Protein AF-A0A3D4S3R5-F1 (afdb_monomer)

pLDDT: mean 88.66, std 10.58, range [30.69, 97.94]

Foldseek 3Di:
DPDPDDAPVLLLLLVLQVQQVVVVHFFDFLVLSVCQQLQVQWLVNVLVCLVSVPLLRGNLPVPDDPVNSVVSVVVCVVVVQKDFDFPPDDPDTRGGIHGDPVVVVSSVVCCLVQPALRDSCCNLQVVCLVLLLLLQLQLLQVVQCVVVVHDAPDGPDPDPVSVVLSVVLCVPDDDPVQSVQLVVLLVVLLVPDDVLLSVLLVLCHDYYPPDDNDDLVRSCVVSVHDSSSSSSSNSSSLSVSCVRGPSSVVSSVSSCVPVNSDPPLLVLLVVVVVVVDDLVRSCVVSVHDSLVSLRSQSSVCQNDVVGDPCVVPDPVLLVLLLVLVVVCVVVVHDDDVVVSCVVVVHPPDHCVSNSSSSCVVSVGRPPD

InterPro domains:
  IPR029491 Helicase Helix-turn-helix domain [PF14493] (265-344)
  IPR036390 Winged helix DNA-binding domain superfamily [SSF46785] (48-116)

Radius of gyration: 23.1 Å; Cα contacts (8 Å, |Δi|>4): 407; chains: 1; bounding box: 52×61×65 Å

Secondary structure (DSSP, 8-state):
----PPPHHHHHHHHHHHHHHHTTPPPEEHHHHHHHHTT---HHHHHHHHHHT-GGGTTS-TT--HHHHHHHHHHHHHTTSEEEE--TT-SS---EEEE-HHHHHHHHHHTTTS-----THHHHTGGGHHHHHHHHHHHHHHHHHHHTT---SS-S---HHHHHHHHHHHHHH--HHHHHHHHHHHHHHHHTS-HHHHHHHHHTS---TTS----HHHHHHHHT--HHHHHHHHHHHHHHHHHH-HHHHHHHHHHHHHH-SS-HHHHHHHHHHHTT--HHHHHHHHT--HHHHHHHHHHHHHH-TT---GGGS-HHHHHHHHHHHHHHHHTTPPP-HHHHHHHHT-TT--THHHHHHHHHHTTS-TT-

Structure (mmCIF, N/CA/C/O backbone):
data_AF-A0A3D4S3R5-F1
#
_entry.id   AF-A0A3D4S3R5-F1
#
loop_
_atom_site.group_PDB
_atom_site.id
_atom_site.type_symbol
_atom_site.label_atom_id
_atom_site.label_alt_id
_atom_site.label_comp_id
_atom_site.label_asym_id
_atom_site.label_entity_id
_atom_site.label_seq_id
_atom_site.pdbx_PDB_ins_code
_atom_site.Cartn_x
_atom_site.Cartn_y
_atom_site.Cartn_z
_atom_site.occupancy
_atom_site.B_iso_or_equiv
_atom_site.auth_seq_id
_atom_site.auth_comp_id
_atom_site.auth_asym_id
_atom_site.auth_atom_id
_atom_site.pdbx_PDB_model_num
ATOM 1 N N . MET A 1 1 ? -4.062 -32.949 -12.580 1.00 30.69 1 MET A N 1
ATOM 2 C CA . MET A 1 1 ? -4.046 -33.232 -11.127 1.00 30.69 1 MET A CA 1
ATOM 3 C C . MET A 1 1 ? -4.423 -31.963 -10.367 1.00 30.69 1 MET A C 1
ATOM 5 O O . MET A 1 1 ? -3.618 -31.046 -10.301 1.00 30.69 1 MET A O 1
ATOM 9 N N . LYS A 1 2 ? -5.662 -31.863 -9.866 1.00 34.22 2 LYS A N 1
ATOM 10 C CA . LYS A 1 2 ? -6.122 -30.742 -9.023 1.00 34.22 2 LYS A CA 1
ATOM 11 C C . LYS A 1 2 ? -5.593 -30.979 -7.603 1.00 34.22 2 LYS A C 1
ATOM 13 O O . LYS A 1 2 ? -6.209 -31.703 -6.832 1.00 34.22 2 LYS A O 1
ATOM 18 N N . GLY A 1 3 ? -4.374 -30.515 -7.340 1.00 36.66 3 GLY A N 1
ATOM 19 C CA . GLY A 1 3 ? -3.618 -30.845 -6.133 1.00 36.66 3 GLY A CA 1
ATOM 20 C C . GLY A 1 3 ? -4.146 -30.146 -4.883 1.00 36.66 3 GLY A C 1
ATOM 21 O O . GLY A 1 3 ? -4.466 -28.962 -4.917 1.00 36.66 3 GLY A O 1
ATOM 22 N N . ASN A 1 4 ? -4.158 -30.887 -3.775 1.00 49.03 4 ASN A N 1
ATOM 23 C CA . ASN A 1 4 ? -4.386 -30.465 -2.388 1.00 49.03 4 ASN A CA 1
ATOM 24 C C . ASN A 1 4 ? -3.340 -29.448 -1.853 1.00 49.03 4 ASN A C 1
ATOM 26 O O . ASN A 1 4 ? -3.006 -29.470 -0.670 1.00 49.03 4 ASN A O 1
ATOM 30 N N . GLY A 1 5 ? -2.786 -28.589 -2.711 1.00 62.84 5 GLY A N 1
ATOM 31 C CA . GLY A 1 5 ? -1.850 -27.530 -2.339 1.00 62.84 5 GLY A CA 1
ATOM 32 C C . GLY A 1 5 ? -2.590 -26.266 -1.908 1.00 62.84 5 GLY A C 1
ATOM 33 O O . GLY A 1 5 ? -3.635 -25.930 -2.469 1.00 62.84 5 GLY A O 1
ATOM 34 N N . MET A 1 6 ? -2.046 -25.569 -0.912 1.00 72.50 6 MET A N 1
ATOM 35 C CA . MET A 1 6 ? -2.471 -24.209 -0.571 1.00 72.50 6 MET A CA 1
ATOM 36 C C . MET A 1 6 ? -2.291 -23.311 -1.799 1.00 72.50 6 MET A C 1
ATOM 38 O O . MET A 1 6 ? -1.356 -23.519 -2.569 1.00 72.50 6 MET A O 1
ATOM 42 N N . ASN A 1 7 ? -3.178 -22.340 -2.019 1.00 86.44 7 ASN A N 1
ATOM 43 C CA . ASN A 1 7 ? -2.943 -21.321 -3.046 1.00 86.44 7 ASN A CA 1
ATOM 44 C C . ASN A 1 7 ? -2.188 -20.121 -2.451 1.00 86.44 7 ASN A C 1
ATOM 46 O O . ASN A 1 7 ? -2.168 -19.921 -1.238 1.00 86.44 7 ASN A O 1
ATOM 50 N N . TYR A 1 8 ? -1.574 -19.298 -3.298 1.00 90.19 8 TYR A N 1
ATOM 51 C CA . TYR A 1 8 ? -0.766 -18.180 -2.813 1.00 90.19 8 TYR A CA 1
ATOM 52 C C . TYR A 1 8 ? -1.550 -17.198 -1.923 1.00 90.19 8 TYR A C 1
ATOM 54 O O . TYR A 1 8 ? -1.038 -16.733 -0.907 1.00 90.19 8 TYR A O 1
ATOM 62 N N . SER A 1 9 ? -2.823 -16.939 -2.239 1.00 91.62 9 SER A N 1
ATOM 63 C CA . SER A 1 9 ? -3.667 -16.074 -1.408 1.00 91.62 9 SER A CA 1
ATOM 64 C C . SER A 1 9 ? -3.864 -16.609 0.009 1.00 91.62 9 SER A C 1
ATOM 66 O O . SER A 1 9 ? -3.768 -15.846 0.963 1.00 91.62 9 SER A O 1
ATOM 68 N N . GLU A 1 10 ? -4.064 -17.915 0.180 1.00 92.19 10 GLU A N 1
ATOM 69 C CA . GLU A 1 10 ? -4.159 -18.533 1.506 1.00 92.19 10 GLU A CA 1
ATOM 70 C C . GLU A 1 10 ? -2.847 -18.470 2.271 1.00 92.19 10 GLU A C 1
ATOM 72 O O . GLU A 1 10 ? -2.863 -18.254 3.478 1.00 92.19 10 GLU A O 1
ATOM 77 N N . TYR A 1 11 ? -1.717 -18.610 1.579 1.00 92.56 11 TYR A N 1
ATOM 78 C CA . TYR A 1 11 ? -0.407 -18.451 2.199 1.00 92.56 11 TYR A CA 1
ATOM 79 C C . TYR A 1 11 ? -0.210 -17.040 2.757 1.00 92.56 11 TYR A C 1
ATOM 81 O O . TYR A 1 11 ? 0.256 -16.884 3.886 1.00 92.56 11 TYR A O 1
ATOM 89 N N . ILE A 1 12 ? -0.618 -16.014 2.008 1.00 93.38 12 ILE A N 1
ATOM 90 C CA . ILE A 1 12 ? -0.563 -14.621 2.462 1.00 93.38 12 ILE A CA 1
ATOM 91 C C . ILE A 1 12 ? -1.546 -14.368 3.612 1.00 93.38 12 ILE A C 1
ATOM 93 O O . ILE A 1 12 ? -1.168 -13.744 4.603 1.00 93.38 12 ILE A O 1
ATOM 97 N N . LEU A 1 13 ? -2.770 -14.902 3.543 1.00 94.25 13 LEU A N 1
ATOM 98 C CA . LEU A 1 13 ? -3.733 -14.814 4.648 1.00 94.25 13 LEU A CA 1
ATOM 99 C C . LEU A 1 13 ? -3.191 -15.468 5.923 1.00 94.25 13 LEU A C 1
ATOM 101 O O . LEU A 1 13 ? -3.239 -14.863 6.991 1.00 94.25 13 LEU A O 1
ATOM 105 N N . LEU A 1 14 ? -2.634 -16.674 5.815 1.00 93.88 14 LEU A N 1
ATOM 106 C CA . LEU A 1 14 ? -2.057 -17.391 6.948 1.00 93.88 14 LEU A CA 1
ATOM 107 C C . LEU A 1 14 ? -0.825 -16.668 7.507 1.00 93.88 14 LEU A C 1
ATOM 109 O O . LEU A 1 14 ? -0.657 -16.605 8.721 1.00 93.88 14 LEU A O 1
ATOM 113 N N . SER A 1 15 ? -0.008 -16.066 6.637 1.00 93.50 15 SER A N 1
ATOM 114 C CA . SER A 1 15 ? 1.143 -15.237 7.018 1.00 93.50 15 SER A CA 1
ATOM 115 C C . SER A 1 15 ? 0.746 -13.982 7.795 1.00 93.50 15 SER A C 1
ATOM 117 O O . SER A 1 15 ? 1.459 -13.588 8.719 1.00 93.50 15 SER A O 1
ATOM 119 N N . LEU A 1 16 ? -0.373 -13.353 7.423 1.00 93.44 16 LEU A N 1
ATOM 120 C CA . LEU A 1 16 ? -0.936 -12.208 8.135 1.00 93.44 16 LEU A CA 1
ATOM 121 C C . LEU A 1 16 ? -1.467 -12.623 9.511 1.00 93.44 16 LEU A C 1
ATOM 123 O O . LEU A 1 16 ? -1.192 -11.950 10.502 1.00 93.44 16 LEU A O 1
ATOM 127 N N . ILE A 1 17 ? -2.186 -13.747 9.585 1.00 93.25 17 ILE A N 1
ATOM 128 C CA . ILE A 1 17 ? -2.691 -14.275 10.860 1.00 93.25 17 ILE A CA 1
ATOM 129 C C . ILE A 1 17 ? -1.519 -14.594 11.801 1.00 93.25 17 ILE A C 1
ATOM 131 O O . ILE A 1 17 ? -1.517 -14.118 12.932 1.00 93.25 17 ILE A O 1
ATOM 135 N N . ASP A 1 18 ? -0.495 -15.305 11.315 1.00 92.12 18 ASP A N 1
ATOM 136 C CA . ASP A 1 18 ? 0.716 -15.640 12.082 1.00 92.12 18 ASP A CA 1
ATOM 137 C C . ASP A 1 18 ? 1.411 -14.394 12.646 1.00 92.12 18 ASP A C 1
ATOM 139 O O . ASP A 1 18 ? 1.724 -14.339 13.834 1.00 92.12 18 ASP A O 1
ATOM 143 N N . GLN A 1 19 ? 1.591 -13.354 11.821 1.00 90.19 19 GLN A N 1
ATOM 144 C CA . GLN A 1 19 ? 2.233 -12.119 12.269 1.00 90.19 19 GLN A CA 1
ATOM 145 C C . GLN A 1 19 ? 1.462 -11.440 13.407 1.00 90.19 19 GLN A C 1
ATOM 147 O O . GLN A 1 19 ? 2.077 -10.956 14.356 1.00 90.19 19 GLN A O 1
ATOM 152 N N . VAL A 1 20 ? 0.131 -11.392 13.325 1.00 86.88 20 VAL A N 1
ATOM 153 C CA . VAL A 1 20 ? -0.670 -10.741 14.366 1.00 86.88 20 VAL A CA 1
ATOM 154 C C . VAL A 1 20 ? -0.701 -11.569 15.649 1.00 86.88 20 VAL A C 1
ATOM 156 O O . VAL A 1 20 ? -0.605 -10.992 16.732 1.00 86.88 20 VAL A O 1
ATOM 159 N N . THR A 1 21 ? -0.765 -12.900 15.553 1.00 80.06 21 THR A N 1
ATOM 160 C CA . THR A 1 21 ? -0.706 -13.784 16.728 1.00 80.06 21 THR A CA 1
ATOM 161 C C . THR A 1 21 ? 0.629 -13.649 17.472 1.00 80.06 21 THR A C 1
ATOM 163 O O . THR A 1 21 ? 0.643 -13.615 18.701 1.00 80.06 21 THR A O 1
ATOM 166 N N . LEU A 1 22 ? 1.753 -13.516 16.755 1.00 69.31 22 LEU A N 1
ATOM 167 C CA . LEU A 1 22 ? 3.079 -13.324 17.363 1.00 69.31 22 LEU A CA 1
ATOM 168 C C . LEU A 1 22 ? 3.221 -11.995 18.120 1.00 69.31 22 LEU A C 1
ATOM 170 O O . LEU A 1 22 ? 4.012 -11.910 19.054 1.00 69.31 22 LEU A O 1
ATOM 174 N N . ALA A 1 23 ? 2.455 -10.971 17.747 1.00 61.44 23 ALA A N 1
ATOM 175 C CA . ALA A 1 23 ? 2.529 -9.639 18.344 1.00 61.44 23 ALA A CA 1
ATOM 176 C C . ALA A 1 23 ? 1.763 -9.504 19.680 1.00 61.44 23 ALA A C 1
ATOM 178 O O . ALA A 1 23 ? 1.451 -8.382 20.080 1.00 61.44 23 ALA A O 1
ATOM 179 N N . GLU A 1 24 ? 1.368 -10.619 20.319 1.00 59.91 24 GLU A N 1
ATOM 180 C CA . GLU A 1 24 ? 0.471 -10.673 21.498 1.00 59.91 24 GLU A CA 1
ATOM 181 C C . GLU A 1 24 ? -0.800 -9.812 21.344 1.00 59.91 24 GLU A C 1
ATOM 183 O O . GLU A 1 24 ? -1.431 -9.359 22.305 1.00 59.91 24 GLU A O 1
ATOM 188 N N . SER A 1 25 ? -1.182 -9.562 20.094 1.00 62.59 25 SER A N 1
ATOM 189 C CA . SER A 1 25 ? -2.311 -8.725 19.740 1.00 62.59 25 SER A CA 1
ATOM 190 C C . SER A 1 25 ? -3.612 -9.516 19.885 1.00 62.59 25 SER A C 1
ATOM 192 O O . SER A 1 25 ? -3.612 -10.746 19.807 1.00 62.59 25 SER A O 1
ATOM 194 N N . PRO A 1 26 ? -4.759 -8.847 20.112 1.00 63.31 26 PRO A N 1
ATOM 195 C CA . PRO A 1 26 ? -6.033 -9.548 20.165 1.00 63.31 26 PRO A CA 1
ATOM 196 C C . PRO A 1 26 ? -6.274 -10.302 18.845 1.00 63.31 26 PRO A C 1
ATOM 198 O O . PRO A 1 26 ? -5.944 -9.761 17.785 1.00 63.31 26 PRO A O 1
ATOM 201 N N . PRO A 1 27 ? -6.881 -11.504 18.891 1.00 66.25 27 PRO A N 1
ATOM 202 C CA . PRO A 1 27 ? -7.106 -12.319 17.704 1.00 66.25 27 PRO A CA 1
ATOM 203 C C . PRO A 1 27 ? -7.849 -11.540 16.613 1.00 66.25 27 PRO A C 1
ATOM 205 O O . PRO A 1 27 ? -8.713 -10.693 16.884 1.00 66.25 27 PRO A O 1
ATOM 208 N N . LEU A 1 28 ? -7.484 -11.817 15.361 1.00 81.31 28 LEU A N 1
ATOM 209 C CA . LEU A 1 28 ? -7.977 -11.082 14.203 1.00 81.31 28 LEU A CA 1
ATOM 210 C C . LEU A 1 28 ? -9.455 -11.369 13.975 1.00 81.31 28 LEU A C 1
ATOM 212 O O . LEU A 1 28 ? -9.889 -12.510 13.871 1.00 81.31 28 LEU A O 1
ATOM 216 N N . ASN A 1 29 ? -10.233 -10.308 13.803 1.00 86.94 29 ASN A N 1
ATOM 217 C CA . ASN A 1 29 ? -11.565 -10.435 13.232 1.00 86.94 29 ASN A CA 1
ATOM 218 C C . ASN A 1 29 ? -11.438 -10.750 11.733 1.00 86.94 29 ASN A C 1
ATOM 220 O O . ASN A 1 29 ? -10.788 -9.992 11.012 1.00 86.94 29 ASN A O 1
ATOM 224 N N . SER A 1 30 ? -12.140 -11.780 11.261 1.00 89.75 30 SER A N 1
ATOM 225 C CA . SER A 1 30 ? -12.278 -12.123 9.837 1.00 89.75 30 SER A CA 1
ATOM 226 C C . SER A 1 30 ? -12.567 -10.914 8.923 1.00 89.75 30 SER A C 1
ATOM 228 O O . SER A 1 30 ? -11.934 -10.735 7.884 1.00 89.75 30 SER A O 1
ATOM 230 N N . SER A 1 31 ? -13.445 -9.995 9.342 1.00 90.75 31 SER A N 1
ATOM 231 C CA . SER A 1 31 ? -13.747 -8.773 8.577 1.00 90.75 31 SER A CA 1
ATOM 232 C C . SER A 1 31 ? -12.573 -7.789 8.517 1.00 90.75 31 SER A C 1
ATOM 234 O O . SER A 1 31 ? -12.401 -7.109 7.507 1.00 90.75 31 SER A O 1
ATOM 236 N N . LEU A 1 32 ? -11.766 -7.699 9.581 1.00 91.75 32 LEU A N 1
ATOM 237 C CA . LEU A 1 32 ? -10.557 -6.873 9.573 1.00 91.75 32 LEU A CA 1
ATOM 238 C C . LEU A 1 32 ? -9.513 -7.480 8.633 1.00 91.75 32 LEU A C 1
ATOM 240 O O . LEU A 1 32 ? -8.953 -6.754 7.821 1.00 91.75 32 LEU A O 1
ATOM 244 N N . LEU A 1 33 ? -9.325 -8.801 8.700 1.00 94.12 33 LEU A N 1
ATOM 245 C CA . LEU A 1 33 ? -8.437 -9.542 7.809 1.00 94.12 33 LEU A CA 1
ATOM 246 C C . LEU A 1 33 ? -8.792 -9.284 6.336 1.00 94.12 33 LEU A C 1
ATOM 248 O O . LEU A 1 33 ? -7.930 -8.852 5.574 1.00 94.12 33 LEU A O 1
ATOM 252 N N . TYR A 1 34 ? -10.069 -9.446 5.971 1.00 95.81 34 TYR A N 1
ATOM 253 C CA . TYR A 1 34 ? -10.574 -9.142 4.629 1.00 95.81 34 TYR A CA 1
ATOM 254 C C . TYR A 1 34 ? -10.280 -7.692 4.221 1.00 95.81 34 TYR A C 1
ATOM 256 O O . TYR A 1 34 ? -9.699 -7.440 3.172 1.00 95.81 34 TYR A O 1
ATOM 264 N N . HIS A 1 35 ? -10.624 -6.723 5.071 1.00 95.69 35 HIS A N 1
ATOM 265 C CA . HIS A 1 35 ? -10.443 -5.305 4.760 1.00 95.69 35 HIS A CA 1
ATOM 266 C C . HIS A 1 35 ? -8.984 -4.871 4.601 1.00 95.69 35 HIS A C 1
ATOM 268 O O . HIS A 1 35 ? -8.727 -3.965 3.807 1.00 95.69 35 HIS A O 1
ATOM 274 N N . ILE A 1 36 ? -8.048 -5.498 5.319 1.00 95.75 36 ILE A N 1
ATOM 275 C CA . ILE A 1 36 ? -6.612 -5.262 5.139 1.00 95.75 36 ILE A CA 1
ATOM 276 C C . ILE A 1 36 ? -6.196 -5.731 3.744 1.00 95.75 36 ILE A C 1
ATOM 278 O O . ILE A 1 36 ? -5.699 -4.928 2.953 1.00 95.75 36 ILE A O 1
ATOM 282 N N . VAL A 1 37 ? -6.468 -6.995 3.406 1.00 95.44 37 VAL A N 1
ATOM 283 C CA . VAL A 1 37 ? -5.958 -7.594 2.161 1.00 95.44 37 VAL A CA 1
ATOM 284 C C . VAL A 1 37 ? -6.624 -7.020 0.914 1.00 95.44 37 VAL A C 1
ATOM 286 O O . VAL A 1 37 ? -5.979 -6.937 -0.127 1.00 95.44 37 VAL A O 1
ATOM 289 N N . THR A 1 38 ? -7.873 -6.550 1.014 1.00 96.19 38 THR A N 1
ATOM 290 C CA . THR A 1 38 ? -8.558 -5.859 -0.091 1.00 96.19 38 THR A CA 1
ATOM 291 C C . THR A 1 38 ? -8.263 -4.362 -0.152 1.00 96.19 38 THR A C 1
ATOM 293 O O . THR A 1 38 ? -8.701 -3.699 -1.085 1.00 96.19 38 THR A O 1
ATOM 296 N N . GLY A 1 39 ? -7.577 -3.789 0.842 1.00 95.69 39 GLY A N 1
ATOM 297 C CA . GLY A 1 39 ? -7.182 -2.381 0.801 1.00 95.69 39 GLY A CA 1
ATOM 298 C C . GLY A 1 39 ? -8.291 -1.384 1.145 1.00 95.69 39 GLY A C 1
ATOM 299 O O . GLY A 1 39 ? -8.355 -0.303 0.560 1.00 95.69 39 GLY A O 1
ATOM 300 N N . LYS A 1 40 ? -9.205 -1.711 2.071 1.00 95.31 40 LYS A N 1
ATOM 301 C CA . LYS A 1 40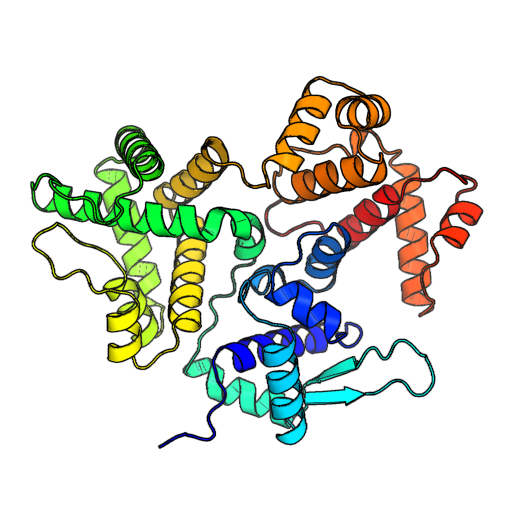 ? -10.273 -0.774 2.459 1.00 95.31 40 LYS A CA 1
ATOM 302 C C . LYS A 1 40 ? -9.671 0.493 3.075 1.00 95.31 40 LYS A C 1
ATOM 304 O O . LYS A 1 40 ? -9.192 0.486 4.205 1.00 95.31 40 LYS A O 1
ATOM 309 N N . ASN A 1 41 ? -9.751 1.599 2.344 1.00 93.69 41 ASN A N 1
ATOM 310 C CA . ASN A 1 41 ? -9.077 2.842 2.694 1.00 93.69 41 ASN A CA 1
ATOM 311 C C . ASN A 1 41 ? -9.920 3.738 3.620 1.00 93.69 41 ASN A C 1
ATOM 313 O O . ASN A 1 41 ? -10.631 4.624 3.156 1.00 93.69 41 ASN A O 1
ATOM 317 N N . THR A 1 42 ? -9.862 3.506 4.933 1.00 93.56 42 THR A N 1
ATOM 318 C CA . THR A 1 42 ? -10.481 4.392 5.940 1.00 93.56 42 T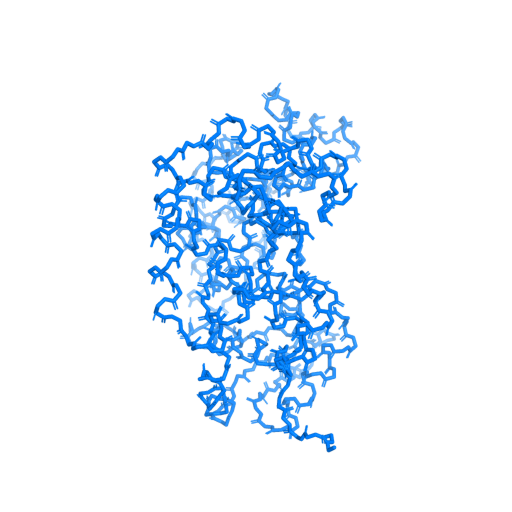HR A CA 1
ATOM 319 C C . THR A 1 42 ? -9.513 4.687 7.077 1.00 93.56 42 THR A C 1
ATOM 321 O O . THR A 1 42 ? -8.617 3.883 7.348 1.00 93.56 42 THR A O 1
ATOM 324 N N . SER A 1 43 ? -9.714 5.789 7.809 1.00 93.81 43 SER A N 1
ATOM 325 C CA . SER A 1 43 ? -8.828 6.147 8.932 1.00 93.81 43 SER A CA 1
ATOM 326 C C . SER A 1 43 ? -8.725 5.036 9.977 1.00 93.81 43 SER A C 1
ATOM 328 O O . SER A 1 43 ? -7.668 4.820 10.564 1.00 93.81 43 SER A O 1
ATOM 330 N N . TYR A 1 44 ? -9.821 4.304 10.204 1.00 91.56 44 TYR A N 1
ATOM 331 C CA . TYR A 1 44 ? -9.832 3.159 11.114 1.00 91.56 44 TYR A CA 1
ATOM 332 C C . TYR A 1 44 ? -8.906 2.034 10.642 1.00 91.56 44 TYR A C 1
ATOM 334 O O . TYR A 1 44 ? -8.181 1.473 11.459 1.00 91.56 44 TYR A O 1
ATOM 342 N N . GLN A 1 45 ? -8.934 1.704 9.348 1.00 93.94 45 GLN A N 1
ATOM 343 C CA . GLN A 1 45 ? -8.103 0.633 8.797 1.00 93.94 45 GLN A CA 1
ATOM 344 C C . GLN A 1 45 ? -6.626 0.997 8.879 1.00 93.94 45 GLN A C 1
ATOM 346 O O . GLN A 1 45 ? -5.836 0.199 9.356 1.00 93.94 45 GLN A O 1
ATOM 351 N N . TRP A 1 46 ? -6.271 2.235 8.550 1.00 94.69 46 TRP A N 1
ATOM 352 C CA . TRP A 1 46 ? -4.898 2.725 8.663 1.00 94.69 46 TRP A CA 1
ATOM 353 C C . TRP A 1 46 ? -4.352 2.710 10.090 1.00 94.69 46 TRP A C 1
ATOM 355 O O . TRP A 1 46 ? -3.233 2.266 10.325 1.00 94.69 46 TRP A O 1
ATOM 365 N N . VAL A 1 47 ? -5.172 3.104 11.065 1.00 93.69 47 VAL A N 1
ATOM 366 C CA . VAL A 1 47 ? -4.829 2.942 12.482 1.00 93.69 47 VAL A CA 1
ATOM 367 C C . VAL A 1 47 ? -4.639 1.467 12.844 1.00 93.69 47 VAL A C 1
ATOM 369 O O . VAL A 1 47 ? -3.767 1.149 13.644 1.00 93.69 47 VAL A O 1
ATOM 372 N N . LYS A 1 48 ? -5.418 0.551 12.256 1.00 92.50 48 LYS A N 1
ATOM 373 C CA . LYS A 1 48 ? -5.244 -0.890 12.476 1.00 92.50 48 LYS A CA 1
ATOM 374 C C . LYS A 1 48 ? -3.989 -1.460 11.833 1.00 92.50 48 LYS A C 1
ATOM 376 O O . LYS A 1 48 ? -3.354 -2.292 12.468 1.00 92.50 48 LYS A O 1
ATOM 381 N N . LEU A 1 49 ? -3.605 -0.995 10.647 1.00 94.06 49 LEU A N 1
ATOM 382 C CA . LEU A 1 49 ? -2.317 -1.349 10.048 1.00 94.06 49 LEU A CA 1
ATOM 383 C C . LEU A 1 49 ? -1.166 -0.943 10.970 1.00 94.06 49 LEU A C 1
ATOM 385 O O . LEU A 1 49 ? -0.262 -1.743 11.184 1.00 94.06 49 LEU A O 1
ATOM 389 N N . ALA A 1 50 ? -1.254 0.252 11.561 1.00 93.38 50 ALA A N 1
ATOM 390 C CA . ALA A 1 50 ? -0.277 0.758 12.516 1.00 93.38 50 ALA A CA 1
ATOM 391 C C . ALA A 1 50 ? -0.231 -0.060 13.809 1.00 93.38 50 ALA A C 1
ATOM 393 O O . ALA A 1 50 ? 0.839 -0.490 14.218 1.00 93.38 50 ALA A O 1
ATOM 394 N N . GLU A 1 51 ? -1.387 -0.308 14.433 1.00 90.69 51 GLU A N 1
ATOM 395 C CA . GLU A 1 51 ? -1.486 -1.069 15.688 1.00 90.69 51 GLU A CA 1
ATOM 396 C C . GLU A 1 51 ? -0.990 -2.517 15.543 1.00 90.69 51 GLU A C 1
ATOM 398 O O . GLU A 1 51 ? -0.546 -3.103 16.523 1.00 90.69 51 GLU A O 1
ATOM 403 N N . LEU A 1 52 ? -1.096 -3.096 14.343 1.00 91.12 52 LEU A N 1
ATOM 404 C CA . LEU A 1 52 ? -0.737 -4.488 14.062 1.00 91.12 52 LEU A CA 1
ATOM 405 C C . LEU A 1 52 ? 0.601 -4.636 13.316 1.00 91.12 52 LEU A C 1
ATOM 407 O O . LEU A 1 52 ? 1.065 -5.757 13.132 1.00 91.12 52 LEU A O 1
ATOM 411 N N . HIS A 1 53 ? 1.212 -3.534 12.869 1.00 91.12 53 HIS A N 1
ATOM 412 C CA . HIS A 1 53 ? 2.417 -3.505 12.029 1.00 91.12 53 HIS A CA 1
ATOM 413 C C . HIS A 1 53 ? 2.315 -4.331 10.727 1.00 91.12 53 HIS A C 1
ATOM 415 O O . HIS A 1 53 ? 3.276 -4.956 10.297 1.00 91.12 53 HIS A O 1
ATOM 421 N N . VAL A 1 54 ? 1.147 -4.347 10.075 1.00 93.38 54 VAL A N 1
ATOM 422 C CA . VAL A 1 54 ? 0.839 -5.218 8.910 1.00 93.38 54 VAL A CA 1
ATOM 423 C C . VAL A 1 54 ? 0.718 -4.452 7.589 1.00 93.38 54 VAL A C 1
ATOM 425 O O . VAL A 1 54 ? -0.077 -4.810 6.719 1.00 93.38 54 VAL A O 1
ATOM 428 N N . TYR A 1 55 ? 1.489 -3.379 7.419 1.00 94.44 55 TYR A N 1
ATOM 429 C CA . TYR A 1 55 ? 1.432 -2.536 6.219 1.00 94.44 55 TYR A CA 1
ATOM 430 C C . TYR A 1 55 ? 1.740 -3.313 4.933 1.00 94.44 55 TYR A C 1
ATOM 432 O O . TYR A 1 55 ? 1.036 -3.153 3.938 1.00 94.44 55 TYR A O 1
ATOM 440 N N . SER A 1 56 ? 2.708 -4.229 4.969 1.00 92.94 56 SER A N 1
ATOM 441 C CA . SER A 1 56 ? 3.040 -5.108 3.836 1.00 92.94 56 SER A CA 1
ATOM 442 C C . SER A 1 56 ? 1.884 -5.994 3.331 1.00 92.94 56 SER A C 1
ATOM 444 O O . SER A 1 56 ? 1.963 -6.513 2.223 1.00 92.94 56 SER A O 1
ATOM 446 N N . PHE A 1 57 ? 0.786 -6.138 4.085 1.00 93.94 57 PHE A N 1
ATOM 447 C CA . PHE A 1 57 ? -0.402 -6.896 3.667 1.00 93.94 57 PHE A CA 1
ATOM 448 C C . PHE A 1 57 ? -1.540 -6.028 3.133 1.00 93.94 57 PHE A C 1
ATOM 450 O O . PHE A 1 57 ? -2.582 -6.550 2.729 1.00 93.94 57 PHE A O 1
ATOM 457 N N . PHE A 1 58 ? -1.397 -4.705 3.160 1.00 95.12 58 PHE A N 1
ATOM 458 C CA . PHE A 1 58 ? -2.463 -3.827 2.711 1.00 95.12 58 PHE A CA 1
ATOM 459 C C . PHE A 1 58 ? -2.637 -3.915 1.193 1.00 95.12 58 PHE A C 1
ATOM 461 O O . PHE A 1 58 ? -1.673 -3.782 0.437 1.00 95.12 58 PHE A O 1
ATOM 468 N N . ALA A 1 59 ? -3.882 -4.121 0.756 1.00 94.38 59 ALA A N 1
ATOM 469 C CA . ALA A 1 59 ? -4.270 -4.150 -0.655 1.00 94.38 59 ALA A CA 1
ATOM 470 C C . ALA A 1 59 ? -3.486 -5.161 -1.524 1.00 94.38 59 ALA A C 1
ATOM 472 O O . ALA A 1 59 ? -3.298 -4.928 -2.717 1.00 94.38 59 ALA A O 1
ATOM 473 N N . VAL A 1 60 ? -3.031 -6.284 -0.953 1.00 92.94 60 VAL A N 1
ATOM 474 C CA . VAL A 1 60 ? -2.371 -7.375 -1.704 1.00 92.94 60 VAL A CA 1
ATOM 475 C C . VAL A 1 60 ? -3.323 -8.080 -2.678 1.00 92.94 60 VAL A C 1
ATOM 477 O O . VAL A 1 60 ? -2.896 -8.534 -3.735 1.00 92.94 60 VAL A O 1
ATOM 480 N N . PHE A 1 61 ? -4.622 -8.137 -2.358 1.00 93.75 61 PHE A N 1
ATOM 481 C CA . PHE A 1 61 ? -5.661 -8.758 -3.186 1.00 93.75 61 PHE A CA 1
ATOM 482 C C . PHE A 1 61 ? -6.884 -7.836 -3.325 1.00 93.75 61 PHE A C 1
ATOM 484 O O . PHE A 1 61 ? -7.960 -8.142 -2.803 1.00 93.75 61 PHE A O 1
ATOM 491 N N . PRO A 1 62 ? -6.766 -6.702 -4.038 1.00 92.69 62 PRO A N 1
ATOM 492 C CA . PRO A 1 62 ? -7.839 -5.709 -4.134 1.00 92.69 62 PRO A CA 1
ATOM 493 C C . PRO A 1 62 ? -9.096 -6.247 -4.838 1.00 92.69 62 PRO A C 1
ATOM 495 O O . PRO A 1 62 ? -10.196 -5.758 -4.596 1.00 92.69 62 PRO A O 1
ATOM 498 N N . SER A 1 63 ? -8.949 -7.274 -5.679 1.00 93.19 63 SER A N 1
ATOM 499 C CA . SER A 1 63 ? -10.050 -7.910 -6.416 1.00 93.19 63 SER A CA 1
ATOM 500 C C . SER A 1 63 ? -10.633 -9.146 -5.716 1.00 93.19 63 SER A C 1
ATOM 502 O O . SER A 1 63 ? -11.498 -9.813 -6.283 1.00 93.19 63 SER A O 1
ATOM 504 N N . LEU A 1 64 ? -10.167 -9.488 -4.507 1.00 94.44 64 LEU A N 1
ATOM 505 C CA . LEU A 1 64 ? -10.680 -10.633 -3.753 1.00 94.44 64 LEU A CA 1
ATOM 506 C C . LEU A 1 64 ? -12.121 -10.374 -3.307 1.00 94.44 64 LEU A C 1
ATOM 508 O O . LEU A 1 64 ? -12.397 -9.422 -2.580 1.00 94.44 64 LEU A O 1
ATOM 512 N N . THR A 1 65 ? -13.041 -11.247 -3.714 1.00 95.69 65 THR A N 1
ATOM 513 C CA . THR A 1 65 ? -14.444 -11.154 -3.303 1.00 95.69 65 THR A CA 1
ATOM 514 C C . THR A 1 65 ? -14.655 -11.747 -1.912 1.00 95.69 65 THR A C 1
ATOM 516 O O . THR A 1 65 ? -13.922 -12.640 -1.476 1.00 95.69 65 THR A O 1
ATOM 519 N N . GLN A 1 66 ? -15.703 -11.287 -1.223 1.00 94.44 66 GLN A N 1
ATOM 520 C CA . GLN A 1 66 ? -16.077 -11.807 0.094 1.00 94.44 66 GLN A CA 1
ATOM 521 C C . GLN A 1 66 ? -16.356 -13.318 0.058 1.00 94.44 66 GLN A C 1
ATOM 523 O O . GLN A 1 66 ? -15.964 -14.027 0.981 1.00 94.44 66 GLN A O 1
ATOM 528 N N . ASP A 1 67 ? -16.987 -13.824 -1.005 1.00 95.12 67 ASP A N 1
ATOM 529 C CA . ASP A 1 67 ? -17.312 -15.249 -1.134 1.00 95.12 67 ASP A CA 1
ATOM 530 C C . ASP A 1 67 ? -16.057 -16.110 -1.274 1.00 95.12 67 ASP A C 1
ATOM 532 O O . ASP A 1 67 ? -15.916 -17.112 -0.571 1.00 95.12 67 ASP A O 1
ATOM 536 N N . VAL A 1 68 ? -15.112 -15.700 -2.128 1.00 94.38 68 VAL A N 1
ATOM 537 C CA . VAL A 1 68 ? -13.836 -16.412 -2.298 1.00 94.38 68 VAL A CA 1
ATOM 538 C C . VAL A 1 68 ? -13.030 -16.362 -1.003 1.00 94.38 68 VAL A C 1
ATOM 540 O O . VAL A 1 68 ? -12.492 -17.384 -0.578 1.00 94.38 68 VAL A O 1
ATOM 543 N N . PHE A 1 69 ? -12.992 -15.209 -0.334 1.00 95.06 69 PHE A N 1
ATOM 544 C CA . PHE A 1 69 ? -12.349 -15.072 0.970 1.00 95.06 69 PHE A CA 1
ATOM 545 C C . PHE A 1 69 ? -12.965 -16.019 2.012 1.00 95.06 69 PHE A C 1
ATOM 547 O O . PHE A 1 69 ? -12.247 -16.794 2.640 1.00 95.06 69 PHE A O 1
ATOM 554 N N . ASN A 1 70 ? -14.293 -16.028 2.154 1.00 93.88 70 ASN A N 1
ATOM 555 C CA . ASN A 1 70 ? -14.987 -16.903 3.099 1.00 93.88 70 ASN A CA 1
ATOM 556 C C . ASN A 1 70 ? -14.705 -18.387 2.804 1.00 93.88 70 ASN A C 1
ATOM 558 O O . ASN A 1 70 ? -14.448 -19.159 3.726 1.00 93.88 70 ASN A O 1
ATOM 562 N N . GLN A 1 71 ? -14.681 -18.785 1.527 1.00 94.06 71 GLN A N 1
ATOM 563 C CA . GLN A 1 71 ? -14.324 -20.148 1.120 1.00 94.06 71 GLN A CA 1
ATOM 564 C C . GLN A 1 71 ? -12.889 -20.524 1.518 1.00 94.06 71 GLN A C 1
ATOM 566 O O . GLN A 1 71 ? -12.660 -21.650 1.965 1.00 94.06 71 GLN A O 1
ATOM 571 N N . GLN A 1 72 ? -11.934 -19.597 1.385 1.00 94.25 72 GLN A N 1
ATOM 572 C CA . GLN A 1 72 ? -10.545 -19.796 1.810 1.00 94.25 72 GLN A CA 1
ATOM 573 C C . GLN A 1 72 ? -10.441 -19.955 3.330 1.00 94.25 72 GLN A C 1
ATOM 575 O O . GLN A 1 72 ? -9.827 -20.914 3.795 1.00 94.25 72 GLN A O 1
ATOM 580 N N . ILE A 1 73 ? -11.112 -19.097 4.108 1.00 93.50 73 ILE A N 1
ATOM 581 C CA . ILE A 1 73 ? -11.176 -19.225 5.574 1.00 93.50 73 ILE A CA 1
ATOM 582 C C . ILE A 1 73 ? -11.758 -20.589 5.972 1.00 93.50 73 ILE A C 1
ATOM 584 O O . ILE A 1 73 ? -11.116 -21.339 6.705 1.00 93.50 73 ILE A O 1
ATOM 588 N N . SER A 1 74 ? -12.915 -20.980 5.425 1.00 92.38 74 SER A N 1
ATOM 589 C CA . SER A 1 74 ? -13.533 -22.280 5.730 1.00 92.38 74 SER A CA 1
ATOM 590 C C . SER A 1 74 ? -12.684 -23.476 5.284 1.00 92.38 74 SER A C 1
ATOM 592 O O . SER A 1 74 ? -12.761 -24.555 5.876 1.00 92.38 74 SER A O 1
ATOM 594 N N . ARG A 1 75 ? -11.880 -23.347 4.222 1.00 93.19 75 ARG A N 1
ATOM 595 C CA . ARG A 1 75 ? -10.939 -24.398 3.810 1.00 93.19 75 ARG A CA 1
ATOM 596 C C . ARG A 1 75 ? -9.776 -24.513 4.793 1.00 93.19 75 ARG A C 1
ATOM 598 O O . ARG A 1 75 ? -9.491 -25.628 5.224 1.00 93.19 75 ARG A O 1
ATOM 605 N N . MET A 1 76 ? -9.160 -23.396 5.180 1.00 93.31 76 MET A N 1
ATOM 606 C CA . MET A 1 76 ? -8.071 -23.376 6.163 1.00 93.31 76 MET A CA 1
ATOM 607 C C . MET A 1 76 ? -8.521 -23.895 7.536 1.00 93.31 76 MET A C 1
ATOM 609 O O . MET A 1 76 ? -7.779 -24.639 8.176 1.00 93.31 76 MET A O 1
ATOM 613 N N . GLU A 1 77 ? -9.744 -23.572 7.965 1.00 93.69 77 GLU A N 1
ATOM 614 C CA . GLU A 1 77 ? -10.340 -24.094 9.202 1.00 93.69 77 GLU A CA 1
ATOM 615 C C . GLU A 1 77 ? -10.539 -25.617 9.126 1.00 93.69 77 GLU A C 1
ATOM 617 O O . GLU A 1 77 ? -10.061 -26.347 9.992 1.00 93.69 77 GLU A O 1
ATOM 622 N N . ARG A 1 78 ? -11.151 -26.135 8.047 1.00 93.44 78 ARG A N 1
ATOM 623 C CA . ARG A 1 78 ? -11.334 -27.591 7.847 1.00 93.44 78 ARG A CA 1
ATOM 624 C C . ARG A 1 78 ? -10.018 -28.362 7.768 1.00 93.44 78 ARG A C 1
ATOM 626 O O . ARG A 1 78 ? -9.959 -29.525 8.156 1.00 93.44 78 ARG A O 1
ATOM 633 N N . GLN A 1 79 ? -8.964 -27.733 7.257 1.00 93.31 79 GLN A N 1
ATOM 634 C CA . GLN A 1 79 ? -7.617 -28.304 7.223 1.00 93.31 79 GLN A CA 1
ATOM 635 C C . GLN A 1 79 ? -6.905 -28.236 8.585 1.00 93.31 79 GLN A C 1
ATOM 637 O O . GLN A 1 79 ? -5.803 -28.773 8.724 1.00 93.31 79 GLN A O 1
ATOM 642 N N . GLY A 1 80 ? -7.516 -27.595 9.585 1.00 93.94 80 GLY A N 1
ATOM 643 C CA . GLY A 1 80 ? -6.946 -27.387 10.909 1.00 93.94 80 GLY A CA 1
ATOM 644 C C . GLY A 1 80 ? -5.735 -26.463 10.888 1.00 93.94 80 GLY A C 1
ATOM 645 O O . GLY A 1 80 ? -4.835 -26.656 11.693 1.00 93.94 80 GLY A O 1
ATOM 646 N N . LEU A 1 81 ? -5.656 -25.526 9.936 1.00 93.81 81 LEU A N 1
ATOM 647 C CA . LEU A 1 81 ? -4.575 -24.537 9.861 1.00 93.81 81 LEU A CA 1
ATOM 648 C C . LEU A 1 81 ? -4.869 -23.335 10.758 1.00 93.81 81 LEU A C 1
ATOM 650 O O . LEU A 1 81 ? -3.963 -22.823 11.413 1.00 93.81 81 LEU A O 1
ATOM 654 N N . ILE A 1 82 ? -6.139 -22.948 10.845 1.00 93.75 82 ILE A N 1
ATOM 655 C CA . ILE A 1 82 ? -6.636 -21.873 11.704 1.00 93.75 82 ILE A CA 1
ATOM 656 C C . ILE A 1 82 ? -7.742 -22.405 12.616 1.00 93.75 82 ILE A C 1
ATOM 658 O O . ILE A 1 82 ? -8.380 -23.409 12.297 1.00 93.75 82 ILE A O 1
ATOM 662 N N . SER A 1 83 ? -7.973 -21.725 13.733 1.00 90.81 83 SER A N 1
ATOM 663 C CA . SER A 1 83 ? -9.146 -21.915 14.581 1.00 90.81 83 SER A CA 1
ATOM 664 C C . SER A 1 83 ? -10.034 -20.675 14.509 1.00 90.81 83 SER A C 1
ATOM 666 O O . SER A 1 83 ? -9.548 -19.542 14.536 1.00 90.81 83 SER A O 1
ATOM 668 N N . CYS A 1 84 ? -11.348 -20.879 14.398 1.00 87.06 84 CYS A N 1
ATOM 669 C CA . CYS A 1 84 ? -12.326 -19.799 14.431 1.00 87.06 84 CYS A CA 1
ATOM 670 C C . CYS A 1 84 ? -13.161 -19.908 15.709 1.00 87.06 84 CYS A C 1
ATOM 672 O O . CYS A 1 84 ? -14.029 -20.770 15.845 1.00 87.06 84 CYS A O 1
ATOM 674 N N . ASN A 1 85 ? -12.910 -19.013 16.664 1.00 78.38 85 ASN A N 1
ATOM 675 C CA . ASN A 1 85 ? -13.708 -18.929 17.880 1.00 78.38 85 ASN A CA 1
ATOM 676 C C . ASN A 1 85 ? -14.939 -18.060 17.617 1.00 78.38 85 ASN A C 1
ATOM 678 O O . ASN A 1 85 ? -14.855 -16.829 17.559 1.00 78.38 85 ASN A O 1
ATOM 682 N N . LYS A 1 86 ? -16.100 -18.708 17.490 1.00 65.69 86 LYS A N 1
ATOM 683 C CA . LYS A 1 86 ? -17.396 -18.024 17.473 1.00 65.69 86 LYS A CA 1
ATOM 684 C C . LYS A 1 86 ? -17.681 -17.530 18.887 1.00 65.69 86 LYS A C 1
ATOM 686 O O . LYS A 1 86 ? -17.894 -18.332 19.793 1.00 65.69 86 LYS A O 1
ATOM 691 N N . GLN A 1 87 ? -17.659 -16.216 19.112 1.00 54.66 87 GLN A N 1
ATOM 692 C CA . GLN A 1 87 ? -18.117 -15.683 20.395 1.00 54.66 87 GLN A CA 1
ATOM 693 C C . GLN A 1 87 ? -19.627 -15.920 20.519 1.00 54.66 87 GLN A C 1
ATOM 695 O O . GLN A 1 87 ? -20.431 -15.221 19.905 1.00 54.66 87 GLN A O 1
ATOM 700 N N . ASN A 1 88 ? -20.005 -16.928 21.308 1.00 39.78 88 ASN A N 1
ATOM 701 C CA . ASN A 1 88 ? -21.395 -17.276 21.584 1.00 39.78 88 ASN A CA 1
ATOM 702 C C . ASN A 1 88 ? -22.174 -16.051 22.108 1.00 39.78 88 ASN A C 1
ATOM 704 O O . ASN A 1 88 ? -21.839 -15.494 23.151 1.00 39.78 88 ASN A O 1
ATOM 708 N N . GLY A 1 89 ? -23.245 -15.660 21.405 1.00 44.66 89 GLY A N 1
ATOM 709 C CA . GLY A 1 89 ? -24.336 -14.859 21.977 1.00 44.66 89 GLY A CA 1
ATOM 710 C C . GLY A 1 89 ? -24.466 -13.386 21.564 1.00 44.66 89 GLY A C 1
ATOM 711 O O . GLY A 1 89 ? -25.412 -12.741 22.012 1.00 44.66 89 GLY A O 1
ATOM 712 N N . GLN A 1 90 ? -23.613 -12.824 20.699 1.00 40.84 90 GLN A N 1
ATOM 713 C CA . GLN A 1 90 ? -23.850 -11.481 20.138 1.00 40.84 90 GLN A CA 1
ATOM 714 C C . GLN A 1 90 ? -24.218 -11.562 18.654 1.00 40.84 90 GLN A C 1
ATOM 716 O O . GLN A 1 90 ? -23.479 -12.123 17.856 1.00 40.84 90 GLN A O 1
ATOM 721 N N . LYS A 1 91 ? -25.340 -10.930 18.272 1.00 38.09 91 LYS A N 1
ATOM 722 C CA . LYS A 1 91 ? -25.909 -10.855 16.903 1.00 38.09 91 LYS A CA 1
ATOM 723 C C . LYS A 1 91 ? -24.946 -10.373 15.798 1.00 38.09 91 LYS A C 1
ATOM 725 O O . LYS A 1 91 ? -25.302 -10.428 14.630 1.00 38.09 91 LYS A O 1
ATOM 730 N N . ASN A 1 92 ? -23.735 -9.945 16.155 1.00 40.47 92 ASN A N 1
ATOM 731 C CA . ASN A 1 92 ? -22.663 -9.561 15.246 1.00 40.47 92 ASN A CA 1
ATOM 732 C C . ASN A 1 92 ? -21.463 -10.501 15.457 1.00 40.47 92 ASN A C 1
ATOM 734 O O . ASN A 1 92 ? -20.463 -10.083 16.045 1.00 40.47 92 ASN A O 1
ATOM 738 N N . ASN A 1 93 ? -21.583 -11.763 15.023 1.00 45.03 93 ASN A N 1
ATOM 739 C CA . ASN A 1 93 ? -20.497 -12.751 15.042 1.00 45.03 93 ASN A CA 1
ATOM 740 C C . ASN A 1 93 ? -19.236 -12.144 14.412 1.00 45.03 93 ASN A C 1
ATOM 742 O O . ASN A 1 93 ? -19.172 -11.918 13.204 1.00 45.03 93 ASN A O 1
ATOM 746 N N . ARG A 1 94 ? -18.234 -11.847 15.238 1.00 55.94 94 ARG A N 1
ATOM 747 C CA . ARG A 1 94 ? -16.870 -11.621 14.772 1.00 55.94 94 ARG A CA 1
ATOM 748 C C . ARG A 1 94 ? -16.139 -12.914 15.043 1.00 55.94 94 ARG A C 1
ATOM 750 O O . ARG A 1 94 ? -15.754 -13.155 16.184 1.00 55.94 94 ARG A O 1
ATOM 757 N N . ASP A 1 95 ? -16.008 -13.736 14.013 1.00 71.62 95 ASP A N 1
ATOM 758 C CA . ASP A 1 95 ? -15.189 -14.936 14.097 1.00 71.62 95 ASP A CA 1
ATOM 759 C C . ASP A 1 95 ? -13.754 -14.471 14.346 1.00 71.62 95 ASP A C 1
ATOM 761 O O . ASP A 1 95 ? -13.140 -13.796 13.510 1.00 71.62 95 ASP A O 1
ATOM 765 N N . LEU A 1 96 ? -13.286 -14.729 15.566 1.00 84.50 96 LEU A N 1
ATOM 766 C CA . LEU A 1 96 ? -11.912 -14.481 15.962 1.00 84.50 96 LEU A CA 1
ATOM 767 C C . LEU A 1 96 ? -11.079 -15.613 15.381 1.00 84.50 96 LEU A C 1
ATOM 769 O O . LEU A 1 96 ? -11.340 -16.780 15.675 1.00 84.50 96 LEU A O 1
ATOM 773 N N . ILE A 1 97 ? -10.125 -15.250 14.535 1.00 89.31 97 ILE A N 1
ATOM 774 C CA . ILE A 1 97 ? -9.258 -16.177 13.825 1.00 89.31 97 ILE A CA 1
ATOM 775 C C . ILE A 1 97 ? -7.902 -16.197 14.516 1.00 89.31 97 ILE A C 1
ATOM 777 O O . ILE A 1 97 ? -7.318 -15.140 14.769 1.00 89.31 97 ILE A O 1
ATOM 781 N N . ASP A 1 98 ? -7.408 -17.403 14.772 1.00 89.44 98 ASP A N 1
ATOM 782 C CA . ASP A 1 98 ? -6.054 -17.638 15.259 1.00 89.44 98 ASP A CA 1
ATOM 783 C C . ASP A 1 98 ? -5.369 -18.743 14.449 1.00 89.44 98 ASP A C 1
ATOM 785 O O . ASP A 1 98 ? -6.025 -19.630 13.891 1.00 89.44 98 ASP A O 1
ATOM 789 N N . ILE A 1 99 ? -4.043 -18.688 14.361 1.00 92.50 99 ILE A N 1
ATOM 790 C CA . ILE A 1 99 ? -3.252 -19.726 13.705 1.00 92.50 99 ILE A CA 1
ATOM 791 C C . ILE A 1 99 ? -3.023 -20.892 14.670 1.00 92.50 99 ILE A C 1
ATOM 793 O O . ILE A 1 99 ? -2.699 -20.718 15.842 1.00 92.50 99 ILE A O 1
ATOM 797 N N . THR A 1 100 ? -3.157 -22.119 14.176 1.00 93.19 100 THR A N 1
ATOM 798 C CA . THR A 1 100 ? -2.838 -23.317 14.966 1.00 93.19 100 THR A CA 1
ATOM 799 C C . THR A 1 100 ? -1.360 -23.692 14.830 1.00 93.19 100 THR A C 1
ATOM 801 O O . THR A 1 100 ? -0.690 -23.315 13.869 1.00 93.19 100 THR A O 1
ATOM 804 N N . GLU A 1 101 ? -0.850 -24.558 15.707 1.00 93.50 101 GLU A N 1
ATOM 805 C CA . GLU A 1 101 ? 0.498 -25.135 15.556 1.00 93.50 101 GLU A CA 1
ATOM 806 C C . GLU A 1 101 ? 0.676 -25.936 14.256 1.00 93.50 101 GLU A C 1
ATOM 808 O O . GLU A 1 101 ? 1.771 -26.033 13.694 1.00 93.50 101 GLU A O 1
ATOM 813 N N . ARG A 1 102 ? -0.409 -26.513 13.728 1.00 93.81 102 ARG A N 1
ATOM 814 C CA . ARG A 1 102 ? -0.392 -27.117 12.393 1.00 93.81 102 ARG A CA 1
ATOM 815 C C . ARG A 1 102 ? -0.253 -26.040 11.319 1.00 93.81 102 ARG A C 1
ATOM 817 O O . ARG A 1 102 ? 0.564 -26.217 10.424 1.00 93.81 102 ARG A O 1
ATOM 824 N N . GLY A 1 103 ? -0.995 -24.940 11.433 1.00 93.81 103 GLY A N 1
ATOM 825 C CA . GLY A 1 103 ? -0.885 -23.768 10.565 1.00 93.81 103 GLY A CA 1
ATOM 826 C C . GLY A 1 103 ? 0.530 -23.201 10.523 1.00 93.81 103 GLY A C 1
ATOM 827 O O . GLY A 1 103 ? 1.063 -23.014 9.437 1.00 93.81 103 GLY A O 1
ATOM 828 N N . LYS A 1 104 ? 1.184 -23.026 11.676 1.00 92.94 104 LYS A N 1
ATOM 829 C CA . LYS A 1 104 ? 2.574 -22.540 11.753 1.00 92.94 104 LYS A CA 1
ATOM 830 C C . LYS A 1 104 ? 3.565 -23.473 11.057 1.00 92.94 104 LYS A C 1
ATOM 832 O O . LYS A 1 104 ? 4.370 -23.027 10.241 1.00 92.94 104 LYS A O 1
ATOM 837 N N . ARG A 1 105 ? 3.490 -24.783 11.332 1.00 92.00 105 ARG A N 1
ATOM 838 C CA . ARG A 1 105 ? 4.342 -25.790 10.666 1.00 92.00 105 ARG A CA 1
ATOM 839 C C . ARG A 1 105 ? 4.101 -25.833 9.162 1.00 92.00 105 ARG A C 1
ATOM 841 O O . ARG A 1 105 ? 5.052 -25.921 8.391 1.00 92.00 105 ARG A O 1
ATOM 848 N N . PHE A 1 106 ? 2.837 -25.739 8.761 1.00 89.69 106 PHE A N 1
ATOM 849 C CA . PHE A 1 106 ? 2.452 -25.654 7.361 1.00 89.69 106 PHE A CA 1
ATOM 850 C C . PHE A 1 106 ? 3.024 -24.386 6.719 1.00 89.69 106 PHE A C 1
ATOM 852 O O . PHE A 1 106 ? 3.671 -24.462 5.687 1.00 89.69 106 PHE A O 1
ATOM 859 N N . LEU A 1 107 ? 2.885 -23.219 7.348 1.00 90.81 107 LEU A N 1
ATOM 860 C CA . LEU A 1 107 ? 3.443 -21.970 6.838 1.00 90.81 107 LEU A CA 1
ATOM 861 C C . LEU A 1 107 ? 4.965 -22.071 6.647 1.00 90.81 107 LEU A C 1
ATOM 863 O O . LEU A 1 107 ? 5.484 -21.701 5.594 1.00 90.81 107 LEU A O 1
ATOM 867 N N . ALA A 1 108 ? 5.673 -22.643 7.624 1.00 89.19 108 ALA A N 1
ATOM 868 C CA . ALA A 1 108 ? 7.117 -22.851 7.557 1.00 89.19 108 ALA A CA 1
ATOM 869 C C . ALA A 1 108 ? 7.550 -23.719 6.361 1.00 89.19 108 ALA A C 1
ATOM 871 O O . ALA A 1 108 ? 8.589 -23.434 5.763 1.00 89.19 108 ALA A O 1
ATOM 872 N N . SER A 1 109 ? 6.757 -24.722 5.957 1.00 87.62 109 SER A N 1
ATOM 873 C CA . SER A 1 109 ? 7.091 -25.558 4.794 1.00 87.62 109 SER A CA 1
ATOM 874 C C . SER A 1 109 ? 6.962 -24.825 3.454 1.00 87.62 109 SER A C 1
ATOM 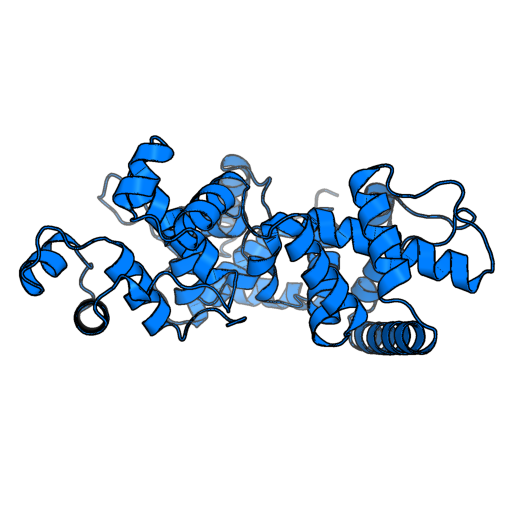876 O O . SER A 1 109 ? 7.649 -25.193 2.506 1.00 87.62 109 SER A O 1
ATOM 878 N N . TYR A 1 110 ? 6.134 -23.774 3.369 1.00 85.25 110 TYR A N 1
ATOM 879 C CA . TYR A 1 110 ? 5.937 -22.985 2.142 1.00 85.25 110 TYR A CA 1
ATOM 880 C C . TYR A 1 110 ? 6.824 -21.736 2.061 1.00 85.25 110 TYR A C 1
ATOM 882 O O . TYR A 1 110 ? 6.994 -21.199 0.969 1.00 85.25 110 TYR A O 1
ATOM 890 N N . ARG A 1 111 ? 7.464 -21.301 3.159 1.00 81.50 111 ARG A N 1
ATOM 891 C CA . ARG A 1 111 ? 8.345 -20.112 3.161 1.00 81.50 111 ARG A CA 1
ATOM 892 C C . ARG A 1 111 ? 9.481 -20.185 2.139 1.00 81.50 111 ARG A C 1
ATOM 894 O O . ARG A 1 111 ? 9.860 -19.160 1.587 1.00 81.50 111 ARG A O 1
ATOM 901 N N . ARG A 1 112 ? 10.015 -21.385 1.873 1.00 75.94 112 ARG A N 1
ATOM 902 C CA . ARG A 1 112 ? 11.049 -21.588 0.839 1.00 75.94 112 ARG A CA 1
ATOM 903 C C . ARG A 1 112 ? 10.495 -21.473 -0.580 1.00 75.94 112 ARG A C 1
ATOM 905 O O . ARG A 1 112 ? 11.206 -21.022 -1.465 1.00 75.94 112 ARG A O 1
ATOM 912 N N . GLN A 1 113 ? 9.248 -21.894 -0.789 1.00 76.25 113 GLN A N 1
ATOM 913 C CA . GLN A 1 113 ? 8.584 -21.835 -2.090 1.00 76.25 113 GLN A CA 1
ATOM 914 C C . GLN A 1 113 ? 8.106 -20.413 -2.410 1.00 76.25 113 GLN A C 1
ATOM 916 O O . GLN A 1 113 ? 8.212 -19.973 -3.550 1.00 76.25 113 GLN A O 1
ATOM 921 N N . TRP A 1 114 ? 7.601 -19.697 -1.405 1.00 82.19 114 TRP A N 1
ATOM 922 C CA . TRP A 1 114 ? 7.072 -18.340 -1.525 1.00 82.19 114 TRP A CA 1
ATOM 923 C C . TRP A 1 114 ? 7.760 -17.400 -0.534 1.00 82.19 114 TRP A C 1
ATOM 925 O O . TRP A 1 114 ? 7.164 -17.013 0.480 1.00 82.19 114 TRP A O 1
ATOM 935 N N . PRO A 1 115 ? 9.024 -17.032 -0.801 1.00 75.56 115 PRO A N 1
ATOM 936 C CA . PRO A 1 115 ? 9.716 -16.037 0.006 1.00 75.56 115 PRO A CA 1
ATOM 937 C C . PRO A 1 115 ? 8.918 -14.727 -0.015 1.00 75.56 115 PRO A C 1
ATOM 939 O O . PRO A 1 115 ? 8.450 -14.288 -1.064 1.00 75.56 115 PRO A O 1
ATOM 942 N N . MET A 1 116 ? 8.732 -14.123 1.156 1.00 72.06 116 MET A N 1
ATOM 943 C CA . MET A 1 116 ? 8.113 -12.804 1.273 1.00 72.06 116 MET A CA 1
ATOM 944 C C . MET A 1 116 ? 9.215 -11.777 1.485 1.00 72.06 116 MET A C 1
ATOM 946 O O . MET A 1 116 ? 9.999 -11.917 2.421 1.00 72.06 116 MET A O 1
ATOM 950 N N . ILE A 1 117 ? 9.243 -10.743 0.655 1.00 69.12 117 ILE A N 1
ATOM 951 C CA . ILE A 1 117 ? 10.217 -9.650 0.746 1.00 69.12 117 ILE A CA 1
ATOM 952 C C . ILE A 1 117 ? 9.698 -8.536 1.681 1.00 69.12 117 ILE A C 1
ATOM 954 O O . ILE A 1 117 ? 10.475 -7.694 2.106 1.00 69.12 117 ILE A O 1
ATOM 958 N N . ARG A 1 118 ? 8.412 -8.589 2.081 1.00 73.75 118 ARG A N 1
ATOM 959 C CA . ARG A 1 118 ? 7.743 -7.771 3.123 1.00 73.75 118 ARG A CA 1
ATOM 960 C C . ARG A 1 118 ? 8.266 -6.336 3.199 1.00 73.75 118 ARG A C 1
ATOM 962 O O . ARG A 1 118 ? 9.050 -5.992 4.077 1.00 73.75 118 ARG A O 1
ATOM 969 N N . CYS A 1 119 ? 7.755 -5.480 2.322 1.00 83.06 119 CYS A N 1
ATOM 970 C CA . CYS A 1 119 ? 8.046 -4.056 2.385 1.00 83.06 119 CYS A CA 1
ATOM 971 C C . CYS A 1 119 ? 6.833 -3.271 2.893 1.00 83.06 119 CYS A C 1
ATOM 973 O O . CYS A 1 119 ? 5.792 -3.238 2.239 1.00 83.06 119 CYS A O 1
ATOM 975 N N . ASP A 1 120 ? 6.963 -2.608 4.042 1.00 88.00 120 ASP A N 1
ATOM 976 C CA . ASP A 1 120 ? 5.865 -1.831 4.628 1.00 88.00 120 ASP A CA 1
ATOM 977 C C . ASP A 1 120 ? 5.451 -0.629 3.769 1.00 88.00 120 ASP A C 1
ATOM 979 O O . ASP A 1 120 ? 4.275 -0.259 3.744 1.00 88.00 120 ASP A O 1
ATOM 983 N N . GLU A 1 121 ? 6.375 -0.061 2.986 1.00 90.38 121 GLU A N 1
ATOM 984 C CA . GLU A 1 121 ? 6.063 1.034 2.061 1.00 90.38 121 GLU A CA 1
ATOM 985 C C . GLU A 1 121 ? 5.077 0.637 0.950 1.00 90.38 121 GLU A C 1
ATOM 987 O O . GLU A 1 121 ? 4.489 1.517 0.318 1.00 90.38 121 GLU A O 1
ATOM 992 N N . GLN A 1 122 ? 4.806 -0.656 0.736 1.00 89.75 122 GLN A N 1
ATOM 993 C CA . GLN A 1 122 ? 3.739 -1.092 -0.166 1.00 89.75 122 GLN A CA 1
ATOM 994 C C . GLN A 1 122 ? 2.398 -0.427 0.168 1.00 89.75 122 GLN A C 1
ATOM 996 O O . GLN A 1 122 ? 1.711 0.042 -0.742 1.00 89.75 122 GLN A O 1
ATOM 1001 N N . ALA A 1 123 ? 2.034 -0.348 1.455 1.00 93.06 123 ALA A N 1
ATOM 1002 C CA . ALA A 1 123 ? 0.783 0.287 1.862 1.00 93.06 123 ALA A CA 1
ATOM 1003 C C . ALA A 1 123 ? 0.737 1.757 1.450 1.00 93.06 123 ALA A C 1
ATOM 1005 O O . ALA A 1 123 ? -0.323 2.257 1.090 1.00 93.06 123 ALA A O 1
ATOM 1006 N N . ARG A 1 124 ? 1.878 2.453 1.485 1.00 94.06 124 ARG A N 1
ATOM 1007 C CA . ARG A 1 124 ? 1.974 3.872 1.139 1.00 94.06 124 ARG A CA 1
ATOM 1008 C C . ARG A 1 124 ? 1.613 4.121 -0.324 1.00 94.06 124 ARG A C 1
ATOM 1010 O O . ARG A 1 124 ? 0.897 5.068 -0.634 1.00 94.06 124 ARG A O 1
ATOM 1017 N N . TYR A 1 125 ? 2.092 3.258 -1.214 1.00 94.12 125 TYR A N 1
ATOM 1018 C CA . TYR A 1 125 ? 1.981 3.439 -2.662 1.00 94.12 125 TYR A CA 1
ATOM 1019 C C . TYR A 1 125 ? 0.866 2.611 -3.308 1.00 94.12 125 TYR A C 1
ATOM 1021 O O . TYR A 1 125 ? 0.798 2.550 -4.532 1.00 94.12 125 TYR A O 1
ATOM 1029 N N . TYR A 1 126 ? -0.034 2.002 -2.530 1.00 91.69 126 TYR A N 1
ATOM 1030 C CA . TYR A 1 126 ? -1.043 1.072 -3.056 1.00 91.69 126 TYR A CA 1
ATOM 1031 C C . TYR A 1 126 ? -1.897 1.660 -4.200 1.00 91.69 126 TYR A C 1
ATOM 1033 O O . TYR A 1 126 ? -2.129 0.980 -5.197 1.00 91.69 126 TYR A O 1
ATOM 1041 N N . ASN A 1 127 ? -2.296 2.937 -4.110 1.00 93.06 127 ASN A N 1
ATOM 1042 C CA . ASN A 1 127 ? -3.061 3.626 -5.162 1.00 93.06 127 ASN A CA 1
ATOM 1043 C C . ASN A 1 127 ? -2.260 3.847 -6.451 1.00 93.06 127 ASN A C 1
ATOM 1045 O O . ASN A 1 127 ? -2.841 3.982 -7.523 1.00 93.06 127 ASN A O 1
ATOM 1049 N N . LEU A 1 128 ? -0.933 3.904 -6.344 1.00 94.88 128 LEU A N 1
ATOM 1050 C CA . LEU A 1 128 ? -0.021 4.147 -7.457 1.00 94.88 128 LEU A CA 1
ATOM 1051 C C . LEU A 1 128 ? 0.647 2.869 -7.965 1.00 94.88 128 LEU A C 1
ATOM 1053 O O . LEU A 1 128 ? 1.343 2.935 -8.975 1.00 94.88 128 LEU A O 1
ATOM 1057 N N . LYS A 1 129 ? 0.418 1.714 -7.324 1.00 94.50 129 LYS A N 1
ATOM 1058 C CA . LYS A 1 129 ? 1.054 0.428 -7.650 1.00 94.50 129 LYS A CA 1
ATOM 1059 C C . LYS A 1 129 ? 1.058 0.151 -9.154 1.00 94.50 129 LYS A C 1
ATOM 1061 O O . LYS A 1 129 ? 2.120 -0.010 -9.747 1.00 94.50 129 LYS A O 1
ATOM 1066 N N . SER A 1 130 ? -0.118 0.169 -9.790 1.00 93.50 130 SER A N 1
ATOM 1067 C CA . SER A 1 130 ? -0.220 -0.113 -11.228 1.00 93.50 130 SER A CA 1
ATOM 1068 C C . SER A 1 130 ? 0.497 0.923 -12.092 1.00 93.50 130 SER A C 1
ATOM 1070 O O . SER A 1 130 ? 1.026 0.548 -13.135 1.00 93.50 130 SER A O 1
ATOM 1072 N N . ILE A 1 131 ? 0.480 2.201 -11.710 1.00 95.75 131 ILE A N 1
ATOM 1073 C CA . ILE A 1 131 ? 1.126 3.270 -12.479 1.00 95.75 131 ILE A CA 1
ATOM 1074 C C . ILE A 1 131 ? 2.638 3.092 -12.389 1.00 95.75 131 ILE A C 1
ATOM 1076 O O . ILE A 1 131 ? 3.307 3.018 -13.410 1.00 95.75 131 ILE A O 1
ATOM 1080 N N . ILE A 1 132 ? 3.166 2.927 -11.177 1.00 96.81 132 ILE A N 1
ATOM 1081 C CA . ILE A 1 132 ? 4.598 2.768 -10.923 1.00 96.81 132 ILE A CA 1
ATOM 1082 C C . ILE A 1 132 ? 5.141 1.503 -11.593 1.00 96.81 132 ILE A C 1
ATOM 1084 O O . ILE A 1 132 ? 6.174 1.575 -12.252 1.00 96.81 132 ILE A O 1
ATOM 1088 N N . MET A 1 133 ? 4.441 0.368 -11.488 1.00 94.75 133 MET A N 1
ATOM 1089 C CA . MET A 1 133 ? 4.855 -0.872 -12.156 1.00 94.75 133 MET A CA 1
ATOM 1090 C C . MET A 1 133 ? 4.919 -0.700 -13.676 1.00 94.75 133 MET A C 1
ATOM 1092 O O . MET A 1 133 ? 5.931 -1.039 -14.282 1.00 94.75 133 MET A O 1
ATOM 1096 N N . LYS A 1 134 ? 3.880 -0.126 -14.299 1.00 94.19 134 LYS A N 1
ATOM 1097 C CA . LYS A 1 134 ? 3.871 0.114 -15.751 1.00 94.19 134 LYS A CA 1
ATOM 1098 C C . LYS A 1 134 ? 4.955 1.108 -16.170 1.00 94.19 134 LYS A C 1
ATOM 1100 O O . LYS A 1 134 ? 5.629 0.876 -17.170 1.00 94.19 134 LYS A O 1
ATOM 1105 N N . SER A 1 135 ? 5.161 2.176 -15.399 1.00 95.31 135 SER A N 1
ATOM 1106 C CA . SER A 1 135 ? 6.241 3.132 -15.645 1.00 95.31 135 SER A CA 1
ATOM 1107 C C . SER A 1 135 ? 7.609 2.470 -15.547 1.00 95.31 135 SER A C 1
ATOM 1109 O O . SER A 1 135 ? 8.455 2.718 -16.393 1.00 95.31 135 SER A O 1
ATOM 1111 N N . PHE A 1 136 ? 7.830 1.600 -14.560 1.00 94.94 136 PHE A N 1
ATOM 1112 C CA . PHE A 1 136 ? 9.093 0.884 -14.397 1.00 94.94 136 PHE A CA 1
ATOM 1113 C C . PHE A 1 136 ? 9.361 -0.094 -15.551 1.00 94.94 136 PHE A C 1
ATOM 1115 O O . PHE A 1 136 ? 10.476 -0.116 -16.074 1.00 94.94 136 PHE A O 1
ATOM 1122 N N . VAL A 1 137 ? 8.344 -0.835 -16.011 1.00 92.44 137 VAL A N 1
ATOM 1123 C CA . VAL A 1 137 ? 8.427 -1.657 -17.236 1.00 92.44 137 VAL A CA 1
ATOM 1124 C C . VAL A 1 137 ? 8.849 -0.799 -18.427 1.00 92.44 137 VAL A C 1
ATOM 1126 O O . VAL A 1 137 ? 9.804 -1.123 -19.130 1.00 92.44 137 VAL A O 1
ATOM 1129 N N . GLN A 1 138 ? 8.164 0.325 -18.629 1.00 91.69 138 GLN A N 1
ATOM 1130 C CA . GLN A 1 138 ? 8.423 1.206 -19.756 1.00 91.69 138 GLN A CA 1
ATOM 1131 C C . GLN A 1 138 ? 9.822 1.837 -19.664 1.00 91.69 138 GLN A C 1
ATOM 1133 O O . GLN A 1 138 ? 10.535 1.838 -20.659 1.00 91.69 138 GLN A O 1
ATOM 1138 N N . VAL A 1 139 ? 10.263 2.301 -18.488 1.00 92.50 139 VAL A N 1
ATOM 1139 C CA . VAL A 1 139 ? 11.630 2.810 -18.263 1.00 92.50 139 VAL A CA 1
ATOM 1140 C C . VAL A 1 139 ? 12.673 1.765 -18.661 1.00 92.50 139 VAL A C 1
ATOM 1142 O O . VAL A 1 139 ? 13.612 2.104 -19.375 1.00 92.50 139 VAL A O 1
ATOM 1145 N N . ASN A 1 140 ? 12.492 0.498 -18.281 1.00 91.50 140 ASN A N 1
ATOM 1146 C CA . ASN A 1 140 ? 13.407 -0.579 -18.673 1.00 91.50 140 ASN A CA 1
ATOM 1147 C C . ASN A 1 140 ? 13.446 -0.810 -20.189 1.00 91.50 140 ASN A C 1
ATOM 1149 O O . ASN A 1 140 ? 14.528 -1.031 -20.736 1.00 91.50 140 ASN A O 1
ATOM 1153 N N . GLN A 1 141 ? 12.314 -0.659 -20.882 1.00 90.56 141 GLN A N 1
ATOM 1154 C CA . GLN A 1 141 ? 12.289 -0.689 -22.345 1.00 90.56 141 GLN A CA 1
ATOM 1155 C C . GLN A 1 141 ? 13.163 0.431 -22.938 1.00 90.56 141 GLN A C 1
ATOM 1157 O O . GLN A 1 141 ? 13.958 0.166 -23.839 1.00 90.56 141 GLN A O 1
ATOM 1162 N N . TYR A 1 142 ? 13.074 1.661 -22.409 1.00 89.50 142 TYR A N 1
ATOM 1163 C CA . TYR A 1 142 ? 13.942 2.773 -22.830 1.00 89.50 142 TYR A CA 1
ATOM 1164 C C . TYR A 1 142 ? 15.419 2.502 -22.514 1.00 89.50 142 TYR A C 1
ATOM 1166 O O . TYR A 1 142 ? 16.263 2.753 -23.371 1.00 89.50 142 TYR A O 1
ATOM 1174 N N . ILE A 1 143 ? 15.741 1.926 -21.346 1.00 89.75 143 ILE A N 1
ATOM 1175 C CA . ILE A 1 143 ? 17.116 1.520 -20.991 1.00 89.75 143 ILE A CA 1
ATOM 1176 C C . ILE A 1 143 ? 17.664 0.520 -22.012 1.00 89.75 143 ILE A C 1
ATOM 1178 O O . ILE A 1 143 ? 18.772 0.694 -22.516 1.00 89.75 143 ILE A O 1
ATOM 1182 N N . SER A 1 144 ? 16.881 -0.511 -22.334 1.00 89.56 144 SER A N 1
ATOM 1183 C CA . SER A 1 144 ? 17.268 -1.564 -23.274 1.00 89.56 144 SER A CA 1
ATOM 1184 C C . SER A 1 144 ? 17.440 -1.050 -24.706 1.00 89.56 144 SER A C 1
ATOM 1186 O O . SER A 1 144 ? 18.340 -1.491 -25.417 1.00 89.56 144 SER A O 1
ATOM 1188 N N . ALA A 1 145 ? 16.591 -0.115 -25.135 1.00 88.25 145 ALA A N 1
ATOM 1189 C CA . ALA A 1 145 ? 16.681 0.500 -26.454 1.00 88.25 145 ALA A CA 1
ATOM 1190 C C . ALA A 1 145 ? 17.891 1.445 -26.552 1.00 88.25 145 ALA A C 1
ATOM 1192 O O . ALA A 1 145 ? 18.652 1.369 -27.512 1.00 88.25 145 ALA A O 1
ATOM 1193 N N . TYR A 1 146 ? 18.124 2.261 -25.517 1.00 87.19 146 TYR A N 1
ATOM 1194 C CA . TYR A 1 146 ? 19.278 3.155 -25.427 1.00 87.19 146 TYR A CA 1
ATOM 1195 C C . TYR A 1 146 ? 20.608 2.395 -25.463 1.00 87.19 146 TYR A C 1
ATOM 1197 O O . TYR A 1 146 ? 21.509 2.782 -26.200 1.00 87.19 146 TYR A O 1
ATOM 1205 N N . SER A 1 147 ? 20.729 1.289 -24.719 1.00 85.12 147 SER A N 1
ATOM 1206 C CA . SER A 1 147 ? 21.961 0.487 -24.712 1.00 85.12 147 SER A CA 1
ATOM 1207 C C . SER A 1 147 ? 22.235 -0.232 -26.036 1.00 85.12 147 SER A C 1
ATOM 1209 O O . SER A 1 147 ? 23.381 -0.583 -26.308 1.00 85.12 147 SER A O 1
ATOM 1211 N N . ALA A 1 148 ? 21.204 -0.441 -26.857 1.00 86.06 148 ALA A N 1
ATOM 1212 C CA . ALA A 1 148 ? 21.307 -1.054 -28.177 1.00 86.06 148 ALA A CA 1
ATOM 1213 C C . ALA A 1 148 ? 21.390 -0.034 -29.329 1.00 86.06 148 ALA A C 1
ATOM 1215 O O . ALA A 1 148 ? 21.453 -0.455 -30.480 1.00 86.06 148 ALA A O 1
ATOM 1216 N N . ASP A 1 149 ? 21.363 1.273 -29.035 1.00 86.69 149 ASP A N 1
ATOM 1217 C CA . ASP A 1 149 ? 21.244 2.357 -30.025 1.00 86.69 149 ASP A CA 1
ATOM 1218 C C . ASP A 1 149 ? 20.035 2.187 -30.972 1.00 86.69 149 ASP A C 1
ATOM 1220 O O . ASP A 1 149 ? 20.081 2.448 -32.174 1.00 86.69 149 ASP A O 1
ATOM 1224 N N . VAL A 1 150 ? 18.915 1.715 -30.412 1.00 87.62 150 VAL A N 1
ATOM 1225 C CA . VAL A 1 150 ? 17.649 1.501 -31.125 1.00 87.62 150 VAL A CA 1
ATOM 1226 C C . VAL A 1 150 ? 16.618 2.528 -30.664 1.00 87.62 150 VAL A C 1
ATOM 1228 O O . VAL A 1 150 ? 16.493 2.837 -29.479 1.00 87.62 150 VAL A O 1
ATOM 1231 N N . LYS A 1 151 ? 15.828 3.055 -31.603 1.00 83.50 151 LYS A N 1
ATOM 1232 C CA . LYS A 1 151 ? 14.678 3.908 -31.276 1.00 83.50 151 LYS A CA 1
ATOM 1233 C C . LYS A 1 151 ? 13.465 3.049 -30.936 1.00 83.50 151 LYS A C 1
ATOM 1235 O O . LYS A 1 151 ? 13.154 2.105 -31.652 1.00 83.50 151 LYS A O 1
ATOM 1240 N N . ILE A 1 152 ? 12.721 3.431 -29.902 1.00 82.31 152 ILE A N 1
ATOM 1241 C CA . ILE A 1 152 ? 11.417 2.820 -29.622 1.00 82.31 152 ILE A CA 1
ATOM 1242 C C . ILE A 1 152 ? 10.403 3.369 -30.625 1.00 82.31 152 ILE A C 1
ATOM 1244 O O . ILE A 1 152 ? 10.015 4.534 -30.547 1.00 82.31 152 ILE A O 1
ATOM 1248 N N . THR A 1 153 ? 9.990 2.529 -31.568 1.00 78.31 153 THR A N 1
ATOM 1249 C CA . THR A 1 153 ? 8.906 2.809 -32.522 1.00 78.31 153 THR A CA 1
ATOM 1250 C C . THR A 1 153 ? 7.541 2.440 -31.951 1.00 78.31 153 THR A C 1
ATOM 1252 O O . THR A 1 153 ? 6.561 3.130 -32.217 1.00 78.31 153 THR A O 1
ATOM 1255 N N . GLU A 1 154 ? 7.490 1.390 -31.128 1.00 81.25 154 GLU A N 1
ATOM 1256 C CA . GLU A 1 154 ? 6.271 0.858 -30.521 1.00 81.25 154 GLU A CA 1
ATOM 1257 C C . GLU A 1 154 ? 6.484 0.659 -29.009 1.00 81.25 154 GLU A C 1
ATOM 1259 O O . GLU A 1 154 ? 7.211 -0.249 -28.589 1.00 81.25 154 GLU A O 1
ATOM 1264 N N . PRO A 1 155 ? 5.910 1.530 -28.160 1.00 84.12 155 PRO A N 1
ATOM 1265 C CA . PRO A 1 155 ? 6.009 1.376 -26.717 1.00 84.12 155 PRO A CA 1
ATOM 1266 C C . PRO A 1 155 ? 5.175 0.181 -26.250 1.00 84.12 155 PRO A C 1
ATOM 1268 O O . PRO A 1 155 ? 4.058 -0.034 -26.714 1.00 84.12 155 PRO A O 1
ATOM 1271 N N . TYR A 1 156 ? 5.690 -0.570 -25.278 1.00 85.19 156 TYR A N 1
ATOM 1272 C CA . TYR A 1 156 ? 4.969 -1.713 -24.712 1.00 85.19 156 TYR A CA 1
ATOM 1273 C C . TYR A 1 156 ? 3.672 -1.291 -24.005 1.00 85.19 156 TYR A C 1
ATOM 1275 O O . TYR A 1 156 ? 2.675 -2.013 -24.030 1.00 85.19 156 TYR A O 1
ATOM 1283 N N . ILE A 1 157 ? 3.660 -0.106 -23.383 1.00 87.56 157 ILE A N 1
ATOM 1284 C CA . ILE A 1 157 ? 2.458 0.474 -22.783 1.00 87.56 157 ILE A CA 1
ATOM 1285 C C . ILE A 1 157 ? 1.904 1.582 -23.682 1.00 87.56 157 ILE A C 1
ATOM 1287 O O . ILE A 1 157 ? 2.543 2.612 -23.875 1.00 87.56 157 ILE A O 1
ATOM 1291 N N . MET A 1 158 ? 0.671 1.405 -24.163 1.00 87.19 158 MET A N 1
ATOM 1292 C CA . MET A 1 158 ? -0.001 2.327 -25.099 1.00 87.19 158 MET A CA 1
ATOM 1293 C C . MET A 1 158 ? -0.679 3.545 -24.439 1.00 87.19 158 MET A C 1
ATOM 1295 O O . MET A 1 158 ? -1.282 4.360 -25.127 1.00 87.19 158 MET A O 1
ATOM 1299 N N . ASP A 1 159 ? -0.609 3.678 -23.113 1.00 93.38 159 ASP A N 1
ATOM 1300 C CA . ASP A 1 159 ? -1.189 4.811 -22.378 1.00 93.38 159 ASP A CA 1
ATOM 1301 C C . ASP A 1 159 ? -0.374 6.095 -22.620 1.00 93.38 159 ASP A C 1
ATOM 1303 O O . ASP A 1 159 ? 0.764 6.210 -22.163 1.00 93.38 159 ASP A O 1
ATOM 1307 N N . GLU A 1 160 ? -0.953 7.066 -23.330 1.00 91.94 160 GLU A N 1
ATOM 1308 C CA . GLU A 1 160 ? -0.267 8.304 -23.725 1.00 91.94 160 GLU A CA 1
ATOM 1309 C C . GLU A 1 160 ? 0.201 9.152 -22.534 1.00 91.94 160 GLU A C 1
ATOM 1311 O O . GLU A 1 160 ? 1.300 9.716 -22.571 1.00 91.94 160 GLU A O 1
ATOM 1316 N N . ALA A 1 161 ? -0.599 9.232 -21.465 1.00 92.75 161 ALA A N 1
ATOM 1317 C CA . ALA A 1 161 ? -0.257 10.011 -20.277 1.00 92.75 161 ALA A CA 1
ATOM 1318 C C . ALA A 1 161 ? 0.915 9.366 -19.529 1.00 92.75 161 ALA A C 1
ATOM 1320 O O . ALA A 1 161 ? 1.846 10.057 -19.104 1.00 92.75 161 ALA A O 1
ATOM 1321 N N . LEU A 1 162 ? 0.911 8.035 -19.424 1.00 94.81 162 LEU A N 1
ATOM 1322 C CA . LEU A 1 162 ? 2.025 7.282 -18.861 1.00 94.81 162 LEU A CA 1
ATOM 1323 C C . LEU A 1 162 ? 3.287 7.412 -19.722 1.00 94.81 162 LEU A C 1
ATOM 1325 O O . LEU A 1 162 ? 4.379 7.591 -19.190 1.00 94.81 162 LEU A O 1
ATOM 1329 N N . GLN A 1 163 ? 3.160 7.348 -21.048 1.00 93.25 163 GLN A N 1
ATOM 1330 C CA . GLN A 1 163 ? 4.299 7.518 -21.946 1.00 93.25 163 GLN A CA 1
ATOM 1331 C C . GLN A 1 163 ? 4.916 8.912 -21.824 1.00 93.25 163 GLN A C 1
ATOM 1333 O O . GLN A 1 163 ? 6.140 9.027 -21.778 1.00 93.25 163 GLN A O 1
ATOM 1338 N N . ALA A 1 164 ? 4.094 9.964 -21.759 1.00 93.31 164 ALA A N 1
ATOM 1339 C CA . ALA A 1 164 ? 4.572 11.324 -21.527 1.00 93.31 164 ALA A CA 1
ATOM 1340 C C . ALA A 1 164 ? 5.323 11.421 -20.193 1.00 93.31 164 ALA A C 1
ATOM 1342 O O . ALA A 1 164 ? 6.466 11.871 -20.170 1.00 93.31 164 ALA A O 1
ATOM 1343 N N . PHE A 1 165 ? 4.739 10.880 -19.120 1.00 96.81 165 PHE A N 1
ATOM 1344 C CA . PHE A 1 165 ? 5.381 10.799 -17.810 1.00 96.81 165 PHE A CA 1
ATOM 1345 C C . PHE A 1 165 ? 6.747 10.096 -17.859 1.00 96.81 165 PHE A C 1
ATOM 1347 O O . PHE A 1 165 ? 7.726 10.611 -17.321 1.00 96.81 165 PHE A O 1
ATOM 1354 N N . VAL A 1 166 ? 6.838 8.936 -18.519 1.00 95.00 166 VAL A N 1
ATOM 1355 C CA . VAL A 1 166 ? 8.091 8.171 -18.612 1.00 95.00 166 VAL A CA 1
ATOM 1356 C C . VAL A 1 166 ? 9.138 8.904 -19.450 1.00 95.00 166 VAL A C 1
ATOM 1358 O O . VAL A 1 166 ? 10.310 8.890 -19.079 1.00 95.00 166 VAL A O 1
ATOM 1361 N N . ARG A 1 167 ? 8.745 9.578 -20.539 1.00 92.00 167 ARG A N 1
ATOM 1362 C CA . ARG A 1 167 ? 9.667 10.403 -21.339 1.00 92.00 167 ARG A CA 1
ATOM 1363 C C . ARG A 1 167 ? 10.226 11.573 -20.533 1.00 92.00 167 ARG A C 1
ATOM 1365 O O . ARG A 1 167 ? 11.437 11.778 -20.537 1.00 92.00 167 ARG A O 1
ATOM 1372 N N . ASP A 1 168 ? 9.374 12.295 -19.812 1.00 94.75 168 ASP A N 1
ATOM 1373 C CA . ASP A 1 168 ? 9.803 13.419 -18.973 1.00 94.75 168 ASP A CA 1
ATOM 1374 C C . ASP A 1 168 ? 10.723 12.942 -17.843 1.00 94.75 168 ASP A C 1
ATOM 1376 O O . ASP A 1 168 ? 11.759 13.551 -17.569 1.00 94.75 168 ASP A O 1
ATOM 1380 N N . PHE A 1 169 ? 10.383 11.807 -17.224 1.00 95.81 169 PHE A N 1
ATOM 1381 C CA . PHE A 1 169 ? 11.222 11.155 -16.226 1.00 95.81 169 PHE A CA 1
ATOM 1382 C C . PHE A 1 169 ? 12.595 10.774 -16.801 1.00 95.81 169 PHE A C 1
ATOM 1384 O O . PHE A 1 169 ? 13.623 11.084 -16.197 1.00 95.81 169 PHE A O 1
ATOM 1391 N N . TRP A 1 170 ? 12.615 10.144 -17.979 1.00 90.56 170 TRP A N 1
ATOM 1392 C CA . TRP A 1 170 ? 13.831 9.728 -18.674 1.00 90.56 170 TRP A CA 1
ATOM 1393 C C . TRP A 1 170 ? 14.762 10.909 -18.952 1.00 90.56 170 TRP A C 1
ATOM 1395 O O . TRP A 1 170 ? 15.925 10.874 -18.558 1.00 90.56 170 TRP A O 1
ATOM 1405 N N . ILE A 1 171 ? 14.235 11.974 -19.568 1.00 91.25 171 ILE A N 1
ATOM 1406 C CA . ILE A 1 171 ? 14.998 13.184 -19.911 1.00 91.25 171 ILE A CA 1
ATOM 1407 C C . ILE A 1 171 ? 15.576 13.841 -18.654 1.00 91.25 171 ILE A C 1
ATOM 1409 O O . ILE A 1 171 ? 16.694 14.352 -18.676 1.00 91.25 171 ILE A O 1
ATOM 1413 N N . LYS A 1 172 ? 14.816 13.845 -17.557 1.00 94.44 172 LYS A N 1
ATOM 1414 C CA . LYS A 1 172 ? 15.192 14.551 -16.332 1.00 94.44 172 LYS A CA 1
ATOM 1415 C C . LYS A 1 172 ? 16.212 13.801 -15.477 1.00 94.44 172 LYS A C 1
ATOM 1417 O O . LYS A 1 172 ? 17.039 14.449 -14.837 1.00 94.44 172 LYS A O 1
ATOM 1422 N N . TYR A 1 173 ? 16.121 12.475 -15.396 1.00 92.94 173 TYR A N 1
ATOM 1423 C CA . TYR A 1 173 ? 16.842 11.705 -14.376 1.00 92.94 173 TYR A CA 1
ATOM 1424 C C . TYR A 1 173 ? 17.882 10.734 -14.905 1.00 92.94 173 TYR A C 1
ATOM 1426 O O . TYR A 1 173 ? 18.731 10.302 -14.119 1.00 92.94 173 TYR A O 1
ATOM 1434 N N . LEU A 1 174 ? 17.832 10.362 -16.182 1.00 86.94 174 LEU A N 1
ATOM 1435 C CA . LEU A 1 174 ? 18.775 9.384 -16.688 1.00 86.94 174 LEU A CA 1
ATOM 1436 C C . LEU A 1 174 ? 20.092 10.032 -17.122 1.00 86.94 174 LEU A C 1
ATOM 1438 O O . LEU A 1 174 ? 20.130 10.965 -17.917 1.00 86.94 174 LEU A O 1
ATOM 1442 N N . SER A 1 175 ? 21.184 9.456 -16.634 1.00 89.19 175 SER A N 1
ATOM 1443 C CA . SER A 1 175 ? 22.546 9.670 -17.111 1.00 89.19 175 SER A CA 1
ATOM 1444 C C . SER A 1 175 ? 23.285 8.330 -17.135 1.00 89.19 175 SER A C 1
ATOM 1446 O O . SER A 1 175 ? 22.811 7.354 -16.545 1.00 89.19 175 SER A O 1
ATOM 1448 N N . ALA A 1 176 ? 24.453 8.276 -17.781 1.00 88.19 176 ALA A N 1
ATOM 1449 C CA . ALA A 1 176 ? 25.291 7.075 -17.793 1.00 88.19 176 ALA A CA 1
ATOM 1450 C C . ALA A 1 176 ? 25.623 6.586 -16.367 1.00 88.19 176 ALA A C 1
ATOM 1452 O O . ALA A 1 176 ? 25.452 5.405 -16.067 1.00 88.19 176 ALA A O 1
ATOM 1453 N N . ASP A 1 177 ? 25.984 7.501 -15.462 1.00 90.88 177 ASP A N 1
ATOM 1454 C CA . ASP A 1 177 ? 26.293 7.172 -14.063 1.00 90.88 177 ASP A CA 1
ATOM 1455 C C . ASP A 1 177 ? 25.078 6.599 -13.322 1.00 90.88 177 ASP A C 1
ATOM 1457 O O . ASP A 1 177 ? 25.184 5.590 -12.624 1.00 90.88 177 ASP A O 1
ATOM 1461 N N . ARG A 1 178 ? 23.894 7.204 -13.503 1.00 90.19 178 ARG A N 1
ATOM 1462 C CA . ARG A 1 178 ? 22.649 6.727 -12.876 1.00 90.19 178 ARG A CA 1
ATOM 1463 C C . ARG A 1 178 ? 22.201 5.382 -13.429 1.00 90.19 178 ARG A C 1
ATOM 1465 O O . ARG A 1 178 ? 21.663 4.573 -12.677 1.00 90.19 178 ARG A O 1
ATOM 1472 N N . LEU A 1 179 ? 22.432 5.132 -14.716 1.00 90.69 179 LEU A N 1
ATOM 1473 C CA . LEU A 1 179 ? 22.186 3.831 -15.327 1.00 90.69 179 LEU A CA 1
ATOM 1474 C C . LEU A 1 179 ? 23.113 2.765 -14.730 1.00 90.69 179 LEU A C 1
ATOM 1476 O O . LEU A 1 179 ? 22.642 1.697 -14.345 1.00 90.69 179 LEU A O 1
ATOM 1480 N N . GLN A 1 180 ? 24.406 3.058 -14.596 1.00 92.00 180 GLN A N 1
ATOM 1481 C CA . GLN A 1 180 ? 25.359 2.125 -13.997 1.00 92.00 180 GLN A CA 1
ATOM 1482 C C . GLN A 1 180 ? 25.027 1.832 -12.525 1.00 92.00 180 GLN A C 1
ATOM 1484 O O . GLN A 1 180 ? 25.076 0.676 -12.098 1.00 92.00 180 GLN A O 1
ATOM 1489 N N . GLU A 1 181 ? 24.644 2.855 -11.755 1.00 92.94 181 GLU A N 1
ATOM 1490 C CA . GLU A 1 181 ? 24.164 2.710 -10.376 1.00 92.94 181 GLU A CA 1
ATOM 1491 C C . GLU A 1 181 ? 22.912 1.820 -10.318 1.00 92.94 181 GLU A C 1
ATOM 1493 O O . GLU A 1 181 ? 22.856 0.884 -9.521 1.00 92.94 181 GLU A O 1
ATOM 1498 N N . TYR A 1 182 ? 21.935 2.066 -11.199 1.00 93.38 182 TYR A N 1
ATOM 1499 C CA . TYR A 1 182 ? 20.723 1.254 -11.329 1.00 93.38 182 TYR A CA 1
ATOM 1500 C C . TYR A 1 182 ? 21.023 -0.218 -11.599 1.00 93.38 182 TYR A C 1
ATOM 1502 O O . TYR A 1 182 ? 20.554 -1.077 -10.852 1.00 93.38 182 TYR A O 1
ATOM 1510 N N . LEU A 1 183 ? 21.837 -0.509 -12.614 1.00 92.31 183 LEU A N 1
ATOM 1511 C CA . LEU A 1 183 ? 22.205 -1.881 -12.952 1.00 92.31 183 LEU A CA 1
ATOM 1512 C C . LEU A 1 183 ? 22.936 -2.554 -11.787 1.00 92.31 183 LEU A C 1
ATOM 1514 O O . LEU A 1 183 ? 22.618 -3.686 -11.442 1.00 92.31 183 LEU A O 1
ATOM 1518 N N . THR A 1 184 ? 23.858 -1.847 -11.130 1.00 93.88 184 THR A N 1
ATOM 1519 C CA . THR A 1 184 ? 24.618 -2.382 -9.990 1.00 93.88 184 THR A CA 1
ATOM 1520 C C . THR A 1 184 ? 23.712 -2.735 -8.806 1.00 93.88 184 THR A C 1
ATOM 1522 O O . THR A 1 184 ? 23.859 -3.813 -8.229 1.00 93.88 184 THR A O 1
ATOM 1525 N N . SER A 1 185 ? 22.772 -1.855 -8.437 1.00 94.00 185 SER A N 1
ATOM 1526 C CA . SER A 1 185 ? 21.795 -2.141 -7.375 1.00 94.00 185 SER A CA 1
ATOM 1527 C C . SER A 1 185 ? 20.878 -3.301 -7.764 1.00 94.00 185 SER A C 1
ATOM 1529 O O . SER A 1 185 ? 20.641 -4.186 -6.946 1.00 94.00 185 SER A O 1
ATOM 1531 N N . LEU A 1 186 ? 20.416 -3.341 -9.019 1.00 92.56 186 LEU A N 1
ATOM 1532 C CA . LEU A 1 186 ? 19.566 -4.419 -9.519 1.00 92.56 186 LEU A CA 1
ATOM 1533 C C . LEU A 1 186 ? 20.276 -5.781 -9.457 1.00 92.56 186 LEU A C 1
ATOM 1535 O O . LEU A 1 186 ? 19.716 -6.723 -8.904 1.00 92.56 186 LEU A O 1
ATOM 1539 N N . TYR A 1 187 ? 21.509 -5.891 -9.965 1.00 92.62 187 TYR A N 1
ATOM 1540 C CA . TYR A 1 187 ? 22.276 -7.143 -9.920 1.00 92.62 187 TYR A CA 1
ATOM 1541 C C . TYR A 1 187 ? 22.476 -7.637 -8.488 1.00 92.62 187 TYR A C 1
ATOM 1543 O O . TYR A 1 187 ? 22.174 -8.790 -8.191 1.00 92.62 187 TYR A O 1
ATOM 1551 N N . ARG A 1 188 ? 22.900 -6.750 -7.582 1.00 92.25 188 ARG A N 1
ATOM 1552 C CA . ARG A 1 188 ? 23.100 -7.084 -6.166 1.00 92.25 188 ARG A CA 1
ATOM 1553 C C . ARG A 1 188 ? 21.822 -7.601 -5.512 1.00 92.25 188 ARG A C 1
ATOM 1555 O O . ARG A 1 188 ? 21.865 -8.565 -4.752 1.00 92.25 188 ARG A O 1
ATOM 1562 N N . GLN A 1 189 ? 20.689 -6.962 -5.801 1.00 90.19 189 GLN A N 1
ATOM 1563 C CA . GLN A 1 189 ? 19.405 -7.390 -5.264 1.00 90.19 189 GLN A CA 1
ATOM 1564 C C . GLN A 1 189 ? 19.017 -8.763 -5.821 1.00 90.19 189 GLN A C 1
ATOM 1566 O O . GLN A 1 189 ? 18.564 -9.611 -5.063 1.00 90.19 189 GLN A O 1
ATOM 1571 N N . LEU A 1 190 ? 19.230 -9.017 -7.115 1.00 91.12 190 LEU A N 1
ATOM 1572 C CA . LEU A 1 190 ? 18.913 -10.305 -7.735 1.00 91.12 190 LEU A CA 1
ATOM 1573 C C . LEU A 1 190 ? 19.783 -11.456 -7.212 1.00 91.12 190 LEU A C 1
ATOM 1575 O O . LEU A 1 190 ? 19.272 -12.561 -7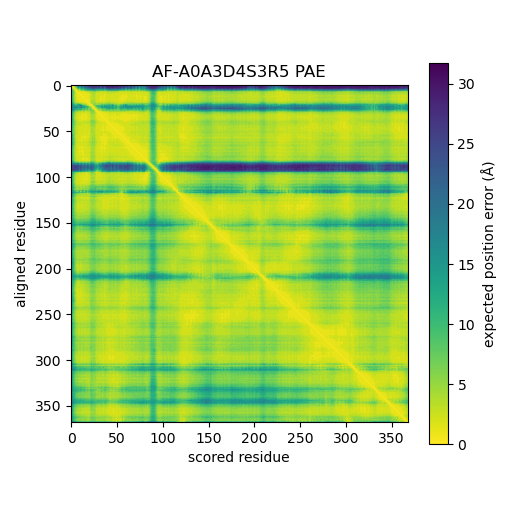.048 1.00 91.12 190 LEU A O 1
ATOM 1579 N N . GLU A 1 191 ? 21.057 -11.203 -6.899 1.00 91.56 191 GLU A N 1
ATOM 1580 C CA . GLU A 1 191 ? 21.995 -12.214 -6.383 1.00 91.56 191 GLU A CA 1
ATOM 1581 C C . GLU A 1 191 ? 21.581 -12.808 -5.031 1.00 91.56 191 GLU A C 1
ATOM 1583 O O . GLU A 1 191 ? 21.880 -13.968 -4.745 1.00 91.56 191 GLU A O 1
ATOM 1588 N N . VAL A 1 192 ? 20.886 -12.035 -4.192 1.00 88.81 192 VAL A N 1
ATOM 1589 C CA . VAL A 1 192 ? 20.459 -12.486 -2.856 1.00 88.81 192 VAL A CA 1
ATOM 1590 C C . VAL A 1 192 ? 19.071 -13.134 -2.852 1.00 88.81 192 VAL A C 1
ATOM 1592 O O . VAL A 1 192 ? 18.627 -13.642 -1.818 1.00 88.81 192 VAL A O 1
ATOM 1595 N N . LEU A 1 193 ? 18.367 -13.129 -3.988 1.00 88.25 193 LEU A N 1
ATOM 1596 C CA . LEU A 1 193 ? 17.029 -13.703 -4.107 1.00 88.25 193 LEU A CA 1
ATOM 1597 C C . LEU A 1 193 ? 17.072 -15.198 -4.422 1.00 88.25 193 LEU A C 1
ATOM 1599 O O . LEU A 1 193 ? 17.986 -15.689 -5.083 1.00 88.25 193 LEU A O 1
ATOM 1603 N N . PRO A 1 194 ? 16.029 -15.950 -4.031 1.00 88.31 194 PRO A N 1
ATOM 1604 C CA . PRO A 1 194 ? 15.847 -17.305 -4.530 1.00 88.31 194 PRO A CA 1
ATOM 1605 C C . PRO A 1 194 ? 15.790 -17.324 -6.070 1.00 88.31 194 PRO A C 1
ATOM 1607 O O . PRO A 1 194 ? 15.085 -16.487 -6.639 1.00 88.31 194 PRO A O 1
ATOM 1610 N N . PRO A 1 195 ? 16.442 -18.288 -6.752 1.00 89.25 195 PRO A N 1
ATOM 1611 C CA . PRO A 1 195 ? 16.593 -18.273 -8.212 1.00 89.25 195 PRO A CA 1
ATOM 1612 C C . PRO A 1 195 ? 15.282 -18.082 -8.982 1.00 89.25 195 PRO A C 1
ATOM 1614 O O . PRO A 1 195 ? 15.188 -17.208 -9.832 1.00 89.25 195 PRO A O 1
ATOM 1617 N N . LEU A 1 196 ? 14.223 -18.805 -8.598 1.00 87.00 196 LEU A N 1
ATOM 1618 C CA . LEU A 1 196 ? 12.898 -18.669 -9.215 1.00 87.00 196 LEU A CA 1
ATOM 1619 C C . LEU A 1 196 ? 12.352 -17.232 -9.148 1.00 87.00 196 LEU A C 1
ATOM 1621 O O . LEU A 1 196 ? 11.695 -16.774 -10.076 1.00 87.00 196 LEU A O 1
ATOM 1625 N N . VAL A 1 197 ? 12.592 -16.526 -8.043 1.00 89.25 197 VAL A N 1
ATOM 1626 C CA . VAL A 1 197 ? 12.123 -15.149 -7.846 1.00 89.25 197 VAL A CA 1
ATOM 1627 C C . VAL A 1 197 ? 12.906 -14.183 -8.728 1.00 89.25 197 VAL A C 1
ATOM 1629 O O . VAL A 1 197 ? 12.297 -13.322 -9.362 1.00 89.25 197 VAL A O 1
ATOM 1632 N N . ALA A 1 198 ? 14.229 -14.352 -8.800 1.00 91.25 198 ALA A N 1
ATOM 1633 C CA . ALA A 1 198 ? 15.083 -13.570 -9.687 1.00 91.25 198 ALA A CA 1
ATOM 1634 C C . ALA A 1 198 ? 14.702 -13.788 -11.161 1.00 91.25 198 ALA A C 1
ATOM 1636 O O . ALA A 1 198 ? 14.520 -12.816 -11.894 1.00 91.25 198 ALA A O 1
ATOM 1637 N N . ASP A 1 199 ? 14.477 -15.041 -11.565 1.00 90.94 199 ASP A N 1
ATOM 1638 C CA . ASP A 1 199 ? 14.059 -15.403 -12.922 1.00 90.94 199 ASP A CA 1
ATOM 1639 C C . ASP A 1 199 ? 12.699 -14.794 -13.282 1.00 90.94 199 ASP A C 1
ATOM 1641 O O . ASP A 1 199 ? 12.547 -14.217 -14.359 1.00 90.94 199 ASP A O 1
ATOM 1645 N N . ILE A 1 200 ? 11.709 -14.874 -12.381 1.00 89.75 200 ILE A N 1
ATOM 1646 C CA . ILE A 1 200 ? 10.389 -14.253 -12.582 1.00 89.75 200 ILE A CA 1
ATOM 1647 C C . ILE A 1 200 ? 10.532 -12.741 -12.755 1.00 89.75 200 ILE A C 1
ATOM 1649 O O . ILE A 1 200 ? 9.917 -12.173 -13.660 1.00 89.75 200 ILE A O 1
ATOM 1653 N N . PHE A 1 201 ? 11.321 -12.083 -11.902 1.00 91.12 201 PHE A N 1
ATOM 1654 C CA . PHE A 1 201 ? 11.510 -10.636 -11.975 1.00 91.12 201 PHE A CA 1
ATOM 1655 C C . PHE A 1 201 ? 12.172 -10.226 -13.291 1.00 91.12 201 PHE A C 1
ATOM 1657 O O . PHE A 1 201 ? 11.646 -9.358 -13.986 1.00 91.12 201 PHE A O 1
ATOM 1664 N N . MET A 1 202 ? 13.261 -10.899 -13.674 1.00 90.25 202 MET A N 1
ATOM 1665 C CA . MET A 1 202 ? 13.982 -10.630 -14.920 1.00 90.25 202 MET A CA 1
ATOM 1666 C C . MET A 1 202 ? 13.129 -10.892 -16.157 1.00 90.25 202 MET A C 1
ATOM 1668 O O . MET A 1 202 ? 13.099 -10.061 -17.060 1.00 90.25 202 MET A O 1
ATOM 1672 N N . ALA A 1 203 ? 12.381 -11.995 -16.185 1.00 89.75 203 ALA A N 1
ATOM 1673 C CA . ALA A 1 203 ? 11.478 -12.314 -17.288 1.00 89.75 203 ALA A CA 1
ATOM 1674 C C . ALA A 1 203 ? 10.271 -11.360 -17.379 1.00 89.75 203 ALA A C 1
ATOM 1676 O O . ALA A 1 203 ? 9.620 -11.298 -18.418 1.00 89.75 203 ALA A O 1
ATOM 1677 N N . SER A 1 204 ? 9.965 -10.624 -16.304 1.00 88.62 204 SER A N 1
ATOM 1678 C CA . SER A 1 204 ? 8.921 -9.590 -16.287 1.00 88.62 204 SER A CA 1
ATOM 1679 C C . SER A 1 204 ? 9.412 -8.227 -16.792 1.00 88.62 204 SER A C 1
ATOM 1681 O O . SER A 1 204 ? 8.602 -7.311 -16.954 1.00 88.62 204 SER A O 1
ATOM 1683 N N . LEU A 1 205 ? 10.721 -8.056 -17.009 1.00 88.19 205 LEU A N 1
ATOM 1684 C CA . LEU A 1 205 ? 11.263 -6.855 -17.637 1.00 88.19 205 LEU A CA 1
ATOM 1685 C C . LEU A 1 205 ? 11.018 -6.898 -19.147 1.00 88.19 205 LEU A C 1
ATOM 1687 O O . LEU A 1 205 ? 11.061 -7.952 -19.777 1.00 88.19 205 LEU A O 1
ATOM 1691 N N . VAL A 1 206 ? 10.771 -5.726 -19.723 1.00 86.06 206 VAL A N 1
ATOM 1692 C CA . VAL A 1 206 ? 10.530 -5.556 -21.157 1.00 86.06 206 VAL A CA 1
ATOM 1693 C C . VAL A 1 206 ? 11.766 -4.927 -21.781 1.00 86.06 206 VAL A C 1
ATOM 1695 O O . VAL A 1 206 ? 12.234 -3.881 -21.330 1.00 86.06 206 VAL A O 1
ATOM 1698 N N . GLY A 1 207 ? 12.297 -5.589 -22.803 1.00 84.50 207 GLY A N 1
ATOM 1699 C CA . GLY A 1 207 ? 13.424 -5.111 -23.592 1.00 84.50 207 GLY A CA 1
ATOM 1700 C C . GLY A 1 207 ? 12.986 -4.293 -24.806 1.00 84.50 207 GLY A C 1
ATOM 1701 O O . GLY A 1 207 ? 11.809 -3.969 -24.987 1.00 84.50 207 GLY A O 1
ATOM 1702 N N . ARG A 1 208 ? 13.958 -3.954 -25.656 1.00 79.94 208 ARG A N 1
ATOM 1703 C CA . ARG A 1 208 ? 13.742 -3.276 -26.947 1.00 79.94 208 ARG A CA 1
ATOM 1704 C C . ARG A 1 208 ? 12.726 -4.015 -27.851 1.00 79.94 208 ARG A C 1
ATOM 1706 O O . ARG A 1 208 ? 12.487 -5.203 -27.644 1.00 79.94 208 ARG A O 1
ATOM 1713 N N . PRO A 1 209 ? 12.117 -3.353 -28.851 1.00 73.44 209 PRO A N 1
ATOM 1714 C CA . PRO A 1 209 ? 11.039 -3.940 -29.659 1.00 73.44 209 PRO A CA 1
ATOM 1715 C C . PRO A 1 209 ? 11.359 -5.305 -30.293 1.00 73.44 209 PRO A C 1
ATOM 1717 O O . PRO A 1 209 ? 10.472 -6.142 -30.421 1.00 73.44 209 PRO A O 1
ATOM 1720 N N . GLU A 1 210 ? 12.621 -5.563 -30.642 1.00 74.88 210 GLU A N 1
ATOM 1721 C CA . GLU A 1 210 ? 13.056 -6.812 -31.278 1.00 74.88 210 GLU A CA 1
ATOM 1722 C C . GLU A 1 210 ? 13.198 -7.992 -30.300 1.00 74.88 210 GLU A C 1
ATOM 1724 O O . GLU A 1 210 ? 13.473 -9.115 -30.728 1.00 74.88 210 GLU A O 1
ATOM 1729 N N . THR A 1 211 ? 13.056 -7.772 -28.987 1.00 78.50 211 THR A N 1
ATOM 1730 C CA . THR A 1 211 ? 13.129 -8.847 -27.988 1.00 78.50 211 THR A CA 1
ATOM 1731 C C . THR A 1 211 ? 11.764 -9.464 -27.716 1.00 78.50 211 THR A C 1
ATOM 1733 O O . THR A 1 211 ? 10.735 -8.792 -27.731 1.00 78.50 211 THR A O 1
ATOM 1736 N N . PHE A 1 212 ? 11.755 -10.756 -27.386 1.00 80.25 212 PHE A N 1
ATOM 1737 C CA . PHE A 1 212 ? 10.553 -11.416 -26.891 1.00 80.25 212 PHE A CA 1
ATOM 1738 C C . PHE A 1 212 ? 10.163 -10.845 -25.520 1.00 80.25 212 PHE A C 1
ATOM 1740 O O . PHE A 1 212 ? 10.884 -11.031 -24.543 1.00 80.25 212 PHE A O 1
ATOM 1747 N N . ASN A 1 213 ? 9.018 -10.166 -25.466 1.00 85.00 213 ASN A N 1
ATOM 1748 C CA . ASN A 1 213 ? 8.473 -9.540 -24.264 1.00 85.00 213 ASN A CA 1
ATOM 1749 C C . ASN A 1 213 ? 7.221 -10.321 -23.819 1.00 85.00 213 ASN A C 1
ATOM 1751 O O . ASN A 1 213 ? 6.148 -10.116 -24.395 1.00 85.00 213 ASN A O 1
ATOM 1755 N N . PRO A 1 214 ? 7.338 -11.263 -22.864 1.00 85.25 214 PRO A N 1
ATOM 1756 C CA . PRO A 1 214 ? 6.247 -12.168 -22.526 1.00 85.25 214 PRO A CA 1
ATOM 1757 C C . PRO A 1 214 ? 5.101 -11.461 -21.795 1.00 85.25 214 PRO A C 1
ATOM 1759 O O . PRO A 1 214 ? 5.307 -10.594 -20.946 1.00 85.25 214 PRO A O 1
ATOM 1762 N N . THR A 1 215 ? 3.871 -11.895 -22.063 1.00 88.19 215 THR A N 1
ATOM 1763 C CA . THR A 1 215 ? 2.699 -11.447 -21.303 1.00 88.19 215 THR A CA 1
ATOM 1764 C C . THR A 1 215 ? 2.687 -12.061 -19.902 1.00 88.19 215 THR A C 1
ATOM 1766 O O . THR A 1 215 ? 3.251 -13.131 -19.656 1.00 88.19 215 THR A O 1
ATOM 1769 N N . SER A 1 216 ? 1.962 -11.445 -18.964 1.00 88.00 216 SER A N 1
ATOM 1770 C CA . SER A 1 216 ? 1.783 -12.019 -17.622 1.00 88.00 216 SER A CA 1
ATOM 1771 C C . SER A 1 216 ? 1.136 -13.417 -17.653 1.00 88.00 216 SER A C 1
ATOM 1773 O O . SER A 1 216 ? 1.440 -14.255 -16.806 1.00 88.00 216 SER A O 1
ATOM 1775 N N . GLU A 1 217 ? 0.282 -13.712 -18.638 1.00 91.31 217 GLU A N 1
ATOM 1776 C CA . GLU A 1 217 ? -0.305 -15.048 -18.833 1.00 91.31 217 GLU A CA 1
ATOM 1777 C C . GLU A 1 217 ? 0.745 -16.078 -19.286 1.00 91.31 217 GLU A C 1
ATOM 1779 O O . GLU A 1 217 ? 0.795 -17.201 -18.776 1.00 91.31 217 GLU A O 1
ATOM 1784 N N . GLN A 1 218 ? 1.645 -15.682 -20.188 1.00 92.56 218 GLN A N 1
ATOM 1785 C CA . GLN A 1 218 ? 2.759 -16.528 -20.613 1.00 92.56 218 GLN A CA 1
ATOM 1786 C C . GLN A 1 218 ? 3.716 -16.809 -19.449 1.00 92.56 218 GLN A C 1
ATOM 1788 O O . GLN A 1 218 ? 4.102 -17.958 -19.239 1.00 92.56 218 GLN A O 1
ATOM 1793 N N . LEU A 1 219 ? 4.034 -15.794 -18.639 1.00 93.00 219 LEU A N 1
ATOM 1794 C CA . LEU A 1 219 ? 4.899 -15.942 -17.466 1.00 93.00 219 LEU A CA 1
ATOM 1795 C C . LEU A 1 219 ? 4.281 -16.848 -16.393 1.00 93.00 219 LEU A C 1
ATOM 1797 O O . LEU A 1 219 ? 4.946 -17.751 -15.889 1.00 93.00 219 LEU A O 1
ATOM 1801 N N . THR A 1 220 ? 3.000 -16.658 -16.066 1.00 93.38 220 THR A N 1
ATOM 1802 C CA . THR A 1 220 ? 2.297 -17.514 -15.090 1.00 93.38 220 THR A CA 1
ATOM 1803 C C . THR A 1 220 ? 2.232 -18.970 -15.544 1.00 93.38 220 THR A C 1
ATOM 1805 O O . THR A 1 220 ? 2.436 -19.874 -14.731 1.00 93.38 220 THR A O 1
ATOM 1808 N N . THR A 1 221 ? 2.037 -19.205 -16.844 1.00 94.00 221 THR A N 1
ATOM 1809 C CA . THR A 1 221 ? 2.063 -20.546 -17.441 1.00 94.00 221 THR A CA 1
ATOM 1810 C C . THR A 1 221 ? 3.460 -21.165 -17.384 1.00 94.00 221 THR A C 1
ATOM 1812 O O . THR A 1 221 ? 3.606 -22.305 -16.938 1.00 94.00 221 THR A O 1
ATOM 1815 N N . TYR A 1 222 ? 4.489 -20.416 -17.791 1.00 93.12 222 TYR A N 1
ATOM 1816 C CA . TYR A 1 222 ? 5.875 -20.882 -17.837 1.00 93.12 222 TYR A CA 1
ATOM 1817 C C . TYR A 1 222 ? 6.411 -21.234 -16.443 1.00 93.12 222 TYR A C 1
ATOM 1819 O O . TYR A 1 222 ? 6.867 -22.354 -16.211 1.00 93.12 222 TYR A O 1
ATOM 1827 N N . PHE A 1 223 ? 6.275 -20.313 -15.485 1.00 91.00 223 PHE A N 1
ATOM 1828 C CA . PHE A 1 223 ? 6.744 -20.504 -14.111 1.00 91.00 223 PHE A CA 1
ATOM 1829 C C . PHE A 1 223 ? 5.785 -21.331 -13.243 1.00 91.00 223 PHE A C 1
ATOM 1831 O O . PHE A 1 223 ? 6.134 -21.695 -12.121 1.00 91.00 223 PHE A O 1
ATOM 1838 N N . LYS A 1 224 ? 4.587 -21.660 -13.749 1.00 91.25 224 LYS A N 1
ATOM 1839 C CA . LYS A 1 224 ? 3.529 -22.400 -13.033 1.00 91.25 224 LYS A CA 1
ATOM 1840 C C . LYS A 1 224 ? 3.131 -21.727 -11.716 1.00 91.25 224 LYS A C 1
ATOM 1842 O O . LYS A 1 224 ? 2.941 -22.386 -10.692 1.00 91.25 224 LYS A O 1
ATOM 1847 N N . VAL A 1 225 ? 2.987 -20.405 -11.752 1.00 89.69 225 VAL A N 1
ATOM 1848 C CA . VAL A 1 225 ? 2.602 -19.574 -10.604 1.00 89.69 225 VAL A CA 1
ATOM 1849 C C . VAL A 1 225 ? 1.295 -18.840 -10.877 1.00 89.69 225 VAL A C 1
ATOM 1851 O O . VAL A 1 225 ? 0.932 -18.593 -12.020 1.00 89.69 225 VAL A O 1
ATOM 1854 N N . SER A 1 226 ? 0.568 -18.465 -9.824 1.00 89.69 226 SER A N 1
ATOM 1855 C CA . SER A 1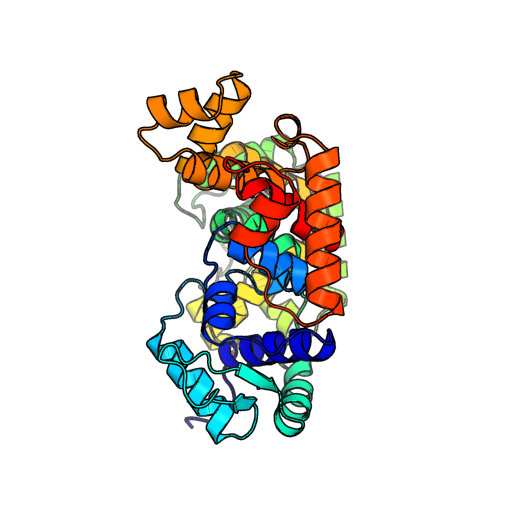 226 ? -0.631 -17.630 -9.971 1.00 89.69 226 SER A CA 1
ATOM 1856 C C . SER A 1 226 ? -0.276 -16.190 -10.345 1.00 89.69 226 SER A C 1
ATOM 1858 O O . SER A 1 226 ? 0.729 -15.673 -9.856 1.00 89.69 226 SER A O 1
ATOM 1860 N N . SER A 1 227 ? -1.153 -15.496 -11.073 1.00 90.19 227 SER A N 1
ATOM 1861 C CA . SER A 1 227 ? -0.978 -14.074 -11.414 1.00 90.19 227 SER A CA 1
ATOM 1862 C C . SER A 1 227 ? -0.755 -13.189 -10.187 1.00 90.19 227 SER A C 1
ATOM 1864 O O . SER A 1 227 ? 0.106 -12.320 -10.210 1.00 90.19 227 SER A O 1
ATOM 1866 N N . SER A 1 228 ? -1.452 -13.464 -9.079 1.00 89.25 228 SER A N 1
ATOM 1867 C CA . SER A 1 228 ? -1.275 -12.712 -7.832 1.00 89.25 228 SER A CA 1
ATOM 1868 C C . SER A 1 228 ? 0.109 -12.896 -7.203 1.00 89.25 228 SER A C 1
ATOM 1870 O O . SER A 1 228 ? 0.605 -11.971 -6.576 1.00 89.25 228 SER A O 1
ATOM 1872 N N . TYR A 1 229 ? 0.743 -14.062 -7.380 1.00 90.25 229 TYR A N 1
ATOM 1873 C CA . TYR A 1 229 ? 2.120 -14.291 -6.919 1.00 90.25 229 TYR A CA 1
ATOM 1874 C C . TYR A 1 229 ? 3.111 -13.478 -7.742 1.00 90.25 229 TYR A C 1
ATOM 1876 O O . TYR A 1 229 ? 3.966 -12.800 -7.184 1.00 90.25 229 TYR A O 1
ATOM 1884 N N . LEU A 1 230 ? 2.956 -13.522 -9.067 1.00 90.75 230 LEU A N 1
ATOM 1885 C CA . LEU A 1 230 ? 3.800 -12.772 -9.988 1.00 90.75 230 LEU A CA 1
ATOM 1886 C C . LEU A 1 230 ? 3.718 -11.266 -9.704 1.00 90.75 230 LEU A C 1
ATOM 1888 O O . LEU A 1 230 ? 4.748 -10.611 -9.572 1.00 90.75 230 LEU A O 1
ATOM 1892 N N . GLU A 1 231 ? 2.505 -10.730 -9.554 1.00 90.38 231 GLU A N 1
ATOM 1893 C CA . GLU A 1 231 ? 2.291 -9.307 -9.283 1.00 90.38 231 GLU A CA 1
ATOM 1894 C C . GLU A 1 231 ? 2.836 -8.877 -7.911 1.00 90.38 231 GLU A C 1
ATOM 1896 O O . GLU A 1 231 ? 3.433 -7.805 -7.804 1.00 90.38 231 GLU A O 1
ATOM 1901 N N . ASP A 1 232 ? 2.637 -9.685 -6.863 1.00 89.00 232 ASP A N 1
ATOM 1902 C CA . ASP A 1 232 ? 3.101 -9.359 -5.508 1.00 89.00 232 ASP A CA 1
ATOM 1903 C C . ASP A 1 232 ? 4.632 -9.394 -5.407 1.00 89.00 232 ASP A C 1
ATOM 1905 O O . ASP A 1 232 ? 5.238 -8.436 -4.931 1.00 89.00 232 ASP A O 1
ATOM 1909 N N . ILE A 1 233 ? 5.280 -10.435 -5.943 1.00 88.19 233 ILE A N 1
ATOM 1910 C CA . ILE A 1 233 ? 6.748 -10.528 -5.982 1.00 88.19 233 ILE A CA 1
ATOM 1911 C C . ILE A 1 233 ? 7.357 -9.363 -6.758 1.00 88.19 233 ILE A C 1
ATOM 1913 O O . ILE A 1 233 ? 8.285 -8.719 -6.268 1.00 88.19 233 ILE A O 1
ATOM 1917 N N . TYR A 1 234 ? 6.823 -9.067 -7.946 1.00 90.62 234 TYR A N 1
ATOM 1918 C CA . TYR A 1 234 ? 7.324 -7.968 -8.763 1.00 90.62 234 TYR A CA 1
ATOM 1919 C C . TYR A 1 234 ? 7.229 -6.632 -8.027 1.00 90.62 234 TYR A C 1
ATOM 1921 O O . TYR A 1 234 ? 8.181 -5.853 -7.997 1.00 90.62 234 TYR A O 1
ATOM 1929 N N . TRP A 1 235 ? 6.083 -6.381 -7.394 1.00 91.88 235 TRP A N 1
ATOM 1930 C CA . TRP A 1 235 ? 5.869 -5.165 -6.630 1.00 91.88 235 TRP A CA 1
ATOM 1931 C C . TRP A 1 235 ? 6.791 -5.066 -5.412 1.00 91.88 235 TRP A C 1
ATOM 1933 O O . TRP A 1 235 ? 7.432 -4.034 -5.229 1.00 91.88 235 TRP A O 1
ATOM 1943 N N . GLN A 1 236 ? 6.914 -6.123 -4.607 1.00 88.12 236 GLN A N 1
ATOM 1944 C CA . GLN A 1 236 ? 7.780 -6.103 -3.425 1.00 88.12 236 GLN A CA 1
ATOM 1945 C C . GLN A 1 236 ? 9.250 -5.874 -3.793 1.00 88.12 236 GLN A C 1
ATOM 1947 O O . GLN A 1 236 ? 9.934 -5.114 -3.107 1.00 88.12 236 GLN A O 1
ATOM 1952 N N . LEU A 1 237 ? 9.721 -6.465 -4.894 1.00 89.38 237 LEU A N 1
ATOM 1953 C CA . LEU A 1 237 ? 11.071 -6.231 -5.404 1.00 89.38 237 LEU A CA 1
ATOM 1954 C C . LEU A 1 237 ? 11.280 -4.794 -5.859 1.00 89.38 237 LEU A C 1
ATOM 1956 O O . LEU A 1 237 ? 12.284 -4.186 -5.496 1.00 89.38 237 LEU A O 1
ATOM 1960 N N . LEU A 1 238 ? 10.312 -4.225 -6.578 1.00 93.06 238 LEU A N 1
ATOM 1961 C CA . LEU A 1 238 ? 10.374 -2.838 -7.026 1.00 93.06 238 LEU A CA 1
ATOM 1962 C C . LEU A 1 238 ? 10.395 -1.849 -5.849 1.00 93.06 238 LEU A C 1
ATOM 1964 O O . LEU A 1 238 ? 11.174 -0.896 -5.855 1.00 93.06 238 LEU A O 1
ATOM 1968 N N . VAL A 1 239 ? 9.578 -2.081 -4.815 1.00 91.88 239 VAL A N 1
ATOM 1969 C CA . VAL A 1 239 ? 9.590 -1.245 -3.604 1.00 91.88 239 VAL A CA 1
ATOM 1970 C C . VAL A 1 239 ? 10.886 -1.441 -2.807 1.00 91.88 239 VAL A C 1
ATOM 1972 O O . VAL A 1 239 ? 11.414 -0.473 -2.270 1.00 91.88 239 VAL A O 1
ATOM 1975 N N . SER A 1 240 ? 11.449 -2.649 -2.757 1.00 89.12 240 SER A N 1
ATOM 1976 C CA . SER A 1 240 ? 12.762 -2.873 -2.138 1.00 89.12 240 SER A CA 1
ATOM 1977 C C . SER A 1 240 ? 13.881 -2.166 -2.919 1.00 89.12 240 SER A C 1
ATOM 1979 O O . SER A 1 240 ? 14.689 -1.469 -2.314 1.00 89.12 240 SER A O 1
ATOM 1981 N N . LEU A 1 241 ? 13.866 -2.210 -4.256 1.00 91.25 241 LEU A N 1
ATOM 1982 C CA . LEU A 1 241 ? 14.863 -1.537 -5.096 1.00 91.25 241 LEU A CA 1
ATOM 1983 C C . LEU A 1 241 ? 14.829 -0.011 -4.934 1.00 91.25 241 LEU A C 1
ATOM 1985 O O . LEU A 1 241 ? 15.867 0.647 -4.963 1.00 91.25 241 LEU A O 1
ATOM 1989 N N . LYS A 1 242 ? 13.641 0.562 -4.708 1.00 93.06 242 LYS A N 1
ATOM 1990 C CA . LYS A 1 242 ? 13.464 1.984 -4.377 1.00 93.06 242 LYS A CA 1
ATOM 1991 C C . LYS A 1 242 ? 14.291 2.406 -3.156 1.00 93.06 242 LYS A C 1
ATOM 1993 O O . LYS A 1 242 ? 14.756 3.542 -3.113 1.00 93.06 242 LYS A O 1
ATOM 1998 N N . GLN A 1 243 ? 14.448 1.533 -2.159 1.00 87.50 243 GLN A N 1
ATOM 1999 C CA . GLN A 1 243 ? 15.199 1.845 -0.936 1.00 87.50 243 GLN A CA 1
ATOM 2000 C C . GLN A 1 243 ? 16.712 1.905 -1.181 1.00 87.50 243 GLN A C 1
ATOM 2002 O O . GLN A 1 243 ? 17.418 2.601 -0.458 1.00 87.50 243 GLN A O 1
ATOM 2007 N N . GLU A 1 244 ? 17.198 1.219 -2.215 1.00 88.75 244 GLU A N 1
ATOM 2008 C CA . GLU A 1 244 ? 18.627 1.070 -2.512 1.00 88.75 244 GLU A CA 1
ATOM 2009 C C . GLU A 1 244 ? 19.095 1.875 -3.730 1.00 88.75 244 GLU A C 1
ATOM 2011 O O . GLU A 1 244 ? 20.295 1.933 -4.004 1.00 88.75 244 GLU A O 1
ATOM 2016 N N . ASN A 1 245 ? 18.173 2.462 -4.499 1.00 93.88 245 ASN A N 1
ATOM 2017 C CA . ASN A 1 245 ? 18.504 3.113 -5.758 1.00 93.88 245 ASN A CA 1
ATOM 2018 C C . ASN A 1 245 ? 17.778 4.448 -5.969 1.00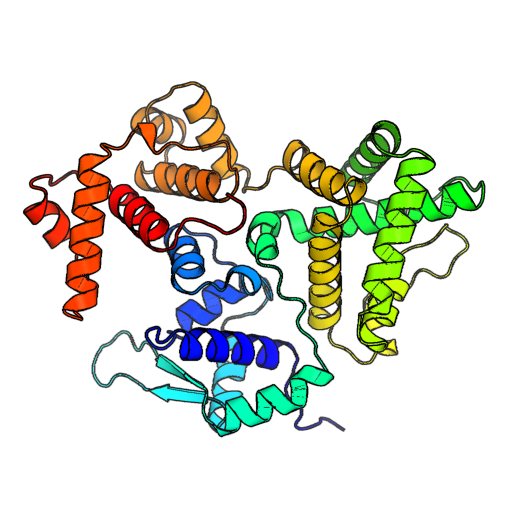 93.88 245 ASN A C 1
ATOM 2020 O O . ASN A 1 245 ? 16.546 4.524 -6.004 1.00 93.88 245 ASN A O 1
ATOM 2024 N N . GLN A 1 246 ? 18.557 5.508 -6.205 1.00 93.75 246 GLN A N 1
ATOM 2025 C CA . GLN A 1 246 ? 18.027 6.862 -6.346 1.00 93.75 246 GLN A CA 1
ATOM 2026 C C . GLN A 1 246 ? 17.162 7.053 -7.600 1.00 93.75 246 GLN A C 1
ATOM 2028 O O . GLN A 1 246 ? 16.191 7.807 -7.545 1.00 93.75 246 GLN A O 1
ATOM 2033 N N . LEU A 1 247 ? 17.470 6.388 -8.721 1.00 94.31 247 LEU A N 1
ATOM 2034 C CA . LEU A 1 247 ? 16.663 6.494 -9.942 1.00 94.31 247 LEU A CA 1
ATOM 2035 C C . LEU A 1 247 ? 15.254 5.940 -9.696 1.00 94.31 247 LEU A C 1
ATOM 2037 O O . LEU A 1 247 ? 14.264 6.591 -10.027 1.00 94.31 247 LEU A O 1
ATOM 2041 N N . ILE A 1 248 ? 15.152 4.790 -9.027 1.00 95.81 248 ILE A N 1
ATOM 2042 C CA . ILE A 1 248 ? 13.859 4.196 -8.662 1.00 95.81 248 ILE A CA 1
ATOM 2043 C C . ILE A 1 248 ? 13.147 5.026 -7.590 1.00 95.81 248 ILE A C 1
ATOM 2045 O O . ILE A 1 248 ? 11.947 5.266 -7.700 1.00 95.81 248 ILE A O 1
ATOM 2049 N N . SER A 1 249 ? 13.872 5.559 -6.605 1.00 95.62 249 SER A N 1
ATOM 2050 C CA . SER A 1 249 ? 13.309 6.512 -5.638 1.00 95.62 249 SER A CA 1
ATOM 2051 C C . SER A 1 249 ? 12.696 7.745 -6.321 1.00 95.62 249 SER A C 1
ATOM 2053 O O . SER A 1 249 ? 11.559 8.124 -6.023 1.00 95.62 249 SER A O 1
ATOM 2055 N N . ASN A 1 250 ? 13.387 8.311 -7.317 1.00 96.56 250 ASN A N 1
ATOM 2056 C CA . ASN A 1 250 ? 12.886 9.433 -8.112 1.00 96.56 250 ASN A CA 1
ATOM 2057 C C . ASN A 1 250 ? 11.636 9.054 -8.917 1.00 96.56 250 ASN A C 1
ATOM 2059 O O . ASN A 1 250 ? 10.718 9.865 -9.012 1.00 96.56 250 ASN A O 1
ATOM 2063 N N . LEU A 1 251 ? 11.565 7.829 -9.456 1.00 97.06 251 LEU A N 1
ATOM 2064 C CA . LEU A 1 251 ? 10.389 7.353 -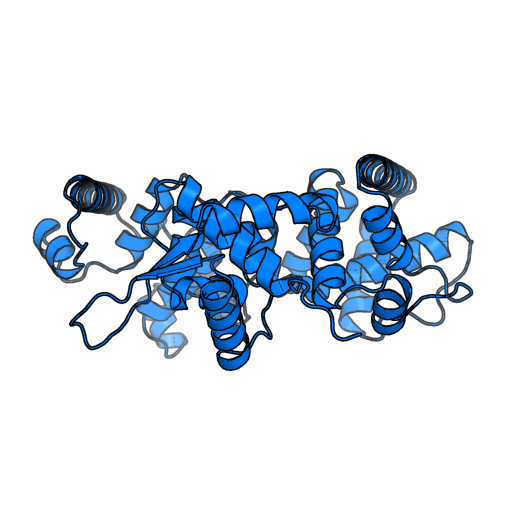10.191 1.00 97.06 251 LEU A CA 1
ATOM 2065 C C . LEU A 1 251 ? 9.139 7.371 -9.303 1.00 97.06 251 LEU A C 1
ATOM 2067 O O . LEU A 1 251 ? 8.087 7.856 -9.719 1.00 97.06 251 LEU A O 1
ATOM 2071 N N . PHE A 1 252 ? 9.260 6.895 -8.062 1.00 97.00 252 PHE A N 1
ATOM 2072 C CA . PHE A 1 252 ? 8.169 6.936 -7.086 1.00 97.00 252 PHE A CA 1
ATOM 2073 C C . PHE A 1 252 ? 7.799 8.375 -6.706 1.00 97.00 252 PHE A C 1
ATOM 2075 O O . PHE A 1 252 ? 6.615 8.704 -6.645 1.00 97.00 252 PHE A O 1
ATOM 2082 N N . ALA A 1 253 ? 8.789 9.239 -6.462 1.00 95.69 253 ALA A N 1
ATOM 2083 C CA . ALA A 1 253 ? 8.551 10.634 -6.092 1.00 95.69 253 ALA A CA 1
ATOM 2084 C C . ALA A 1 253 ? 7.832 11.418 -7.204 1.00 95.69 253 ALA A C 1
ATOM 2086 O O . ALA A 1 253 ? 6.857 12.122 -6.937 1.00 95.69 253 ALA A O 1
ATOM 2087 N N . GLU A 1 254 ? 8.259 11.258 -8.458 1.00 97.25 254 GLU A N 1
ATOM 2088 C CA . GLU A 1 254 ? 7.599 11.894 -9.600 1.00 97.25 254 GLU A CA 1
ATOM 2089 C C . GLU A 1 254 ? 6.214 11.296 -9.862 1.00 97.25 254 GLU A C 1
ATOM 2091 O O . GLU A 1 254 ? 5.280 12.044 -10.143 1.00 97.25 254 GLU A O 1
ATOM 2096 N N . ALA A 1 255 ? 6.026 9.982 -9.690 1.00 96.94 255 ALA A N 1
ATOM 2097 C CA . ALA A 1 255 ? 4.698 9.379 -9.797 1.00 96.94 255 ALA A CA 1
ATOM 2098 C C . ALA A 1 255 ? 3.727 9.965 -8.756 1.00 96.94 255 ALA A C 1
ATOM 2100 O O . ALA A 1 255 ? 2.590 10.297 -9.089 1.00 96.94 255 ALA A O 1
ATOM 2101 N N . VAL A 1 256 ? 4.181 10.165 -7.512 1.00 95.56 256 VAL A N 1
ATOM 2102 C CA . VAL A 1 256 ? 3.397 10.850 -6.469 1.00 95.56 256 VAL A CA 1
ATOM 2103 C C . VAL A 1 256 ? 3.062 12.282 -6.874 1.00 95.56 256 VAL A C 1
ATOM 2105 O O . VAL A 1 256 ? 1.924 12.710 -6.690 1.00 95.56 256 VAL A O 1
ATOM 2108 N N . LYS A 1 257 ? 4.025 13.017 -7.433 1.00 94.44 257 LYS A N 1
ATOM 2109 C CA . LYS A 1 257 ? 3.835 14.409 -7.854 1.00 94.44 257 LYS A CA 1
ATOM 2110 C C . LYS A 1 257 ? 2.838 14.548 -9.008 1.00 94.44 257 LYS A C 1
ATOM 2112 O O . LYS A 1 257 ? 2.031 15.471 -8.991 1.00 94.44 257 LYS A O 1
ATOM 2117 N N . VAL A 1 258 ? 2.909 13.664 -10.002 1.00 95.06 258 VAL A N 1
ATOM 2118 C CA . VAL A 1 258 ? 2.110 13.757 -11.235 1.00 95.06 258 VAL A CA 1
ATOM 2119 C C . VAL A 1 258 ? 0.714 13.165 -11.054 1.00 95.06 258 VAL A C 1
ATOM 2121 O O . VAL A 1 258 ? -0.268 13.779 -11.463 1.00 95.06 258 VAL A O 1
ATOM 2124 N N . PHE A 1 259 ? 0.608 11.994 -10.423 1.00 95.06 259 PHE A N 1
ATOM 2125 C CA . PHE A 1 259 ? -0.655 11.252 -10.337 1.00 95.06 259 PHE A CA 1
ATOM 2126 C C . PHE A 1 259 ? -1.351 11.368 -8.973 1.00 95.06 259 PHE A C 1
ATOM 2128 O O . PHE A 1 259 ? -2.541 11.071 -8.870 1.00 95.06 259 PHE A O 1
ATOM 2135 N N . GLY A 1 260 ? -0.644 11.835 -7.939 1.00 93.69 260 GLY A N 1
ATOM 2136 C CA . GLY A 1 260 ? -1.158 11.943 -6.575 1.00 93.69 260 GLY A CA 1
ATOM 2137 C C . GLY A 1 260 ? -1.186 10.601 -5.835 1.00 93.69 260 GLY A C 1
ATOM 2138 O O . GLY A 1 260 ? -1.535 9.563 -6.384 1.00 93.69 260 GLY A O 1
ATOM 2139 N N . ILE A 1 261 ? -0.839 10.600 -4.545 1.00 93.56 261 ILE A N 1
ATOM 2140 C CA . ILE A 1 261 ? -0.811 9.365 -3.732 1.00 93.56 261 ILE A CA 1
ATOM 2141 C C . ILE A 1 261 ? -2.185 8.970 -3.162 1.00 93.56 261 ILE A C 1
ATOM 2143 O O . ILE A 1 261 ? -2.414 7.832 -2.739 1.00 93.56 261 ILE A O 1
ATOM 2147 N N . VAL A 1 262 ? -3.117 9.923 -3.135 1.00 94.06 262 VAL A N 1
ATOM 2148 C CA . VAL A 1 262 ? -4.479 9.752 -2.623 1.00 94.06 262 VAL A CA 1
ATOM 2149 C C . VAL A 1 262 ? -5.507 9.853 -3.745 1.00 94.06 262 VAL A C 1
ATOM 2151 O O . VAL A 1 262 ? -5.244 10.491 -4.764 1.00 94.06 262 VAL A O 1
ATOM 2154 N N . PRO A 1 263 ? -6.727 9.320 -3.548 1.00 93.44 263 PRO A N 1
ATOM 2155 C CA . PRO A 1 263 ? -7.820 9.563 -4.475 1.00 93.44 263 PRO A CA 1
ATOM 2156 C C . PRO A 1 263 ? -8.069 11.065 -4.677 1.00 93.44 263 PRO A C 1
ATOM 2158 O O . PRO A 1 263 ? -8.036 11.845 -3.722 1.00 93.44 263 PRO A O 1
ATOM 2161 N N . VAL A 1 264 ? -8.437 11.462 -5.898 1.00 93.44 264 VAL A N 1
ATOM 2162 C CA . VAL A 1 264 ? -8.705 12.865 -6.286 1.00 93.44 264 VAL A CA 1
ATOM 2163 C C . VAL A 1 264 ? -9.676 13.570 -5.329 1.00 93.44 264 VAL A C 1
ATOM 2165 O O . VAL A 1 264 ? -9.566 14.767 -5.065 1.00 93.44 264 VAL A O 1
ATOM 2168 N N . THR A 1 265 ? -10.644 12.840 -4.768 1.00 94.25 265 THR A N 1
ATOM 2169 C CA . THR A 1 265 ? -11.591 13.409 -3.800 1.00 94.25 265 THR A CA 1
ATOM 2170 C C . THR A 1 265 ? -10.920 13.883 -2.505 1.00 94.25 265 THR A C 1
ATOM 2172 O O . THR A 1 265 ? -11.345 14.904 -1.964 1.00 94.25 265 THR A O 1
ATOM 2175 N N . TYR A 1 266 ? -9.857 13.211 -2.051 1.00 95.38 266 TYR A N 1
ATOM 2176 C CA . TYR A 1 266 ? -9.090 13.608 -0.869 1.00 95.38 266 TYR A CA 1
ATOM 2177 C C . TYR A 1 266 ? -8.221 14.814 -1.199 1.00 95.38 266 TYR A C 1
ATOM 2179 O O . TYR A 1 266 ? -8.239 15.783 -0.443 1.00 95.38 266 TYR A O 1
ATOM 2187 N N . GLN A 1 267 ? -7.551 14.789 -2.360 1.00 95.56 267 GLN A N 1
ATOM 2188 C CA . GLN A 1 267 ? -6.702 15.888 -2.823 1.00 95.56 267 GLN A CA 1
ATOM 2189 C C . GLN A 1 267 ? -7.466 17.213 -2.826 1.00 95.56 267 GLN A C 1
ATOM 2191 O O . GLN A 1 267 ? -7.037 18.177 -2.212 1.00 95.56 267 GLN A O 1
ATOM 2196 N N . LYS A 1 268 ? -8.687 17.231 -3.365 1.00 97.56 268 LYS A N 1
ATOM 2197 C CA . LYS A 1 268 ? -9.521 18.440 -3.355 1.00 97.56 268 LYS A CA 1
ATOM 2198 C C . LYS A 1 268 ? -9.845 18.969 -1.941 1.00 97.56 268 LYS A C 1
ATOM 2200 O O . LYS A 1 268 ? -10.090 20.161 -1.780 1.00 97.56 268 LYS A O 1
ATOM 2205 N N . SER A 1 269 ? -9.921 18.110 -0.917 1.00 97.50 269 SER A N 1
ATOM 2206 C CA . SER A 1 269 ? -10.072 18.551 0.482 1.00 97.50 269 SER A CA 1
ATOM 2207 C C . SER A 1 269 ? -8.766 19.124 1.036 1.00 97.50 269 SER A C 1
ATOM 2209 O O . SER A 1 269 ? -8.803 20.121 1.754 1.00 97.50 269 SER A O 1
ATOM 2211 N N . VAL A 1 270 ? -7.634 18.518 0.677 1.00 96.44 270 VAL A N 1
ATOM 2212 C CA . VAL A 1 270 ? -6.287 18.980 1.036 1.00 96.44 270 VAL A CA 1
ATOM 2213 C C . VAL A 1 270 ? -5.985 20.335 0.399 1.00 96.44 270 VAL A C 1
ATOM 2215 O O . VAL A 1 270 ? -5.557 21.236 1.110 1.00 96.44 270 VAL A O 1
ATOM 2218 N N . ASP A 1 271 ? -6.303 20.525 -0.881 1.00 96.44 271 ASP A N 1
ATOM 2219 C CA . ASP A 1 271 ? -6.078 21.783 -1.602 1.00 96.44 271 ASP A CA 1
ATOM 2220 C C . ASP A 1 271 ? -6.814 22.954 -0.935 1.00 96.44 271 ASP A C 1
ATOM 2222 O O . ASP A 1 271 ? -6.276 24.051 -0.794 1.00 96.44 271 ASP A O 1
ATOM 2226 N N . LEU A 1 272 ? -8.057 22.730 -0.489 1.00 97.50 272 LEU A N 1
ATOM 2227 C CA . LEU A 1 272 ? -8.818 23.744 0.243 1.00 97.50 272 LEU A CA 1
ATOM 2228 C C . LEU A 1 272 ? -8.215 24.010 1.629 1.00 97.50 272 LEU A C 1
ATOM 2230 O O . LEU A 1 272 ? -8.159 25.159 2.061 1.00 97.50 272 LEU A O 1
ATOM 2234 N N . TYR A 1 273 ? -7.738 22.972 2.315 1.00 96.50 273 TYR A N 1
ATOM 2235 C CA . TYR A 1 273 ? -7.061 23.130 3.600 1.00 96.50 273 TYR A CA 1
ATOM 2236 C C . TYR A 1 273 ? -5.739 23.904 3.470 1.00 96.50 273 TYR A C 1
ATOM 2238 O O . TYR A 1 273 ? -5.475 24.797 4.268 1.00 96.50 273 TYR A O 1
ATOM 2246 N N . GLN A 1 274 ? -4.943 23.639 2.431 1.00 94.94 274 GLN A N 1
ATOM 2247 C CA . GLN A 1 274 ? -3.698 24.364 2.141 1.00 94.94 274 GLN A CA 1
ATOM 2248 C C . GLN A 1 274 ? -3.933 25.834 1.764 1.00 94.94 274 GLN A C 1
ATOM 2250 O O . GLN A 1 274 ? -3.053 26.665 1.959 1.00 94.94 274 GLN A O 1
ATOM 2255 N N . ARG A 1 275 ? -5.137 26.180 1.291 1.00 95.69 275 ARG A N 1
ATOM 2256 C CA . ARG A 1 275 ? -5.601 27.570 1.116 1.00 95.69 275 ARG A CA 1
ATOM 2257 C C . ARG A 1 275 ? -6.119 28.203 2.416 1.00 95.69 275 ARG A C 1
ATOM 2259 O O . ARG A 1 275 ? -6.798 29.225 2.370 1.00 95.69 275 ARG A O 1
ATOM 2266 N N . SER A 1 276 ? -5.830 27.592 3.564 1.00 94.38 276 SER A N 1
ATOM 2267 C CA . SER A 1 276 ? -6.185 28.073 4.904 1.00 94.38 276 SER A CA 1
ATOM 2268 C C . SER A 1 276 ? -7.691 28.146 5.194 1.00 94.38 276 SER A C 1
ATOM 2270 O O . SER A 1 276 ? -8.112 28.870 6.098 1.00 94.38 276 SER A O 1
ATOM 2272 N N . TYR A 1 277 ? -8.533 27.395 4.472 1.00 95.44 277 TYR A N 1
ATOM 2273 C CA . TYR A 1 277 ? -9.947 27.276 4.837 1.00 95.44 277 TYR A CA 1
ATOM 2274 C C . TYR A 1 277 ? -10.130 26.402 6.086 1.00 95.44 277 TYR A C 1
ATOM 2276 O O . TYR A 1 277 ? -9.494 25.359 6.237 1.00 95.44 277 TYR A O 1
ATOM 2284 N N . SER A 1 278 ? -11.063 26.790 6.963 1.00 92.38 278 SER A N 1
ATOM 2285 C CA . SER A 1 278 ? -11.438 25.984 8.132 1.00 92.38 278 SER A CA 1
ATOM 2286 C C . SER A 1 278 ? -12.147 24.687 7.728 1.00 92.38 278 SER A C 1
ATOM 2288 O O . SER A 1 278 ? -12.787 24.618 6.677 1.00 92.38 278 SER A O 1
ATOM 2290 N N . LEU A 1 279 ? -12.102 23.664 8.588 1.00 92.06 279 LEU A N 1
ATOM 2291 C CA . LEU A 1 279 ? -12.748 22.370 8.324 1.00 92.06 279 LEU A CA 1
ATOM 2292 C C . LEU A 1 279 ? -14.246 22.507 7.999 1.00 92.06 279 LEU A C 1
ATOM 2294 O O . LEU A 1 279 ? -14.724 21.862 7.067 1.00 92.06 279 LEU A O 1
ATOM 2298 N N . ASP A 1 280 ? -14.965 23.386 8.702 1.00 92.38 280 ASP A N 1
ATOM 2299 C CA . ASP A 1 280 ? -16.393 23.645 8.463 1.00 92.38 280 ASP A CA 1
ATOM 2300 C C . ASP A 1 280 ? -16.639 24.357 7.129 1.00 92.38 280 ASP A C 1
ATOM 2302 O O . ASP A 1 280 ? -17.593 24.047 6.405 1.00 92.38 280 ASP A O 1
ATOM 2306 N N . LYS A 1 281 ? -15.744 25.279 6.747 1.00 96.19 281 LYS A N 1
ATOM 2307 C CA . LYS A 1 281 ? -15.821 25.938 5.442 1.00 96.19 281 LYS A CA 1
ATOM 2308 C C . LYS A 1 281 ? -15.553 24.946 4.317 1.00 96.19 281 LYS A C 1
ATOM 2310 O O . LYS A 1 281 ? -16.284 24.952 3.328 1.00 96.19 281 LYS A O 1
ATOM 2315 N N . ILE A 1 282 ? -14.560 24.071 4.478 1.00 97.25 282 ILE A N 1
ATOM 2316 C CA . ILE A 1 282 ? -14.266 22.999 3.521 1.00 97.25 282 ILE A CA 1
ATOM 2317 C C . ILE A 1 282 ? -15.475 22.072 3.401 1.00 97.25 282 ILE A C 1
ATOM 2319 O O . ILE A 1 282 ? -15.919 21.812 2.288 1.00 97.25 282 ILE A O 1
ATOM 2323 N N . ALA A 1 283 ? -16.039 21.615 4.522 1.00 96.75 283 ALA A N 1
ATOM 2324 C CA . ALA A 1 283 ? -17.234 20.772 4.557 1.00 96.75 283 ALA A CA 1
ATOM 2325 C C . ALA A 1 283 ? -18.402 21.404 3.781 1.00 96.75 283 ALA A C 1
ATOM 2327 O O . ALA A 1 283 ? -19.008 20.742 2.938 1.00 96.75 283 ALA A O 1
ATOM 2328 N N . THR A 1 284 ? -18.635 22.705 3.978 1.00 97.94 284 THR A N 1
ATOM 2329 C CA . THR A 1 284 ? -19.657 23.481 3.260 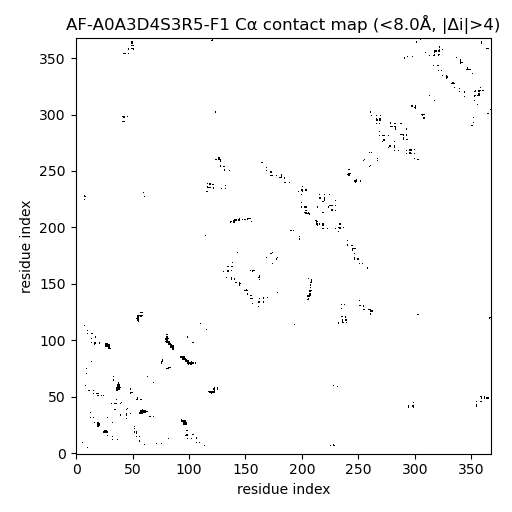1.00 97.94 284 THR A CA 1
ATOM 2330 C C . THR A 1 284 ? -19.378 23.558 1.756 1.00 97.94 284 THR A C 1
ATOM 2332 O O . THR A 1 284 ? -20.239 23.198 0.958 1.00 97.94 284 THR A O 1
ATOM 2335 N N . LEU A 1 285 ? -18.169 23.968 1.346 1.00 97.94 285 LEU A N 1
ATOM 2336 C CA . LEU A 1 285 ? -17.784 24.080 -0.072 1.00 97.94 285 LEU A CA 1
ATOM 2337 C C . LEU A 1 285 ? -17.842 22.732 -0.800 1.00 97.94 285 LEU A C 1
ATOM 2339 O O . LEU A 1 285 ? -18.108 22.667 -1.997 1.00 97.94 285 LEU A O 1
ATOM 2343 N N . ARG A 1 286 ? -17.568 21.652 -0.069 1.00 97.38 286 ARG A N 1
ATOM 2344 C CA . ARG A 1 286 ? -17.526 20.282 -0.575 1.00 97.38 286 ARG A CA 1
ATOM 2345 C C . ARG A 1 286 ? -18.868 19.568 -0.526 1.00 97.38 286 ARG A C 1
ATOM 2347 O O . ARG A 1 286 ? -18.964 18.496 -1.110 1.00 97.38 286 ARG A O 1
ATOM 2354 N N . GLN A 1 287 ? -19.848 20.118 0.192 1.00 97.44 287 GLN A N 1
ATOM 2355 C CA . GLN A 1 287 ? -21.101 19.441 0.533 1.00 97.44 287 GLN A CA 1
ATOM 2356 C C . GLN A 1 287 ? -20.855 18.066 1.190 1.00 97.44 287 GLN A C 1
ATOM 2358 O O . GLN A 1 287 ? -21.504 17.070 0.880 1.00 97.44 287 GLN A O 1
ATOM 2363 N N . LEU A 1 288 ? -19.876 18.002 2.099 1.00 97.06 288 LEU A N 1
ATOM 2364 C CA . LEU A 1 288 ? -19.496 16.793 2.837 1.00 97.06 288 LEU A CA 1
ATOM 2365 C C . LEU A 1 288 ? -19.623 17.025 4.342 1.00 97.06 288 LEU A C 1
ATOM 2367 O O . LEU A 1 288 ? -19.554 18.152 4.822 1.00 97.06 288 LEU A O 1
ATOM 2371 N N . LYS A 1 289 ? -19.742 15.944 5.119 1.00 94.38 289 LYS A N 1
ATOM 2372 C CA . LYS A 1 289 ? -19.678 16.030 6.585 1.00 94.38 289 LYS A CA 1
ATOM 2373 C C . LYS A 1 289 ? -18.266 16.432 7.021 1.00 94.38 289 LYS A C 1
ATOM 2375 O O . LYS A 1 289 ? -17.287 15.943 6.457 1.00 94.38 289 LYS A O 1
ATOM 2380 N N . ALA A 1 290 ? -18.147 17.220 8.090 1.00 91.12 290 ALA A N 1
ATOM 2381 C CA . ALA A 1 290 ? -16.846 17.570 8.673 1.00 91.12 290 ALA A CA 1
ATOM 2382 C C . ALA A 1 290 ? -16.008 16.324 9.025 1.00 91.12 290 ALA A C 1
ATOM 2384 O O . ALA A 1 290 ? -14.799 16.303 8.806 1.00 91.12 290 ALA A O 1
ATOM 2385 N N . SER A 1 291 ? -16.650 15.237 9.473 1.00 90.75 291 SER A N 1
ATOM 2386 C CA . SER A 1 291 ? -15.981 13.955 9.731 1.00 90.75 291 SER A CA 1
ATOM 2387 C C . SER A 1 291 ? -15.338 13.338 8.484 1.00 90.75 291 SER A C 1
ATOM 2389 O O . SER A 1 291 ? -14.290 12.712 8.595 1.00 90.75 291 SER A O 1
ATOM 2391 N N . THR A 1 292 ? -15.933 13.530 7.304 1.00 94.44 292 THR A N 1
ATOM 2392 C CA . THR A 1 292 ? -15.378 13.069 6.023 1.00 94.44 292 THR A CA 1
ATOM 2393 C C . THR A 1 292 ? -14.169 13.907 5.618 1.00 94.44 292 THR A C 1
ATOM 2395 O O . THR A 1 292 ? -13.159 13.355 5.199 1.00 94.44 292 THR A O 1
ATOM 2398 N N . ILE A 1 293 ? -14.224 15.231 5.810 1.00 95.50 293 ILE A N 1
ATOM 2399 C CA . ILE A 1 293 ? -13.064 16.107 5.576 1.00 95.50 293 ILE A CA 1
ATOM 2400 C C . ILE A 1 293 ? -11.898 15.703 6.482 1.00 95.50 293 ILE A C 1
ATOM 2402 O O . ILE A 1 293 ? -10.777 15.542 6.012 1.00 95.50 293 ILE A O 1
ATOM 2406 N N . VAL A 1 294 ? -12.173 15.472 7.766 1.00 93.75 294 VAL A N 1
ATOM 2407 C CA . VAL A 1 294 ? -11.183 14.986 8.734 1.00 93.75 294 VAL A CA 1
ATOM 2408 C C . VAL A 1 294 ? -10.574 13.648 8.307 1.00 93.75 294 VAL A C 1
ATOM 2410 O O . VAL A 1 294 ? -9.366 13.480 8.432 1.00 93.75 294 VAL A O 1
ATOM 2413 N N . GLU A 1 295 ? -11.374 12.707 7.796 1.00 94.56 295 GLU A N 1
ATOM 2414 C CA . GLU A 1 295 ? -10.865 11.437 7.262 1.00 94.56 295 GLU A CA 1
ATOM 2415 C C . GLU A 1 295 ? -9.922 11.658 6.072 1.00 94.56 295 GLU A C 1
ATOM 2417 O O . GLU A 1 295 ? -8.816 11.120 6.078 1.00 94.56 295 GLU A O 1
ATOM 2422 N N . HIS A 1 296 ? -10.292 12.510 5.110 1.00 95.94 296 HIS A N 1
ATOM 2423 C CA . HIS A 1 296 ? -9.432 12.830 3.965 1.00 95.94 296 HIS A CA 1
ATOM 2424 C C . HIS A 1 296 ? -8.080 13.416 4.403 1.00 95.94 296 HIS A C 1
ATOM 2426 O O . HIS A 1 296 ? -7.032 12.937 3.971 1.00 95.94 296 HIS A O 1
ATOM 2432 N N . LEU A 1 297 ? -8.096 14.432 5.276 1.00 95.81 297 LEU A N 1
ATOM 2433 C CA . LEU A 1 297 ? -6.878 15.103 5.746 1.00 95.81 297 LEU A CA 1
ATOM 2434 C C . LEU A 1 297 ? -6.016 14.180 6.614 1.00 95.81 297 LEU A C 1
ATOM 2436 O O . LEU A 1 297 ? -4.791 14.227 6.532 1.00 95.81 297 LEU A O 1
ATOM 2440 N N . PHE A 1 298 ? -6.641 13.317 7.420 1.00 95.00 298 PHE A N 1
ATOM 2441 C CA . PHE A 1 298 ? -5.931 12.326 8.224 1.00 95.00 298 PHE A CA 1
ATOM 2442 C C . PHE A 1 298 ? -5.220 11.299 7.359 1.00 95.00 298 PHE A C 1
ATOM 2444 O O . PHE A 1 298 ? -4.019 11.111 7.525 1.00 95.00 298 PHE A O 1
ATOM 2451 N N . LEU A 1 299 ? -5.915 10.693 6.400 1.00 94.81 299 LEU A N 1
ATOM 2452 C CA . LEU A 1 299 ? -5.299 9.726 5.495 1.00 94.81 299 LEU A CA 1
ATOM 2453 C C . LEU A 1 299 ? -4.167 10.355 4.681 1.00 94.81 299 LEU A C 1
ATOM 2455 O O . LEU A 1 299 ? -3.102 9.757 4.561 1.00 94.81 299 LEU A O 1
ATOM 2459 N N . TYR A 1 300 ? -4.348 11.587 4.203 1.00 95.12 300 TYR A N 1
ATOM 2460 C CA . TYR A 1 300 ? -3.276 12.313 3.526 1.00 95.12 300 TYR A CA 1
ATOM 2461 C C . TYR A 1 300 ? -2.069 12.554 4.448 1.00 95.12 300 TYR A C 1
ATOM 2463 O O . TYR A 1 300 ? -0.938 12.298 4.043 1.00 95.12 300 TYR A O 1
ATOM 2471 N N . SER A 1 301 ? -2.299 12.944 5.709 1.00 93.75 301 SER A N 1
ATOM 2472 C CA . SER A 1 301 ? -1.224 13.117 6.700 1.00 93.75 301 SER A CA 1
ATOM 2473 C C . SER A 1 301 ? -0.491 11.830 7.059 1.00 93.75 301 SER A C 1
ATOM 2475 O O . SER A 1 301 ? 0.626 11.901 7.538 1.00 93.75 301 SER A O 1
ATOM 2477 N N . LEU A 1 302 ? -1.076 10.651 6.831 1.00 93.25 302 LEU A N 1
ATOM 2478 C CA . LEU A 1 302 ? -0.350 9.390 6.998 1.00 93.25 302 LEU A CA 1
ATOM 2479 C C . LEU A 1 302 ? 0.523 9.069 5.784 1.00 93.25 302 LEU A C 1
ATOM 2481 O O . LEU A 1 302 ? 1.514 8.368 5.917 1.00 93.25 302 LEU A O 1
ATOM 2485 N N . LEU A 1 303 ? 0.196 9.569 4.596 1.00 93.44 303 LEU A N 1
ATOM 2486 C CA . LEU A 1 303 ? 0.876 9.202 3.348 1.00 93.44 303 LEU A CA 1
ATOM 2487 C C . LEU A 1 303 ? 1.964 10.201 2.925 1.00 93.44 303 LEU A C 1
ATOM 2489 O O . LEU A 1 303 ? 2.923 9.816 2.247 1.00 93.44 303 LEU A O 1
ATOM 2493 N N . ILE A 1 304 ? 1.831 11.462 3.346 1.00 92.06 304 ILE A N 1
ATOM 2494 C CA . ILE A 1 304 ? 2.737 12.566 3.016 1.00 92.06 304 ILE A CA 1
ATOM 2495 C C . ILE A 1 304 ? 3.418 13.081 4.298 1.00 92.06 304 ILE A C 1
ATOM 2497 O O . ILE A 1 304 ? 2.741 13.726 5.098 1.00 92.06 304 ILE A O 1
ATOM 2501 N N . PRO A 1 305 ? 4.730 12.823 4.488 1.00 86.06 305 PRO A N 1
ATOM 2502 C CA . PRO A 1 305 ? 5.491 13.228 5.679 1.00 86.06 305 PRO A CA 1
ATOM 2503 C C . PRO A 1 305 ? 5.383 14.713 6.030 1.00 86.06 305 PRO A C 1
ATOM 2505 O O . PRO A 1 305 ? 5.114 15.070 7.174 1.00 86.06 305 PRO A O 1
ATOM 2508 N N . ASP A 1 306 ? 5.481 15.586 5.028 1.00 86.81 306 ASP A N 1
ATOM 2509 C CA . ASP A 1 306 ? 5.502 17.038 5.246 1.00 86.81 306 ASP A CA 1
ATOM 2510 C C . ASP A 1 306 ? 4.108 17.654 5.444 1.00 86.81 306 ASP A C 1
ATOM 2512 O O . ASP A 1 306 ? 3.965 18.870 5.582 1.00 86.81 306 ASP A O 1
ATOM 2516 N N . PHE A 1 307 ? 3.049 16.837 5.448 1.00 91.56 307 PHE A N 1
ATOM 2517 C CA . PHE A 1 307 ? 1.692 17.313 5.661 1.00 91.56 307 PHE A CA 1
ATOM 2518 C C . PHE A 1 307 ? 1.146 16.878 7.013 1.00 91.56 307 PHE A C 1
ATOM 2520 O O . PHE A 1 307 ? 1.007 15.696 7.320 1.00 91.56 307 PHE A O 1
ATOM 2527 N N . SER A 1 308 ? 0.659 17.853 7.775 1.00 85.81 308 SER A N 1
ATOM 2528 C CA . SER A 1 308 ? -0.177 17.579 8.931 1.00 85.81 308 SER A CA 1
ATOM 2529 C C . SER A 1 308 ? -1.247 18.642 9.101 1.00 85.81 308 SER A C 1
ATOM 2531 O O . SER A 1 308 ? -0.993 19.839 8.988 1.00 85.81 308 SER A O 1
ATOM 2533 N N . PHE A 1 309 ? -2.452 18.202 9.453 1.00 87.69 309 PHE A N 1
ATOM 2534 C CA . PHE A 1 309 ? -3.494 19.092 9.966 1.00 87.69 309 PHE A CA 1
ATOM 2535 C C . PHE A 1 309 ? -3.630 19.007 11.494 1.00 87.69 309 PHE A C 1
ATOM 2537 O O . PHE A 1 309 ? -4.533 19.623 12.062 1.00 87.69 309 PHE A O 1
ATOM 2544 N N . ARG A 1 310 ? -2.700 18.303 12.167 1.00 82.94 310 ARG A N 1
ATOM 2545 C CA . ARG A 1 310 ? -2.631 18.166 13.632 1.00 82.94 310 ARG A CA 1
ATOM 2546 C C . ARG A 1 310 ? -2.500 19.508 14.351 1.00 82.94 310 ARG A C 1
ATOM 2548 O O . ARG A 1 310 ? -2.893 19.608 15.504 1.00 82.94 310 ARG A O 1
ATOM 2555 N N . ASN A 1 311 ? -2.008 20.546 13.676 1.00 80.19 311 ASN A N 1
ATOM 2556 C CA . ASN A 1 311 ? -1.927 21.899 14.235 1.00 80.19 311 ASN A CA 1
ATOM 2557 C C . ASN A 1 311 ? -3.309 22.492 14.583 1.00 80.19 311 ASN A C 1
ATOM 2559 O O . ASN A 1 311 ? -3.382 23.449 15.343 1.00 80.19 311 ASN A O 1
ATOM 2563 N N . ASN A 1 312 ? -4.409 21.900 14.096 1.00 81.31 312 ASN A N 1
ATOM 2564 C CA . ASN A 1 312 ? -5.776 22.250 14.509 1.00 81.31 312 ASN A CA 1
ATOM 2565 C C . ASN A 1 312 ? -6.220 21.540 15.799 1.00 81.31 312 ASN A C 1
ATOM 2567 O O . ASN A 1 312 ? -7.369 21.679 16.220 1.00 81.31 312 ASN A O 1
ATOM 2571 N N . HIS A 1 313 ? -5.347 20.742 16.416 1.00 87.69 313 HIS A N 1
ATOM 2572 C CA . HIS A 1 313 ? -5.653 19.939 17.591 1.00 87.69 313 HIS A CA 1
ATOM 2573 C C . HIS A 1 313 ? -4.802 20.387 18.767 1.00 87.69 313 HIS A C 1
ATOM 2575 O O . HIS A 1 313 ? -3.578 20.378 18.708 1.00 87.69 313 HIS A O 1
ATOM 2581 N N . ASP A 1 314 ? -5.469 20.687 19.877 1.00 90.69 314 ASP A N 1
ATOM 2582 C CA . ASP A 1 314 ? -4.823 20.887 21.173 1.00 90.69 314 ASP A CA 1
ATOM 2583 C C . ASP A 1 314 ? -3.943 19.667 21.560 1.00 90.69 314 ASP A C 1
ATOM 2585 O O . ASP A 1 314 ? -4.476 18.564 21.776 1.00 90.69 314 ASP A O 1
ATOM 2589 N N . PRO A 1 315 ? -2.608 19.832 21.672 1.00 91.06 315 PRO A N 1
ATOM 2590 C CA . PRO A 1 315 ? -1.696 18.749 22.032 1.00 91.06 315 PRO A CA 1
ATOM 2591 C C . PRO A 1 315 ? -2.000 18.121 23.397 1.00 91.06 315 PRO A C 1
ATOM 2593 O O . PRO A 1 315 ? -1.794 16.915 23.578 1.00 91.06 315 PRO A O 1
ATOM 2596 N N . LEU A 1 316 ? -2.522 18.901 24.350 1.00 91.81 316 LEU A N 1
ATOM 2597 C CA . LEU A 1 316 ? -2.874 18.413 25.680 1.00 91.81 316 LEU A CA 1
ATOM 2598 C C . LEU A 1 316 ? -4.029 17.411 25.603 1.00 91.81 316 LEU A C 1
ATOM 2600 O O . LEU A 1 316 ? -3.978 16.358 26.240 1.00 91.81 316 LEU A O 1
ATOM 2604 N N . LEU A 1 317 ? -5.030 17.682 24.764 1.00 92.94 317 LEU A N 1
ATOM 2605 C CA . LEU A 1 317 ? -6.161 16.774 24.562 1.00 92.94 317 LEU A CA 1
ATOM 2606 C C . LEU A 1 317 ? -5.752 15.480 23.859 1.00 92.94 317 LEU A C 1
ATOM 2608 O O . LEU A 1 317 ? -6.286 14.415 24.178 1.00 92.94 317 LEU A O 1
ATOM 2612 N N . ILE A 1 318 ? -4.787 15.535 22.933 1.00 92.62 318 ILE A N 1
ATOM 2613 C CA . ILE A 1 318 ? -4.209 14.320 22.336 1.00 92.62 318 ILE A CA 1
ATOM 2614 C C . ILE A 1 318 ? -3.535 13.483 23.429 1.00 92.62 318 ILE A C 1
ATOM 2616 O O . ILE A 1 318 ? -3.787 12.280 23.522 1.00 92.62 318 ILE A O 1
ATOM 2620 N N . LYS A 1 319 ? -2.735 14.113 24.300 1.00 92.75 319 LYS A N 1
ATOM 2621 C CA . LYS A 1 319 ? -2.064 13.435 25.419 1.00 92.75 319 LYS A CA 1
ATOM 2622 C C . LYS A 1 319 ? -3.063 12.810 26.401 1.00 92.75 319 LYS A C 1
ATOM 2624 O O . LYS A 1 319 ? -2.903 11.650 26.769 1.00 92.75 319 LYS A O 1
ATOM 2629 N N . GLN A 1 320 ? -4.119 13.529 26.781 1.00 93.94 320 GLN A N 1
ATOM 2630 C CA . GLN A 1 320 ? -5.183 13.004 27.648 1.00 93.94 320 GLN A CA 1
ATOM 2631 C C . GLN A 1 320 ? -5.936 11.836 26.994 1.00 93.94 320 GLN A C 1
ATOM 2633 O O . GLN A 1 320 ? -6.207 10.820 27.639 1.00 93.94 320 GLN A O 1
ATOM 2638 N N . THR A 1 321 ? -6.230 11.948 25.695 1.00 94.75 321 THR A N 1
ATOM 2639 C CA . THR A 1 321 ? -6.870 10.876 24.921 1.00 94.75 321 THR A CA 1
ATOM 2640 C C . THR A 1 321 ? -5.996 9.627 24.886 1.00 94.75 321 THR A C 1
ATOM 2642 O O . THR A 1 321 ? -6.489 8.523 25.120 1.00 94.75 321 THR A O 1
ATOM 2645 N N . ARG A 1 322 ? -4.688 9.796 24.664 1.00 94.00 322 ARG A N 1
ATOM 2646 C CA . ARG A 1 322 ? -3.704 8.713 24.709 1.00 94.00 322 ARG A CA 1
ATOM 2647 C C . ARG A 1 322 ? -3.696 8.010 26.067 1.00 94.00 322 ARG A C 1
ATOM 2649 O O . ARG A 1 322 ? -3.843 6.793 26.112 1.00 94.00 322 ARG A O 1
ATOM 2656 N N . GLN A 1 323 ? -3.607 8.762 27.163 1.00 93.50 323 GLN A N 1
ATOM 2657 C CA . GLN A 1 323 ? -3.626 8.199 28.519 1.00 93.50 323 GLN A CA 1
ATOM 2658 C C . GLN A 1 323 ? -4.904 7.396 28.796 1.00 93.50 323 GLN A C 1
ATOM 2660 O O . GLN A 1 323 ? -4.861 6.358 29.454 1.00 93.50 323 GLN A O 1
ATOM 2665 N N . TYR A 1 324 ? -6.055 7.848 28.291 1.00 93.50 324 TYR A N 1
ATOM 2666 C CA . TYR A 1 324 ? -7.299 7.088 28.400 1.00 93.50 324 TYR A CA 1
ATOM 2667 C C . TYR A 1 324 ? -7.262 5.778 27.604 1.00 93.50 324 TYR A C 1
ATOM 2669 O O . TYR A 1 324 ? -7.668 4.742 28.130 1.00 93.50 324 TYR A O 1
ATOM 2677 N N . ILE A 1 325 ? -6.736 5.797 26.375 1.00 92.25 325 ILE A N 1
ATOM 2678 C CA . ILE A 1 325 ? -6.562 4.585 25.560 1.00 92.25 325 ILE A CA 1
ATOM 2679 C C . ILE A 1 325 ? -5.675 3.566 26.287 1.00 92.25 325 ILE A C 1
ATOM 2681 O O . ILE A 1 325 ? -6.079 2.412 26.432 1.00 92.25 325 ILE A O 1
ATOM 2685 N N . GLU A 1 326 ? -4.520 3.995 26.799 1.00 92.38 326 GLU A N 1
ATOM 2686 C CA . GLU A 1 326 ? -3.583 3.138 27.540 1.00 92.38 326 GLU A CA 1
ATOM 2687 C C . GLU A 1 326 ? -4.241 2.526 28.790 1.00 92.38 326 GLU A C 1
ATOM 2689 O O . GLU A 1 326 ? -4.056 1.347 29.092 1.00 92.38 326 GLU A O 1
ATOM 2694 N N . GLN A 1 327 ? -5.063 3.294 29.512 1.00 91.62 327 GLN A N 1
ATOM 2695 C CA . GLN A 1 327 ? -5.814 2.790 30.666 1.00 91.62 327 GLN A CA 1
ATOM 2696 C C . GLN A 1 327 ? -6.859 1.740 30.275 1.00 91.62 327 GLN A C 1
ATOM 2698 O O . GLN A 1 327 ? -6.985 0.717 30.953 1.00 91.62 327 GLN A O 1
ATOM 2703 N N . CYS A 1 328 ? -7.598 1.957 29.184 1.00 89.31 328 CYS A N 1
ATOM 2704 C CA . CYS A 1 328 ? -8.531 0.964 28.649 1.00 89.31 328 CYS A CA 1
ATOM 2705 C C . CYS A 1 328 ? -7.804 -0.330 28.260 1.00 89.31 328 CYS A C 1
ATOM 2707 O O . CYS A 1 328 ? -8.270 -1.412 28.612 1.00 89.31 328 CYS A O 1
ATOM 2709 N N . GLN A 1 329 ? -6.644 -0.225 27.605 1.00 87.06 329 GLN A N 1
ATOM 2710 C CA . GLN A 1 329 ? -5.819 -1.376 27.224 1.00 87.06 329 GLN A CA 1
ATOM 2711 C C . GLN A 1 329 ? -5.335 -2.154 28.456 1.00 87.06 329 GLN A C 1
ATOM 2713 O O . GLN A 1 329 ? -5.595 -3.352 28.556 1.00 87.06 329 GLN A O 1
ATOM 2718 N N . LYS A 1 330 ? -4.730 -1.469 29.438 1.00 87.81 330 LYS A N 1
ATOM 2719 C CA . LYS A 1 330 ? -4.256 -2.082 30.695 1.00 87.81 330 LYS A CA 1
ATOM 2720 C C . LYS A 1 330 ? -5.373 -2.779 31.470 1.00 87.81 330 LYS A C 1
ATOM 2722 O O . LYS A 1 330 ? -5.173 -3.858 32.013 1.00 87.81 330 LYS A O 1
ATOM 2727 N N . SER A 1 331 ? -6.558 -2.173 31.507 1.00 87.94 331 SER A N 1
ATOM 2728 C CA . SER A 1 331 ? -7.724 -2.730 32.204 1.00 87.94 331 SER A CA 1
ATOM 2729 C C . SER A 1 331 ? -8.534 -3.730 31.372 1.00 87.94 331 SER A C 1
ATOM 2731 O O . SER A 1 331 ? -9.567 -4.200 31.847 1.00 87.94 331 SER A O 1
ATOM 2733 N N . LYS A 1 332 ? -8.105 -4.045 30.138 1.00 83.06 332 LYS A N 1
ATOM 2734 C CA . LYS A 1 332 ? -8.842 -4.878 29.168 1.00 83.06 332 LYS A CA 1
ATOM 2735 C C . LYS A 1 332 ? -10.295 -4.416 28.962 1.00 83.06 332 LYS A C 1
ATOM 2737 O O . LYS A 1 332 ? -11.182 -5.213 28.662 1.00 83.06 332 LYS A O 1
ATOM 2742 N N . LYS A 1 333 ? -10.553 -3.112 29.113 1.00 84.06 333 LYS A N 1
ATOM 2743 C CA . LYS A 1 333 ? -11.871 -2.499 28.919 1.00 84.06 333 LYS A CA 1
ATOM 2744 C C . LYS A 1 333 ? -12.015 -1.978 27.499 1.00 84.06 333 LYS A C 1
ATOM 2746 O O . LYS A 1 333 ? -11.085 -1.433 26.904 1.00 84.06 333 LYS A O 1
ATOM 2751 N N . ARG A 1 334 ? -13.229 -2.090 26.962 1.00 83.00 334 ARG A N 1
ATOM 2752 C CA . ARG A 1 334 ? -13.574 -1.482 25.677 1.00 83.00 334 ARG A CA 1
ATOM 2753 C C . ARG A 1 334 ? -13.473 0.039 25.788 1.00 83.00 334 ARG A C 1
ATOM 2755 O O . ARG A 1 334 ? -14.077 0.638 26.669 1.00 83.00 334 ARG A O 1
ATOM 2762 N N . LEU A 1 335 ? -12.773 0.657 24.841 1.00 86.62 335 LEU A N 1
ATOM 2763 C CA . LEU A 1 335 ? -12.795 2.106 24.681 1.00 86.62 335 LEU A CA 1
ATOM 2764 C C . LEU A 1 335 ? -14.168 2.552 24.169 1.00 86.62 335 LEU A C 1
ATOM 2766 O O . LEU A 1 335 ? -14.605 2.120 23.096 1.00 86.62 335 LEU A O 1
ATOM 2770 N N . LEU A 1 336 ? -14.815 3.447 24.912 1.00 88.56 336 LEU A N 1
ATOM 2771 C CA . LEU A 1 336 ? -16.049 4.110 24.508 1.00 88.56 336 LEU A CA 1
ATOM 2772 C C . LEU A 1 336 ? -15.781 5.600 24.309 1.00 88.56 336 LEU A C 1
ATOM 2774 O O . LEU A 1 336 ? -15.246 6.284 25.178 1.00 88.56 336 LEU A O 1
ATOM 2778 N N . PHE A 1 337 ? -16.155 6.116 23.138 1.00 89.06 337 PHE A N 1
ATOM 2779 C CA . PHE A 1 337 ? -15.917 7.521 22.813 1.00 89.06 337 PHE A CA 1
ATOM 2780 C C . PHE A 1 337 ? -16.758 8.471 23.681 1.00 89.06 337 PHE A C 1
ATOM 2782 O O . PHE A 1 337 ? -16.310 9.566 24.002 1.00 89.06 337 PHE A O 1
ATOM 2789 N N . SER A 1 338 ? -17.941 8.029 24.118 1.00 89.25 338 SER A N 1
ATOM 2790 C CA . SER A 1 338 ? -18.781 8.742 25.090 1.00 89.25 338 SER A CA 1
ATOM 2791 C C . SER A 1 338 ? -18.058 8.990 26.412 1.00 89.25 338 SER A C 1
ATOM 2793 O O . SER A 1 338 ? -18.130 10.081 26.969 1.00 89.25 338 SER A O 1
ATOM 2795 N N . ASP A 1 339 ? -17.338 7.986 26.898 1.00 90.94 339 ASP A N 1
ATOM 2796 C CA . ASP A 1 339 ? -16.666 8.034 28.193 1.00 90.94 339 ASP A CA 1
ATOM 2797 C C . ASP A 1 339 ? -15.428 8.923 28.115 1.00 90.94 339 ASP A C 1
ATOM 2799 O O . ASP A 1 339 ? -15.165 9.705 29.027 1.00 90.94 339 ASP A O 1
ATOM 2803 N N . LEU A 1 340 ? -14.721 8.877 26.980 1.00 91.75 340 LEU A N 1
ATOM 2804 C CA . LEU A 1 340 ? -13.642 9.813 26.681 1.00 91.75 340 LEU A CA 1
ATOM 2805 C C . LEU A 1 340 ? -14.136 11.267 26.712 1.00 91.75 340 LEU A C 1
ATOM 2807 O O . LEU A 1 340 ? -13.507 12.101 27.358 1.00 91.75 340 LEU A O 1
ATOM 2811 N N . LYS A 1 341 ? -15.258 11.571 26.044 1.00 91.81 341 LYS A N 1
ATOM 2812 C CA . LYS A 1 341 ? -15.838 12.925 26.016 1.00 91.81 341 LYS A CA 1
ATOM 2813 C C . LYS A 1 341 ? -16.171 13.434 27.414 1.00 91.81 341 LYS A C 1
ATOM 2815 O O . LYS A 1 341 ? -15.763 14.540 27.762 1.00 91.81 341 LYS A O 1
ATOM 2820 N N . LYS A 1 342 ? -16.832 12.599 28.227 1.00 90.62 342 LYS A N 1
ATOM 2821 C CA . LYS A 1 342 ? -17.148 12.903 29.632 1.00 90.62 342 LYS A CA 1
ATOM 2822 C C . LYS A 1 342 ? -15.887 13.165 30.448 1.00 90.62 342 LYS A C 1
ATOM 2824 O O . LYS A 1 342 ? -15.826 14.142 31.180 1.00 90.62 342 LYS A O 1
ATOM 2829 N N . ARG A 1 343 ? -14.864 12.321 30.291 1.00 88.38 343 ARG A N 1
ATOM 2830 C CA . ARG A 1 343 ? -13.598 12.450 31.021 1.00 88.38 343 ARG A CA 1
ATOM 2831 C C . ARG A 1 343 ? -12.829 13.719 30.658 1.00 88.38 343 ARG A C 1
ATOM 2833 O O . ARG A 1 343 ? -12.220 14.324 31.530 1.00 88.38 343 ARG A O 1
ATOM 2840 N N . ILE A 1 344 ? -12.830 14.089 29.380 1.00 88.88 344 ILE A N 1
ATOM 2841 C CA . ILE A 1 344 ? -12.169 15.303 28.883 1.00 88.88 344 ILE A CA 1
ATOM 2842 C C . ILE A 1 344 ? -13.009 16.563 29.166 1.00 88.88 344 ILE A C 1
ATOM 2844 O O . ILE A 1 344 ? -12.484 17.672 29.121 1.00 88.88 344 ILE A O 1
ATOM 2848 N N . GLY A 1 345 ? -14.302 16.416 29.467 1.00 88.38 345 GLY A N 1
ATOM 2849 C CA . GLY A 1 345 ? -15.212 17.546 29.663 1.00 88.38 345 GLY A CA 1
ATOM 2850 C C . GLY A 1 345 ? -15.502 18.306 28.364 1.00 88.38 345 GLY A C 1
ATOM 2851 O O . GLY A 1 345 ? -15.707 19.516 28.392 1.00 88.38 345 GLY A O 1
ATOM 2852 N N . ARG A 1 346 ? -15.474 17.622 27.208 1.00 84.88 346 ARG A N 1
ATOM 2853 C CA . ARG A 1 346 ? -15.782 18.217 25.895 1.00 84.88 346 ARG A CA 1
ATOM 2854 C C . ARG A 1 346 ? -16.724 17.331 25.084 1.00 84.88 346 ARG A C 1
ATOM 2856 O O . ARG A 1 346 ? -16.292 16.381 24.431 1.00 84.88 346 ARG A O 1
ATOM 2863 N N . ASP A 1 347 ? -17.999 17.704 25.033 1.00 82.81 347 ASP A N 1
ATOM 2864 C CA . ASP A 1 347 ? -19.019 16.962 24.275 1.00 82.81 347 ASP A CA 1
ATOM 2865 C C . ASP A 1 347 ? -18.796 17.007 22.756 1.00 82.81 347 ASP A C 1
ATOM 2867 O O . ASP A 1 347 ? -19.052 16.027 22.047 1.00 82.81 347 ASP A O 1
ATOM 2871 N N . ASN A 1 348 ? -18.217 18.101 22.259 1.00 82.88 348 ASN A N 1
ATOM 2872 C CA . ASN A 1 348 ? -17.916 18.302 20.840 1.00 82.88 348 ASN A CA 1
ATOM 2873 C C . ASN A 1 348 ? -16.511 17.832 20.435 1.00 82.88 348 ASN A C 1
ATOM 2875 O O . ASN A 1 348 ? -16.021 18.238 19.387 1.00 82.88 348 ASN A O 1
ATOM 2879 N N . LEU A 1 349 ? -15.850 16.976 21.230 1.00 86.19 349 LEU A N 1
ATOM 2880 C CA . LEU A 1 349 ? -14.536 16.435 20.872 1.00 86.19 349 LEU A CA 1
ATOM 2881 C C . LEU A 1 349 ? -14.615 15.659 19.535 1.00 86.19 349 LEU A C 1
ATOM 2883 O O . LEU A 1 349 ? -15.360 14.675 19.452 1.00 86.19 349 LEU A O 1
ATOM 2887 N N . PRO A 1 350 ? -13.857 16.054 18.494 1.00 87.62 350 PRO A N 1
ATOM 2888 C CA . PRO A 1 350 ? -13.768 15.320 17.234 1.00 87.62 350 PRO A CA 1
ATOM 2889 C C . PRO A 1 350 ? -13.071 13.962 17.387 1.00 87.62 350 PRO A C 1
ATOM 2891 O O . PRO A 1 350 ? -12.107 13.814 18.139 1.00 87.62 350 PRO A O 1
ATOM 2894 N N . TYR A 1 351 ? -13.491 12.961 16.608 1.00 89.12 351 TYR A N 1
ATOM 2895 C CA . TYR A 1 351 ? -12.883 11.622 16.659 1.00 89.12 351 TYR A CA 1
ATOM 2896 C C . TYR A 1 351 ? -11.415 11.594 16.187 1.00 89.12 351 TYR A C 1
ATOM 2898 O O . TYR A 1 351 ? -10.667 10.689 16.549 1.00 89.12 351 TYR A O 1
ATOM 2906 N N . SER A 1 352 ? -10.955 12.612 15.452 1.00 90.19 352 SER A N 1
ATOM 2907 C CA . SER A 1 352 ? -9.544 12.761 15.061 1.00 90.19 352 SER A CA 1
ATOM 2908 C C . SER A 1 352 ? -8.574 12.767 16.239 1.00 90.19 352 SER A C 1
ATOM 2910 O O . SER A 1 352 ? -7.448 12.313 16.080 1.00 90.19 352 SER A O 1
ATOM 2912 N N . TYR A 1 353 ? -8.998 13.219 17.425 1.00 92.25 353 TYR A N 1
ATOM 2913 C CA . TYR A 1 353 ? -8.167 13.129 18.629 1.00 92.25 353 TYR A CA 1
ATOM 2914 C C . TYR A 1 353 ? -7.841 11.674 18.985 1.00 92.25 353 TYR A C 1
ATOM 2916 O O . TYR A 1 353 ? -6.708 11.369 19.348 1.00 92.25 353 TYR A O 1
ATOM 2924 N N . VAL A 1 354 ? -8.804 10.761 18.813 1.00 92.94 354 VAL A N 1
ATOM 2925 C CA . VAL A 1 354 ? -8.595 9.318 19.005 1.00 92.94 354 VAL A CA 1
ATOM 2926 C C . VAL A 1 354 ? -7.660 8.765 17.935 1.00 92.94 354 VAL A C 1
ATOM 2928 O O . VAL A 1 354 ? -6.781 7.974 18.260 1.00 92.94 354 VAL A O 1
ATOM 2931 N N . LEU A 1 355 ? -7.822 9.190 16.679 1.00 93.06 355 LEU A N 1
ATOM 2932 C CA . LEU A 1 355 ? -6.968 8.753 15.572 1.00 93.06 355 LEU A CA 1
ATOM 2933 C C . LEU A 1 355 ? -5.500 9.144 15.804 1.00 93.06 355 LEU A C 1
ATOM 2935 O O . LEU A 1 355 ? -4.632 8.275 15.806 1.00 93.06 355 LEU A O 1
ATOM 2939 N N . PHE A 1 356 ? -5.229 10.422 16.086 1.00 92.81 356 PHE A N 1
ATOM 2940 C CA . PHE A 1 356 ? -3.874 10.901 16.369 1.00 92.81 356 PHE A CA 1
ATOM 2941 C C . PHE A 1 356 ? -3.280 10.270 17.627 1.00 92.81 356 PHE A C 1
ATOM 2943 O O . PHE A 1 356 ? -2.107 9.906 17.628 1.00 92.81 356 PHE A O 1
ATOM 2950 N N . ALA A 1 357 ? -4.075 10.102 18.687 1.00 93.62 357 ALA A N 1
ATOM 2951 C CA . ALA A 1 357 ? -3.604 9.448 19.900 1.00 93.62 357 ALA A CA 1
ATOM 2952 C C . ALA A 1 357 ? -3.199 7.989 19.638 1.00 93.62 357 ALA A C 1
ATOM 2954 O O . ALA A 1 357 ? -2.146 7.565 20.108 1.00 93.62 357 ALA A O 1
ATOM 2955 N N . ARG A 1 358 ? -3.980 7.241 18.847 1.00 93.19 358 ARG A N 1
ATOM 2956 C CA . ARG A 1 358 ? -3.655 5.856 18.478 1.00 93.19 358 ARG A CA 1
ATOM 2957 C C . ARG A 1 358 ? -2.402 5.757 17.615 1.00 93.19 358 ARG A C 1
ATOM 2959 O O . ARG A 1 358 ? -1.522 4.990 17.965 1.00 93.19 358 ARG A O 1
ATOM 2966 N N . ILE A 1 359 ? -2.265 6.576 16.571 1.00 92.62 359 ILE A N 1
ATOM 2967 C CA . ILE A 1 359 ? -1.029 6.609 15.765 1.00 92.62 359 ILE A CA 1
ATOM 2968 C C . ILE A 1 359 ? 0.187 6.996 16.621 1.00 92.62 359 ILE A C 1
ATOM 2970 O O . ILE A 1 359 ? 1.265 6.435 16.474 1.00 92.62 359 ILE A O 1
ATOM 2974 N N . SER A 1 360 ? 0.026 7.911 17.583 1.00 90.12 360 SER A N 1
ATOM 2975 C CA . SER A 1 360 ? 1.132 8.273 18.481 1.00 90.12 360 SER A CA 1
ATOM 2976 C C . SER A 1 360 ? 1.561 7.143 19.428 1.00 90.12 360 SER A C 1
ATOM 2978 O O . SER A 1 360 ? 2.667 7.192 19.960 1.00 90.12 360 SER A O 1
ATOM 2980 N N . LEU A 1 361 ? 0.699 6.145 19.660 1.00 90.81 361 LEU A N 1
ATOM 2981 C CA . LEU A 1 361 ? 1.026 4.958 20.456 1.00 90.81 361 LEU A CA 1
ATOM 2982 C C . LEU A 1 361 ? 1.834 3.930 19.663 1.00 90.81 361 LEU A C 1
ATOM 2984 O O . LEU A 1 361 ? 2.565 3.161 20.273 1.00 90.81 361 LEU A O 1
ATOM 2988 N N . THR A 1 362 ? 1.721 3.928 18.334 1.00 88.88 362 THR A N 1
ATOM 2989 C CA . THR A 1 362 ? 2.416 2.976 17.450 1.00 88.88 362 THR A CA 1
ATOM 2990 C C . THR A 1 362 ? 3.782 3.479 16.990 1.00 88.88 362 THR A C 1
ATOM 2992 O O . THR A 1 362 ? 4.463 2.787 16.244 1.00 88.88 362 THR A O 1
ATOM 2995 N N . GLY A 1 363 ? 4.177 4.692 17.395 1.00 86.38 363 GLY A N 1
ATOM 2996 C CA . GLY A 1 363 ? 5.396 5.344 16.911 1.00 86.38 363 GLY A CA 1
ATOM 2997 C C . GLY A 1 363 ? 5.250 6.014 15.541 1.00 86.38 363 GLY A C 1
ATOM 2998 O O . GLY A 1 363 ? 6.247 6.465 14.997 1.00 86.38 363 GLY A O 1
ATOM 2999 N N . GLY A 1 364 ? 4.028 6.129 15.001 1.00 87.31 364 GLY A N 1
ATOM 3000 C CA . GLY A 1 364 ? 3.782 6.680 13.666 1.00 87.31 364 GLY A CA 1
ATOM 3001 C C . GLY A 1 364 ? 3.564 5.607 12.598 1.00 87.31 364 GLY A C 1
ATOM 3002 O O . GLY A 1 364 ? 3.119 4.493 12.895 1.00 87.31 364 GLY A O 1
ATOM 3003 N N . VAL A 1 365 ? 3.829 5.979 11.345 1.00 88.00 365 VAL A N 1
ATOM 3004 C CA . VAL A 1 365 ? 3.861 5.067 10.192 1.00 88.00 365 VAL A CA 1
ATOM 3005 C C . VAL A 1 365 ? 5.318 4.893 9.729 1.00 88.00 365 VAL A C 1
ATOM 3007 O O . VAL A 1 365 ? 6.115 5.797 9.959 1.00 88.00 365 VAL A O 1
ATOM 3010 N N . PRO A 1 366 ? 5.688 3.789 9.056 1.00 86.25 366 PRO A N 1
ATOM 3011 C CA . PRO A 1 366 ? 7.096 3.436 8.807 1.00 86.25 366 PRO A CA 1
ATOM 3012 C C . PRO A 1 366 ? 7.898 4.379 7.896 1.00 86.25 366 PRO A C 1
ATOM 3014 O O . PRO A 1 366 ? 9.112 4.254 7.818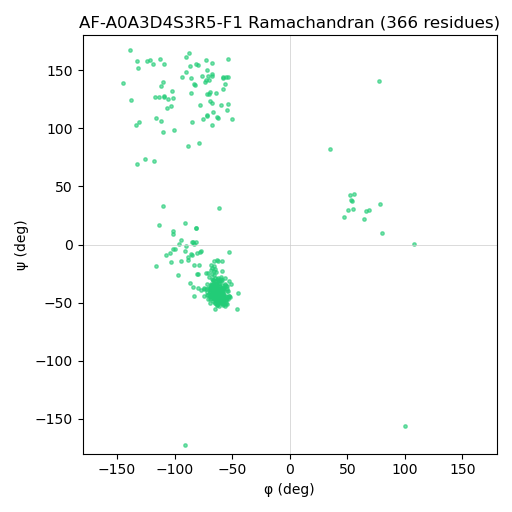 1.00 86.25 366 PRO A O 1
ATOM 3017 N N . TRP A 1 367 ? 7.233 5.276 7.167 1.00 88.56 367 TRP A N 1
ATOM 3018 C CA . TRP A 1 367 ? 7.847 6.180 6.181 1.00 88.56 367 TRP A CA 1
ATOM 3019 C C . TRP A 1 367 ? 7.767 7.662 6.579 1.00 88.56 367 TRP A C 1
ATOM 3021 O O . TRP A 1 367 ? 7.875 8.530 5.707 1.00 88.56 367 TRP A O 1
ATOM 3031 N N . HIS A 1 368 ? 7.486 7.939 7.855 1.00 83.81 368 HIS A N 1
ATOM 3032 C CA . HIS A 1 368 ? 7.514 9.277 8.459 1.00 83.81 368 HIS A CA 1
ATOM 3033 C C . HIS A 1 368 ? 8.749 9.471 9.323 1.00 83.81 368 HIS A C 1
ATOM 3035 O O . HIS A 1 368 ? 9.223 8.465 9.896 1.00 83.81 368 HIS A O 1
#

Solvent-accessible surface area (backbone atoms only — not comparable to full-atom values): 20982 Å² total; per-residue (Å²): 132,93,66,98,62,85,52,70,68,56,53,51,52,51,53,53,44,46,53,36,59,73,65,78,44,81,65,46,37,55,69,56,55,51,36,37,28,34,41,56,90,44,60,70,46,54,47,46,30,42,74,58,71,45,30,54,45,36,40,74,40,60,83,65,47,71,66,62,51,51,52,50,51,56,48,38,38,76,70,48,26,32,45,71,51,69,59,86,89,51,100,72,74,54,41,28,40,43,62,30,76,55,25,52,56,52,51,60,70,43,42,81,82,56,71,77,78,74,40,52,66,48,42,58,41,54,80,37,44,70,57,53,52,52,43,52,36,49,49,40,20,51,53,42,14,60,77,66,79,44,81,83,87,66,69,93,62,83,51,64,70,58,47,51,50,44,50,56,49,46,74,72,65,64,46,74,68,52,49,54,50,46,52,53,47,50,51,58,55,42,71,78,42,60,66,71,58,34,50,52,49,58,58,65,49,35,53,31,84,93,49,93,62,68,51,71,68,54,48,24,60,73,74,71,46,55,65,70,53,56,54,48,52,47,48,38,50,53,59,52,46,28,78,73,29,69,69,49,37,48,52,54,53,49,47,38,70,75,70,43,64,57,60,70,76,35,48,60,52,45,57,43,42,76,69,69,47,51,64,66,56,47,15,60,78,65,76,46,55,52,69,56,50,51,39,35,45,49,52,48,34,72,66,36,71,94,42,72,70,61,86,82,49,64,66,67,58,27,52,54,45,31,56,51,51,54,50,24,59,77,68,74,44,84,85,49,71,70,58,51,25,63,73,70,71,35,89,83,65,62,69,63,44,56,52,53,21,52,34,63,71,51,78,43,57,98,84,99

Mean predicted aligned error: 5.94 Å

Organism: NCBI:txid549685

Nearest PDB structures (foldseek):
  3l7w-assembly1_A-2  TM=6.687E-01  e=3.130E-01  Streptococcus mutans UA159
  5zhv-assembly1_B  TM=7.042E-01  e=5.383E-01  Mycobacterium tuberculosis H37Rv
  3elk-assembly1_A  TM=5.647E-01  e=2.734E-01  Thermoplasma acidophilum
  2dqr-assembly1_B  TM=4.807E-01  e=9.274E+00  Bacillus subtilis

Sequence (368 aa):
MKGNGMNYSEYILLSLIDQVTLAESPPLNSSLLYHIVTGKNTSYQWVKLAELHVYSFFAVFPSLTQDVFNQQISRMERQGLISCNKQNGQKNNRDLIDITERGKRFLASYRRQWPMIRCDEQARYYNLKSIIMKSFVQVNQYISAYSADVKITEPYIMDEALQAFVRDFWIKYLSADRLQEYLTSLYRQLEVLPPLVADIFMASLVGRPETFNPTSEQLTTYFKVSSSYLEDIYWQLLVSLKQENQLISNLFAEAVKVFGIVPVTYQKSVDLYQRSYSLDKIATLRQLKASTIVEHLFLYSLLIPDFSFRNNHDPLLIKQTRQYIEQCQKSKKRLLFSDLKKRIGRDNLPYSYVLFARISLTGGVPWH